Protein AF-0000000077149859 (afdb_homodimer)

pLDDT: mean 93.89, std 5.26, range [45.34, 98.62]

Foldseek 3Di:
DFQKWWAQFWADPVVPAILAGGATDTFHFLFEEEEEADPSLNVVVVLCCQQLVDPTPDTWMDGPRHTQDNDPVSNLVSNLAEAEDEQFLVVQADDQFLLCSLLVSVVVNVDDPVLSVVLLVVLCVLLVLVVRRGHGLVPDDRLSSLSSSSSSSSSSVHQEYEYEASCPPHDPVSSVSRLVSVQVCSVVRRHYYYYYDQQQLCCVVRGQKYFYGGSNYTPDIDGNLVVLLCQVVQVVRVHHAQPLLVVQVCCCPVVVQPFDNSQRHPVRSVVRVVCSVVVVD/DFQKWWAQFWADPVVPAILAGGATDTFHFLFEEEEEADPSLNVVVVLCCQQLVDPTPDTWMDGPRHTQDNDPVSNLVSNLAEAEDEQFLVVQADDQFLLCSLLVSVVVNVDDPVLSVVLLVVLCVLLVLVVRRGHGLVPDDRLSSLSSSSSSSSSSVHQEYEYEASCPPHDPVSSVSRLVSVQVCSVVRRHYYYYYDQQQLCCVVRGQKYFYGGSNYTPDIDGNLVVLLCQVVQVVRVHHAQPLLVVQVCCCPVVVQPFDSSQRHPVRSVVRVVCRVVVVD

Radius of gyration: 25.36 Å; Cα contacts (8 Å, |Δi|>4): 1122; chains: 2; bounding box: 53×70×67 Å

Secondary structure (DSSP, 8-state):
-EEEEEEEEEEESSSSSEEEEEEEEEEETTSEEEEE--TTSSHHHHHHHHTTSS--SEEEEEETTEEPP-SHHHHHHHHHHEEEE-SSGGGT--SSSHHHHHHHHHHHTT--HHHHHHHHHHHHHHHT-GGGTTS-GGGS-HHHHHHHHHHHHHTT--SEEEEESTTTT--HHHHHHHHHHHHHHHHHH--EEEEE-S-GGGHHHH-SEEEEEETTEEEEEEEHHHHHT-HHHHHHTT----HHHHHHHHHHHTT-----TT--SHHHHHHHHHHHHHH--/-EEEEEEEEEEESSSSSEEEEEEEEEEETTSEEEEE--TTSSHHHHHHHHTTSS--SEEEEEETTEEPP-SHHHHHHHHHHEEEE-SSGGGT--SSSHHHHHHHHHHHTT--HHHHHHHHHHHHHHHT-GGGTTS-GGGS-HHHHHHHHHHHHHTT--SEEEEESTTTT--HHHHHHHHHHHHHHHHHH--EEEEE-S-GGGHHHH-SEEEEEETTEEEEEEEHHHHHT-HHHHHHTT----HHHHHHHHHHHTT-----TT--SHHHHHHHHHHHHHH--

Organism: Ruminiclostridium cellulolyticum (strain ATCC 35319 / DSM 5812 / JCM 6584 / H10) (NCBI:txid394503)

Solvent-accessible surface area (backbone atoms only — not comparable to full-atom values): 28599 Å² total; per-residue (Å²): 111,50,38,37,35,33,45,45,26,22,31,45,89,80,76,76,59,60,47,27,48,56,29,62,51,75,40,50,56,52,37,30,33,33,44,32,44,44,85,78,13,26,64,69,62,50,53,35,47,70,27,46,78,39,77,65,76,40,58,44,47,28,49,67,80,36,73,65,46,93,48,72,67,40,31,52,52,36,41,50,33,29,31,77,37,62,51,54,41,78,80,69,61,79,47,72,26,36,53,58,42,23,35,46,54,22,51,74,70,68,51,53,70,65,57,37,52,51,30,36,52,50,20,33,61,74,55,66,43,67,92,52,33,82,34,43,48,86,77,45,52,73,68,52,37,44,42,47,50,49,22,18,40,47,23,43,64,34,55,30,42,35,28,39,28,79,43,60,96,46,37,63,57,52,29,50,50,51,53,49,47,52,51,50,48,28,73,74,68,47,31,16,38,38,35,32,50,71,62,48,61,51,42,72,76,68,34,53,29,35,35,35,28,50,77,12,24,67,78,44,72,42,45,41,57,63,52,61,63,38,58,68,63,40,45,74,54,57,38,73,68,20,67,40,22,44,44,30,42,45,41,31,72,76,65,66,42,82,50,52,52,58,21,39,39,64,69,44,37,50,52,28,52,49,48,39,58,64,62,74,97,111,50,39,37,34,33,46,45,27,22,28,44,90,79,76,75,59,63,48,28,49,55,29,61,52,74,40,51,57,52,35,29,34,35,44,32,44,43,86,79,12,28,64,69,62,50,52,34,47,70,26,46,78,39,78,66,75,39,58,44,47,28,49,66,82,36,72,65,45,93,46,72,68,41,30,53,52,37,41,50,33,29,31,77,38,62,52,53,42,78,81,71,60,80,44,74,27,36,53,59,40,22,37,45,52,22,50,74,69,66,52,54,69,67,55,38,51,50,30,35,51,50,20,33,61,76,56,68,44,68,93,50,34,84,34,43,49,85,77,47,54,74,68,52,36,44,41,47,49,50,22,16,41,48,22,42,63,35,55,30,41,36,28,38,29,78,43,61,95,45,35,63,56,52,28,51,50,51,54,51,47,52,49,49,48,29,73,72,70,47,32,16,37,37,34,33,49,71,62,50,62,52,42,69,75,67,34,53,28,35,36,34,26,50,77,13,24,67,79,46,71,42,45,41,55,64,54,60,61,36,57,67,63,38,46,75,54,57,39,73,68,20,66,41,22,45,43,32,42,46,43,30,72,74,65,67,42,84,51,53,50,60,23,40,40,61,70,45,38,49,52,28,52,50,48,38,56,63,63,72,97

Nearest PDB structures (foldseek):
  3gfo-assembly1_A  TM=8.679E-01  e=4.543E-33  Clostridium perfringens ATCC 13124
  6z67-assembly2_B  TM=9.084E-01  e=1.279E-22  Streptococcus pneumoniae
  3tuj-assembly1_C  TM=9.192E-01  e=2.432E-22  Escherichia coli K-12
  6cvl-assembly1_D  TM=7.611E-01  e=3.539E-23  Escherichia coli K-12
  1oxv-assembly3_D  TM=8.710E-01  e=1.217E-20  Saccharolobus solfataricus

Structure (mmCIF, N/CA/C/O backbone):
data_AF-0000000077149859-model_v1
#
loop_
_entity.id
_entity.type
_entity.pdbx_description
1 polymer 'ABC transporter ATP-binding protein'
#
loop_
_atom_site.group_PDB
_atom_site.id
_atom_site.type_symbol
_atom_site.label_atom_id
_atom_site.label_alt_id
_atom_site.label_comp_id
_atom_site.label_asym_id
_atom_site.label_entity_id
_atom_site.label_seq_id
_atom_site.pdbx_PDB_ins_code
_atom_site.Cartn_x
_atom_site.Cartn_y
_atom_site.Cartn_z
_atom_site.occupancy
_atom_site.B_iso_or_equiv
_atom_site.auth_seq_id
_atom_site.auth_comp_id
_atom_site.auth_asym_id
_atom_site.auth_atom_id
_atom_site.pdbx_PDB_model_num
ATOM 1 N N . MET A 1 1 ? 6.953 -31.359 -6.988 1 92.25 1 MET A N 1
ATOM 2 C CA . MET A 1 1 ? 6.609 -31.172 -8.398 1 92.25 1 MET A CA 1
ATOM 3 C C . MET A 1 1 ? 6.332 -29.703 -8.695 1 92.25 1 MET A C 1
ATOM 5 O O . MET A 1 1 ? 5.77 -28.984 -7.855 1 92.25 1 MET A O 1
ATOM 9 N N . TYR A 1 2 ? 6.848 -29.297 -9.836 1 96.94 2 TYR A N 1
ATOM 10 C CA . TYR A 1 2 ? 6.691 -27.891 -10.211 1 96.94 2 TYR A CA 1
ATOM 11 C C . TYR A 1 2 ? 5.562 -27.719 -11.219 1 96.94 2 TYR A C 1
ATOM 13 O O . TYR A 1 2 ? 5.395 -28.547 -12.117 1 96.94 2 TYR A O 1
ATOM 21 N N . ILE A 1 3 ? 4.773 -26.734 -11 1 98.06 3 ILE A N 1
ATOM 22 C CA . ILE A 1 3 ? 3.658 -26.484 -11.906 1 98.06 3 ILE A CA 1
ATOM 23 C C . ILE A 1 3 ? 4.121 -25.578 -13.055 1 98.06 3 ILE A C 1
ATOM 25 O O . ILE A 1 3 ? 3.652 -25.719 -14.188 1 98.06 3 ILE A O 1
ATOM 29 N N . ILE A 1 4 ? 4.984 -24.641 -12.789 1 98.12 4 ILE A N 1
ATOM 30 C CA . ILE A 1 4 ? 5.582 -23.781 -13.797 1 98.12 4 ILE A CA 1
ATOM 31 C C . ILE A 1 4 ? 7.094 -23.719 -13.602 1 98.12 4 ILE A C 1
ATOM 33 O O . ILE A 1 4 ? 7.574 -23.625 -12.469 1 98.12 4 ILE A O 1
ATOM 37 N N . GLU A 1 5 ? 7.793 -23.828 -14.672 1 98.25 5 GLU A N 1
ATOM 38 C CA . GLU A 1 5 ? 9.234 -23.625 -14.672 1 98.25 5 GLU A CA 1
ATOM 39 C C . GLU A 1 5 ? 9.672 -22.797 -15.875 1 98.25 5 GLU A C 1
ATOM 41 O O . GLU A 1 5 ? 9.109 -22.922 -16.969 1 98.25 5 GLU A O 1
ATOM 46 N N . THR A 1 6 ? 10.594 -21.953 -15.672 1 98.44 6 THR A N 1
ATOM 47 C CA . THR A 1 6 ? 11.25 -21.25 -16.766 1 98.44 6 THR A CA 1
ATOM 48 C C . THR A 1 6 ? 12.742 -21.562 -16.797 1 98.44 6 THR A C 1
ATOM 50 O O . THR A 1 6 ? 13.359 -21.75 -15.742 1 98.44 6 THR A O 1
ATOM 53 N N . LYS A 1 7 ? 13.297 -21.672 -17.938 1 98.25 7 LYS A N 1
ATOM 54 C CA . LYS A 1 7 ? 14.727 -21.859 -18.141 1 98.25 7 LYS A CA 1
ATOM 55 C C . LYS A 1 7 ? 15.297 -20.75 -19.031 1 98.25 7 LYS A C 1
ATOM 57 O O . LYS A 1 7 ? 15.031 -20.719 -20.234 1 98.25 7 LYS A O 1
ATOM 62 N N . LYS A 1 8 ? 16.094 -19.875 -18.422 1 98.31 8 LYS A N 1
ATOM 63 C CA . LYS A 1 8 ? 16.797 -18.797 -19.094 1 98.31 8 LYS A CA 1
ATOM 64 C C . LYS A 1 8 ? 15.836 -17.953 -19.922 1 98.31 8 LYS A C 1
ATOM 66 O O . LYS A 1 8 ? 16.109 -17.656 -21.094 1 98.31 8 LYS A O 1
ATOM 71 N N . LEU A 1 9 ? 14.734 -17.625 -19.375 1 98.31 9 LEU A N 1
ATOM 72 C CA . LEU A 1 9 ? 13.688 -16.859 -20.047 1 98.31 9 LEU A CA 1
ATOM 73 C C . LEU A 1 9 ? 14.117 -15.414 -20.25 1 98.31 9 LEU A C 1
ATOM 75 O O . LEU A 1 9 ? 14.555 -14.758 -19.297 1 98.31 9 LEU A O 1
ATOM 79 N N . SER A 1 10 ? 14.07 -14.945 -21.438 1 98.31 10 SER A N 1
ATOM 80 C CA . SER A 1 10 ? 14.359 -13.555 -21.766 1 98.31 10 SER A CA 1
ATOM 81 C C . SER A 1 10 ? 13.258 -12.938 -22.625 1 98.31 10 SER A C 1
ATOM 83 O O . SER A 1 10 ? 12.617 -13.641 -23.422 1 98.31 10 SER A O 1
ATOM 85 N N . TYR A 1 11 ? 12.992 -11.664 -22.406 1 98.06 11 TYR A N 1
ATOM 86 C CA . TYR A 1 11 ? 11.945 -10.961 -23.141 1 98.06 11 TYR A CA 1
ATOM 87 C C . TYR A 1 11 ? 12.25 -9.469 -23.234 1 98.06 11 TYR A C 1
ATOM 89 O O . TYR A 1 11 ? 12.773 -8.875 -22.281 1 98.06 11 TYR A O 1
ATOM 97 N N . SER A 1 12 ? 11.938 -8.938 -24.406 1 97.19 12 SER A N 1
ATOM 98 C CA . SER A 1 12 ? 12.023 -7.5 -24.625 1 97.19 12 SER A CA 1
ATOM 99 C C . SER A 1 12 ? 10.789 -6.98 -25.344 1 97.19 12 SER A C 1
ATOM 101 O O . SER A 1 12 ? 10.266 -7.637 -26.25 1 97.19 12 SER A O 1
ATOM 103 N N . TYR A 1 13 ? 10.336 -5.781 -24.953 1 93.5 13 TYR A N 1
ATOM 104 C CA . TYR A 1 13 ? 9.18 -5.168 -25.609 1 93.5 13 TYR A CA 1
ATOM 105 C C . TYR A 1 13 ? 9.547 -4.613 -26.969 1 93.5 13 TYR A C 1
ATOM 107 O O . TYR A 1 13 ? 8.75 -4.676 -27.906 1 93.5 13 TYR A O 1
ATOM 115 N N . ASP A 1 14 ? 10.703 -3.969 -27.016 1 89.88 14 ASP A N 1
ATOM 116 C CA . ASP A 1 14 ? 11.117 -3.281 -28.234 1 89.88 14 ASP A CA 1
ATOM 117 C C . ASP A 1 14 ? 12.258 -4.023 -28.922 1 89.88 14 ASP A C 1
ATOM 119 O O . ASP A 1 14 ? 12.773 -3.57 -29.953 1 89.88 14 ASP A O 1
ATOM 123 N N . GLY A 1 15 ? 12.68 -5.094 -28.438 1 87.25 15 GLY A N 1
ATOM 124 C CA . GLY A 1 15 ? 13.758 -5.879 -29.031 1 87.25 15 GLY A CA 1
ATOM 125 C C . GLY A 1 15 ? 15.141 -5.383 -28.656 1 87.25 15 GLY A C 1
ATOM 126 O O . GLY A 1 15 ? 16.141 -6.02 -28.969 1 87.25 15 GLY A O 1
ATOM 127 N N . GLU A 1 16 ? 15.242 -4.227 -27.922 1 84.19 16 GLU A N 1
ATOM 128 C CA . GLU A 1 16 ? 16.531 -3.623 -27.562 1 84.19 16 GLU A CA 1
ATOM 129 C C . GLU A 1 16 ? 16.812 -3.752 -26.078 1 84.19 16 GLU A C 1
ATOM 131 O O . GLU A 1 16 ? 17.875 -4.254 -25.688 1 84.19 16 GLU A O 1
ATOM 136 N N . HIS A 1 17 ? 15.891 -3.361 -25.281 1 87.38 17 HIS A N 1
ATOM 137 C CA . HIS A 1 17 ? 16.047 -3.432 -23.828 1 87.38 17 HIS A CA 1
ATOM 138 C C . HIS A 1 17 ? 15.305 -4.629 -23.25 1 87.38 17 HIS A C 1
ATOM 140 O O . HIS A 1 17 ? 14.094 -4.766 -23.438 1 87.38 17 HIS A O 1
ATOM 146 N N . GLN A 1 18 ? 16.109 -5.516 -22.594 1 92 18 GLN A N 1
ATOM 147 C CA . GLN A 1 18 ? 15.5 -6.707 -22.016 1 92 18 GLN A CA 1
ATOM 148 C C . GLN A 1 18 ? 14.75 -6.367 -20.734 1 92 18 GLN A C 1
ATOM 150 O O . GLN A 1 18 ? 15.352 -5.926 -19.75 1 92 18 GLN A O 1
ATOM 155 N N . ALA A 1 19 ? 13.484 -6.621 -20.797 1 95.88 19 ALA A N 1
ATOM 156 C CA . ALA A 1 19 ? 12.664 -6.5 -19.594 1 95.88 19 ALA A CA 1
ATOM 157 C C . ALA A 1 19 ? 12.844 -7.711 -18.688 1 95.88 19 ALA A C 1
ATOM 159 O O . ALA A 1 19 ? 12.68 -7.605 -17.469 1 95.88 19 ALA A O 1
ATOM 160 N N . LEU A 1 20 ? 13.117 -8.852 -19.234 1 98.38 20 LEU A N 1
ATOM 161 C CA . LEU A 1 20 ? 13.531 -10.062 -18.547 1 98.38 20 LEU A CA 1
ATOM 162 C C . LEU A 1 20 ? 14.844 -10.594 -19.109 1 98.38 20 LEU A C 1
ATOM 164 O O . LEU A 1 20 ? 15.016 -10.648 -20.328 1 98.38 20 LEU A O 1
ATOM 168 N N . GLU A 1 21 ? 15.734 -10.906 -18.234 1 98.25 21 GLU A N 1
ATOM 169 C CA . GLU A 1 21 ? 17.047 -11.367 -18.656 1 98.25 21 GLU A CA 1
ATOM 170 C C . GLU A 1 21 ? 17.406 -12.695 -17.984 1 98.25 21 GLU A C 1
ATOM 172 O O . GLU A 1 21 ? 17.844 -12.719 -16.844 1 98.25 21 GLU A O 1
ATOM 177 N N . ASN A 1 22 ? 17.328 -13.805 -18.734 1 98.06 22 ASN A N 1
ATOM 178 C CA . ASN A 1 22 ? 17.781 -15.125 -18.312 1 98.06 22 ASN A CA 1
ATOM 179 C C . ASN A 1 22 ? 17.125 -15.555 -17.016 1 98.06 22 ASN A C 1
ATOM 181 O O . ASN A 1 22 ? 17.797 -15.953 -16.062 1 98.06 22 ASN A O 1
ATOM 185 N N . VAL A 1 23 ? 15.812 -15.453 -16.938 1 98.5 23 VAL A N 1
ATOM 186 C CA . VAL A 1 23 ? 15.055 -15.727 -15.719 1 98.5 23 VAL A CA 1
ATOM 187 C C . VAL A 1 23 ? 14.766 -17.219 -15.625 1 98.5 23 VAL A C 1
ATOM 189 O O . VAL A 1 23 ? 14.125 -17.797 -16.5 1 98.5 23 VAL A O 1
ATOM 192 N N . SER A 1 24 ? 15.289 -17.875 -14.617 1 98.56 24 SER A N 1
ATOM 193 C CA . SER A 1 24 ? 15.016 -19.281 -14.312 1 98.56 24 SER A CA 1
ATOM 194 C C . SER A 1 24 ? 14.375 -19.422 -12.938 1 98.56 24 SER A C 1
ATOM 196 O O . SER A 1 24 ? 14.992 -19.109 -11.922 1 98.56 24 SER A O 1
ATOM 198 N N . ILE A 1 25 ? 13.133 -19.891 -12.93 1 98.31 25 ILE A N 1
ATOM 199 C CA . ILE A 1 25 ? 12.414 -20.094 -11.68 1 98.31 25 ILE A CA 1
ATOM 200 C C . ILE A 1 25 ? 11.625 -21.391 -11.734 1 98.31 25 ILE A C 1
ATOM 202 O O . ILE A 1 25 ? 11.375 -21.938 -12.82 1 98.31 25 ILE A O 1
ATOM 206 N N . SER A 1 26 ? 11.281 -21.922 -10.586 1 98.25 26 SER A N 1
ATOM 207 C CA . SER A 1 26 ? 10.438 -23.094 -10.422 1 98.25 26 SER A CA 1
ATOM 208 C C . SER A 1 26 ? 9.352 -22.859 -9.383 1 98.25 26 SER A C 1
ATOM 210 O O . SER A 1 26 ? 9.648 -22.625 -8.211 1 98.25 26 SER A O 1
ATOM 212 N N . ILE A 1 27 ? 8.148 -22.922 -9.852 1 98.25 27 ILE A N 1
ATOM 213 C CA . ILE A 1 27 ? 6.996 -22.719 -8.984 1 98.25 27 ILE A CA 1
ATOM 214 C C . ILE A 1 27 ? 6.422 -24.078 -8.562 1 98.25 27 ILE A C 1
ATOM 216 O O . ILE A 1 27 ? 6.031 -24.875 -9.406 1 98.25 27 ILE A O 1
ATOM 220 N N . LYS A 1 28 ? 6.355 -24.344 -7.281 1 98 28 LYS A N 1
ATOM 221 C CA . LYS A 1 28 ? 5.859 -25.609 -6.758 1 98 28 LYS A CA 1
ATOM 222 C C . LYS A 1 28 ? 4.34 -25.688 -6.871 1 98 28 LYS A C 1
ATOM 224 O O . LYS A 1 28 ? 3.641 -24.703 -6.648 1 98 28 LYS A O 1
ATOM 229 N N . LYS A 1 29 ? 3.895 -26.875 -7.215 1 97.88 29 LYS A N 1
ATOM 230 C CA . LYS A 1 29 ? 2.461 -27.141 -7.301 1 97.88 29 LYS A CA 1
ATOM 231 C C . LYS A 1 29 ? 1.808 -27.094 -5.922 1 97.88 29 LYS A C 1
ATOM 233 O O . LYS A 1 29 ? 2.346 -27.625 -4.953 1 97.88 29 LYS A O 1
ATOM 238 N N . GLY A 1 30 ? 0.729 -26.375 -5.828 1 97.75 30 GLY A N 1
ATOM 239 C CA . GLY A 1 30 ? -0.074 -26.328 -4.617 1 97.75 30 GLY A CA 1
ATOM 240 C C . GLY A 1 30 ? 0.512 -25.438 -3.539 1 97.75 30 GLY A C 1
ATOM 241 O O . GLY A 1 30 ? 0.102 -25.516 -2.377 1 97.75 30 GLY A O 1
ATOM 242 N N . LYS A 1 31 ? 1.484 -24.594 -3.904 1 98.06 31 LYS A N 1
ATOM 243 C CA . LYS A 1 31 ? 2.133 -23.703 -2.949 1 98.06 31 LYS A CA 1
ATOM 244 C C . LYS A 1 31 ? 1.916 -22.234 -3.33 1 98.06 31 LYS A C 1
ATOM 246 O O . LYS A 1 31 ? 1.381 -21.953 -4.402 1 98.06 31 LYS A O 1
ATOM 251 N N . THR A 1 32 ? 2.164 -21.406 -2.428 1 98.31 32 THR A N 1
ATOM 252 C CA . THR A 1 32 ? 2.145 -19.969 -2.676 1 98.31 32 THR A CA 1
ATOM 253 C C . THR A 1 32 ? 3.562 -19.422 -2.818 1 98.31 32 THR A C 1
ATOM 255 O O . THR A 1 32 ? 4.387 -19.578 -1.915 1 98.31 32 THR A O 1
ATOM 258 N N . THR A 1 33 ? 3.826 -18.844 -3.953 1 98.5 33 THR A N 1
ATOM 259 C CA . THR A 1 33 ? 5.141 -18.281 -4.242 1 98.5 33 THR A CA 1
ATOM 260 C C . THR A 1 33 ? 5.047 -16.766 -4.402 1 98.5 33 THR A C 1
ATOM 262 O O . THR A 1 33 ? 4.219 -16.266 -5.168 1 98.5 33 THR A O 1
ATOM 265 N N . ALA A 1 34 ? 5.867 -16.062 -3.662 1 98 34 ALA A N 1
ATOM 266 C CA . ALA A 1 34 ? 5.949 -14.602 -3.812 1 98 34 ALA A CA 1
ATOM 267 C C . ALA A 1 34 ? 7.031 -14.219 -4.816 1 98 34 ALA A C 1
ATOM 269 O O . ALA A 1 34 ? 8.102 -14.82 -4.844 1 98 34 ALA A O 1
ATOM 270 N N . VAL A 1 35 ? 6.734 -13.289 -5.641 1 97.5 35 VAL A N 1
ATOM 271 C CA . VAL A 1 35 ? 7.723 -12.617 -6.477 1 97.5 35 VAL A CA 1
ATOM 272 C C . VAL A 1 35 ? 7.938 -11.188 -5.977 1 97.5 35 VAL A C 1
ATOM 274 O O . VAL A 1 35 ? 7.047 -10.344 -6.082 1 97.5 35 VAL A O 1
ATOM 277 N N . LEU A 1 36 ? 9.117 -10.961 -5.457 1 95.56 36 LEU A N 1
ATOM 278 C CA . LEU A 1 36 ? 9.438 -9.68 -4.836 1 95.56 36 LEU A CA 1
ATOM 279 C C . LEU A 1 36 ? 10.359 -8.859 -5.727 1 95.56 36 LEU A C 1
ATOM 281 O O . LEU A 1 36 ? 11.109 -9.414 -6.531 1 95.56 36 LEU A O 1
ATOM 285 N N . GLY A 1 37 ? 10.359 -7.562 -5.512 1 92.5 37 GLY A N 1
ATOM 286 C CA . GLY A 1 37 ? 11.164 -6.609 -6.254 1 92.5 37 GLY A CA 1
ATOM 287 C C . GLY A 1 37 ? 10.57 -5.215 -6.281 1 92.5 37 GLY A C 1
ATOM 288 O O . GLY A 1 37 ? 9.367 -5.043 -6.074 1 92.5 37 GLY A O 1
ATOM 289 N N . GLY A 1 38 ? 11.383 -4.289 -6.465 1 86.94 38 GLY A N 1
ATOM 290 C CA . GLY A 1 38 ? 10.914 -2.916 -6.582 1 86.94 38 GLY A CA 1
ATOM 291 C C . GLY A 1 38 ? 10.125 -2.662 -7.855 1 86.94 38 GLY A C 1
ATOM 292 O O . GLY A 1 38 ? 9.93 -3.574 -8.656 1 86.94 38 GLY A O 1
ATOM 293 N N . ASN A 1 39 ? 9.594 -1.423 -7.957 1 84.25 39 ASN A N 1
ATOM 294 C CA . ASN A 1 39 ? 8.945 -1.029 -9.203 1 84.25 39 ASN A CA 1
ATOM 295 C C . ASN A 1 39 ? 9.891 -1.156 -10.391 1 84.25 39 ASN A C 1
ATOM 297 O O . ASN A 1 39 ? 11.062 -0.776 -10.305 1 84.25 39 ASN A O 1
ATOM 301 N N . GLY A 1 40 ? 9.461 -1.782 -11.461 1 87.31 40 GLY A N 1
ATOM 302 C CA . GLY A 1 40 ? 10.273 -1.923 -12.656 1 87.31 40 GLY A CA 1
ATOM 303 C C . GLY A 1 40 ? 11.195 -3.127 -12.617 1 87.31 40 GLY A C 1
ATOM 304 O O . GLY A 1 40 ? 12.016 -3.318 -13.516 1 87.31 40 GLY A O 1
ATOM 305 N N . ALA A 1 41 ? 11.047 -3.98 -11.656 1 92.5 41 ALA A N 1
ATOM 306 C CA . ALA A 1 41 ? 11.961 -5.113 -11.5 1 92.5 41 ALA A CA 1
ATOM 307 C C . ALA A 1 41 ? 11.68 -6.191 -12.539 1 92.5 41 ALA A C 1
ATOM 309 O O . ALA A 1 41 ? 12.484 -7.105 -12.727 1 92.5 41 ALA A O 1
ATOM 310 N N . GLY A 1 42 ? 10.523 -6.141 -13.203 1 94.94 42 GLY A N 1
ATOM 311 C CA . GLY A 1 42 ? 10.18 -7.113 -14.234 1 94.94 42 GLY A CA 1
ATOM 312 C C . GLY A 1 42 ? 9.078 -8.062 -13.805 1 94.94 42 GLY A C 1
ATOM 313 O O . GLY A 1 42 ? 8.742 -9 -14.539 1 94.94 42 GLY A O 1
ATOM 314 N N . LYS A 1 43 ? 8.438 -7.867 -12.688 1 95.88 43 LYS A N 1
ATOM 315 C CA . LYS A 1 43 ? 7.449 -8.781 -12.117 1 95.88 43 LYS A CA 1
ATOM 316 C C . LYS A 1 43 ? 6.25 -8.945 -13.047 1 95.88 43 LYS A C 1
ATOM 318 O O . LYS A 1 43 ? 5.871 -10.07 -13.391 1 95.88 43 LYS A O 1
ATOM 323 N N . SER A 1 44 ? 5.707 -7.801 -13.477 1 94.69 44 SER A N 1
ATOM 324 C CA . SER A 1 44 ? 4.535 -7.84 -14.344 1 94.69 44 SER A CA 1
ATOM 325 C C . SER A 1 44 ? 4.867 -8.484 -15.688 1 94.69 44 SER A C 1
ATOM 327 O O . SER A 1 44 ? 4.074 -9.266 -16.219 1 94.69 44 SER A O 1
ATOM 329 N N . THR A 1 45 ? 6.027 -8.164 -16.234 1 96.31 45 THR A N 1
ATOM 330 C CA . THR A 1 45 ? 6.469 -8.766 -17.484 1 96.31 45 THR A CA 1
ATOM 331 C C . THR A 1 45 ? 6.605 -10.281 -17.328 1 96.31 45 THR A C 1
ATOM 333 O O . THR A 1 45 ? 6.199 -11.039 -18.219 1 96.31 45 THR A O 1
ATOM 336 N N . LEU A 1 46 ? 7.176 -10.688 -16.188 1 98.06 46 LEU A N 1
ATOM 337 C CA . LEU A 1 46 ? 7.289 -12.117 -15.922 1 98.06 46 LEU A CA 1
ATOM 338 C C . LEU A 1 46 ? 5.914 -12.781 -15.906 1 98.06 46 LEU A C 1
ATOM 340 O O . LEU A 1 46 ? 5.703 -13.797 -16.562 1 98.06 46 LEU A O 1
ATOM 344 N N . PHE A 1 47 ? 4.941 -12.18 -15.25 1 97.44 47 PHE A N 1
ATOM 345 C CA . PHE A 1 47 ? 3.604 -12.734 -15.102 1 97.44 47 PHE A CA 1
ATOM 346 C C . PHE A 1 47 ? 2.932 -12.898 -16.453 1 97.44 47 PHE A C 1
ATOM 348 O O . PHE A 1 47 ? 2.291 -13.914 -16.719 1 97.44 47 PHE A O 1
ATOM 355 N N . LEU A 1 48 ? 3.129 -11.938 -17.344 1 96.5 48 LEU A N 1
ATOM 356 C CA . LEU A 1 48 ? 2.525 -11.977 -18.656 1 96.5 48 LEU A CA 1
ATOM 357 C C . LEU A 1 48 ? 3.164 -13.062 -19.516 1 96.5 48 LEU A C 1
ATOM 359 O O . LEU A 1 48 ? 2.535 -13.578 -20.438 1 96.5 48 LEU A O 1
ATOM 363 N N . ASN A 1 49 ? 4.379 -13.406 -19.219 1 97.06 49 ASN A N 1
ATOM 364 C CA . ASN A 1 49 ? 5.039 -14.508 -19.906 1 97.06 49 ASN A CA 1
ATOM 365 C C . ASN A 1 49 ? 4.59 -15.859 -19.375 1 97.06 49 ASN A C 1
ATOM 367 O O . ASN A 1 49 ? 4.625 -16.859 -20.094 1 97.06 49 ASN A O 1
ATOM 371 N N . LEU A 1 50 ? 4.125 -15.852 -18.125 1 97.06 50 LEU A N 1
ATOM 372 C CA . LEU A 1 50 ? 3.762 -17.109 -17.5 1 97.06 50 LEU A CA 1
ATOM 373 C C . LEU A 1 50 ? 2.336 -17.516 -17.859 1 97.06 50 LEU A C 1
ATOM 375 O O . LEU A 1 50 ? 1.913 -18.641 -17.578 1 97.06 50 LEU A O 1
ATOM 379 N N . ASN A 1 51 ? 1.616 -16.625 -18.484 1 95 51 ASN A N 1
ATOM 380 C CA . ASN A 1 51 ? 0.24 -16.969 -18.828 1 95 51 ASN A CA 1
ATOM 381 C C . ASN A 1 51 ? 0.002 -16.906 -20.328 1 95 51 ASN A C 1
ATOM 383 O O . ASN A 1 51 ? -1.142 -16.953 -20.797 1 95 51 ASN A O 1
ATOM 387 N N . GLY A 1 52 ? 1.008 -16.609 -21.094 1 93.06 52 GLY A N 1
ATOM 388 C CA . GLY A 1 52 ? 0.955 -16.719 -22.531 1 93.06 52 GLY A CA 1
ATOM 389 C C . GLY A 1 52 ? 0.537 -15.422 -23.219 1 93.06 52 GLY A C 1
ATOM 390 O O . GLY A 1 52 ? 0.354 -15.391 -24.438 1 93.06 52 GLY A O 1
ATOM 391 N N . VAL A 1 53 ? 0.325 -14.391 -22.484 1 92.81 53 VAL A N 1
ATOM 392 C CA . VAL A 1 53 ? 0.042 -13.094 -23.094 1 92.81 53 VAL A CA 1
ATOM 393 C C . VAL A 1 53 ? 1.261 -12.609 -23.875 1 92.81 53 VAL A C 1
ATOM 395 O O . VAL A 1 53 ? 1.123 -12.031 -24.953 1 92.81 53 VAL A O 1
ATOM 398 N N . LEU A 1 54 ? 2.402 -12.805 -23.297 1 95.25 54 LEU A N 1
ATOM 399 C CA . LEU A 1 54 ? 3.654 -12.508 -23.984 1 95.25 54 LEU A CA 1
ATOM 400 C C . LEU A 1 54 ? 4.387 -13.789 -24.375 1 95.25 54 LEU A C 1
ATOM 402 O O . LEU A 1 54 ? 4.266 -14.805 -23.688 1 95.25 54 LEU A O 1
ATOM 406 N N . THR A 1 55 ? 5.07 -13.727 -25.5 1 95.62 55 THR A N 1
ATOM 407 C CA . THR A 1 55 ? 5.949 -14.797 -25.953 1 95.62 55 THR A CA 1
ATOM 408 C C . THR A 1 55 ? 7.41 -14.445 -25.703 1 95.62 55 THR A C 1
ATOM 410 O O . THR A 1 55 ? 7.871 -13.375 -26.109 1 95.62 55 THR A O 1
ATOM 413 N N . PRO A 1 56 ? 8.117 -15.289 -25.047 1 96.62 56 PRO A N 1
ATOM 414 C CA . PRO A 1 56 ? 9.523 -14.984 -24.766 1 96.62 56 PRO A CA 1
ATOM 415 C C . PRO A 1 56 ? 10.359 -14.852 -26.047 1 96.62 56 PRO A C 1
ATOM 417 O O . PRO A 1 56 ? 10.055 -15.492 -27.047 1 96.62 56 PRO A O 1
ATOM 420 N N . ASP A 1 57 ? 11.398 -13.992 -25.922 1 96.88 57 ASP A N 1
ATOM 421 C CA . ASP A 1 57 ? 12.375 -13.891 -27 1 96.88 57 ASP A CA 1
ATOM 422 C C . ASP A 1 57 ? 13.266 -15.133 -27.047 1 96.88 57 ASP A C 1
ATOM 424 O O . ASP A 1 57 ? 13.648 -15.594 -28.125 1 96.88 57 ASP A O 1
ATOM 428 N N . SER A 1 58 ? 13.633 -15.633 -25.922 1 97.12 58 SER A N 1
ATOM 429 C CA . SER A 1 58 ? 14.453 -16.828 -25.766 1 97.12 58 SER A CA 1
ATOM 430 C C . SER A 1 58 ? 14.188 -17.516 -24.422 1 97.12 58 SER A C 1
ATOM 432 O O . SER A 1 58 ? 13.523 -16.953 -23.562 1 97.12 58 SER A O 1
ATOM 434 N N . GLY A 1 59 ? 14.648 -18.719 -24.297 1 97.62 59 GLY A N 1
ATOM 435 C CA . GLY A 1 59 ? 14.367 -19.531 -23.109 1 97.62 59 GLY A CA 1
ATOM 436 C C . GLY A 1 59 ? 13.109 -20.375 -23.25 1 97.62 59 GLY A C 1
ATOM 437 O O . GLY A 1 59 ? 12.508 -20.422 -24.328 1 97.62 59 GLY A O 1
ATOM 438 N N . THR A 1 60 ? 12.828 -21.078 -22.156 1 97.31 60 THR A N 1
ATOM 439 C CA . THR A 1 60 ? 11.719 -22.016 -22.25 1 97.31 60 THR A CA 1
ATOM 440 C C . THR A 1 60 ? 10.836 -21.938 -21.016 1 97.31 60 THR A C 1
ATOM 442 O O . THR A 1 60 ? 11.328 -21.688 -19.906 1 97.31 60 THR A O 1
ATOM 445 N N . VAL A 1 61 ? 9.602 -22.047 -21.234 1 97.31 61 VAL A N 1
ATOM 446 C CA . VAL A 1 61 ? 8.625 -22.156 -20.156 1 97.31 61 VAL A CA 1
ATOM 447 C C . VAL A 1 61 ? 8.039 -23.578 -20.141 1 97.31 61 VAL A C 1
ATOM 449 O O . VAL A 1 61 ? 7.695 -24.125 -21.188 1 97.31 61 VAL A O 1
ATOM 452 N N . PHE A 1 62 ? 8.062 -24.172 -19 1 97.25 62 PHE A N 1
ATOM 453 C CA . PHE A 1 62 ? 7.418 -25.453 -18.797 1 97.25 62 PHE A CA 1
ATOM 454 C C . PHE A 1 62 ? 6.164 -25.297 -17.938 1 97.25 62 PHE A C 1
ATOM 456 O O . PHE A 1 62 ? 6.16 -24.562 -16.953 1 97.25 62 PHE A O 1
ATOM 463 N N . PHE A 1 63 ? 5.102 -25.969 -18.344 1 96.62 63 PHE A N 1
ATOM 464 C CA . PHE A 1 63 ? 3.863 -26.031 -17.578 1 96.62 63 PHE A CA 1
ATOM 465 C C . PHE A 1 63 ? 3.486 -27.484 -17.297 1 96.62 63 PHE A C 1
ATOM 467 O O . PHE A 1 63 ? 3.305 -28.281 -18.219 1 96.62 63 PHE A O 1
ATOM 474 N N . ASP A 1 64 ? 3.439 -27.734 -16.047 1 95.19 64 ASP A N 1
ATOM 475 C CA . ASP A 1 64 ? 3.109 -29.094 -15.586 1 95.19 64 ASP A CA 1
ATOM 476 C C . ASP A 1 64 ? 4.012 -30.125 -16.25 1 95.19 64 ASP A C 1
ATOM 478 O O . ASP A 1 64 ? 3.527 -31.125 -16.781 1 95.19 64 ASP A O 1
ATOM 482 N N . GLY A 1 65 ? 5.254 -29.766 -16.391 1 94.81 65 GLY A N 1
ATOM 483 C CA . GLY A 1 65 ? 6.273 -30.703 -16.844 1 94.81 65 GLY A CA 1
ATOM 484 C C . GLY A 1 65 ? 6.457 -30.688 -18.344 1 94.81 65 GLY A C 1
ATOM 485 O O . GLY A 1 65 ? 7.402 -31.281 -18.875 1 94.81 65 GLY A O 1
ATOM 486 N N . SER A 1 66 ? 5.613 -30.031 -19.094 1 95.69 66 SER A N 1
ATOM 487 C CA . SER A 1 66 ? 5.691 -30 -20.547 1 95.69 66 SER A CA 1
ATOM 488 C C . SER A 1 66 ? 6.094 -28.609 -21.047 1 95.69 66 SER A C 1
ATOM 490 O O . SER A 1 66 ? 5.633 -27.594 -20.516 1 95.69 66 SER A O 1
ATOM 492 N N . GLU A 1 67 ? 6.898 -28.641 -22 1 96.25 67 GLU A N 1
ATOM 493 C CA . GLU A 1 67 ? 7.289 -27.359 -22.609 1 96.25 67 GLU A CA 1
ATOM 494 C C . GLU A 1 67 ? 6.09 -26.672 -23.25 1 96.25 67 GLU A C 1
ATOM 496 O O . GLU A 1 67 ? 5.289 -27.328 -23.938 1 96.25 67 GLU A O 1
ATOM 501 N N . VAL A 1 68 ? 5.973 -25.438 -23.016 1 95.44 68 VAL A N 1
ATOM 502 C CA . VAL A 1 68 ? 4.875 -24.672 -23.578 1 95.44 68 VAL A CA 1
ATOM 503 C C . VAL A 1 68 ? 5.109 -24.453 -25.078 1 95.44 68 VAL A C 1
ATOM 505 O O . VAL A 1 68 ? 6.203 -24.062 -25.5 1 95.44 68 VAL A O 1
ATOM 508 N N . GLU A 1 69 ? 4.168 -24.797 -25.828 1 94.25 69 GLU A N 1
ATOM 509 C CA . GLU A 1 69 ? 4.203 -24.516 -27.266 1 94.25 69 GLU A CA 1
ATOM 510 C C . GLU A 1 69 ? 3.572 -23.172 -27.578 1 94.25 69 GLU A C 1
ATOM 512 O O . GLU A 1 69 ? 2.414 -22.922 -27.234 1 94.25 69 GLU A O 1
ATOM 517 N N . TYR A 1 70 ? 4.297 -22.344 -28.25 1 93.06 70 TYR A N 1
ATOM 518 C CA . TYR A 1 70 ? 3.799 -21 -28.516 1 93.06 70 TYR A CA 1
ATOM 519 C C . TYR A 1 70 ? 3.064 -20.953 -29.844 1 93.06 70 TYR A C 1
ATOM 521 O O . TYR A 1 70 ? 3.328 -20.078 -30.672 1 93.06 70 TYR A O 1
ATOM 529 N N . ASN A 1 71 ? 2.285 -21.953 -30.141 1 93.06 71 ASN A N 1
ATOM 530 C CA . ASN A 1 71 ? 1.268 -21.906 -31.172 1 93.06 71 ASN A CA 1
ATOM 531 C C . ASN A 1 71 ? -0.117 -21.625 -30.609 1 93.06 71 ASN A C 1
ATOM 533 O O . ASN A 1 71 ? -0.271 -21.469 -29.391 1 93.06 71 ASN A O 1
ATOM 537 N N . LYS A 1 72 ? -1.079 -21.469 -31.391 1 92.19 72 LYS A N 1
ATOM 538 C CA . LYS A 1 72 ? -2.412 -21.047 -30.969 1 92.19 72 LYS A CA 1
ATOM 539 C C . LYS A 1 72 ? -2.973 -22 -29.906 1 92.19 72 LYS A C 1
ATOM 541 O O . LYS A 1 72 ? -3.439 -21.562 -28.859 1 92.19 72 LYS A O 1
ATOM 546 N N . LYS A 1 73 ? -2.838 -23.234 -30.125 1 90.75 73 LYS A N 1
ATOM 547 C CA . LYS A 1 73 ? -3.381 -24.234 -29.219 1 90.75 73 LYS A CA 1
ATOM 548 C C . LYS A 1 73 ? -2.672 -24.203 -27.859 1 90.75 73 LYS A C 1
ATOM 550 O O . LYS A 1 73 ? -3.32 -24.234 -26.812 1 90.75 73 LYS A O 1
ATOM 555 N N . GLY A 1 74 ? -1.386 -24.141 -27.906 1 91.19 74 GLY A N 1
ATOM 556 C CA . GLY A 1 74 ? -0.604 -24.109 -26.688 1 91.19 74 GLY A CA 1
ATOM 557 C C . GLY A 1 74 ? -0.865 -22.875 -25.844 1 91.19 74 GLY A C 1
ATOM 558 O O . GLY A 1 74 ? -0.972 -22.953 -24.625 1 91.19 74 GLY A O 1
ATOM 559 N N . ILE A 1 75 ? -1.039 -21.781 -26.469 1 91.31 75 ILE A N 1
ATOM 560 C CA . ILE A 1 75 ? -1.28 -20.516 -25.797 1 91.31 75 ILE A CA 1
ATOM 561 C C . ILE A 1 75 ? -2.664 -20.531 -25.141 1 91.31 75 ILE A C 1
ATOM 563 O O . ILE A 1 75 ? -2.822 -20.109 -24 1 91.31 75 ILE A O 1
ATOM 567 N N . ILE A 1 76 ? -3.596 -21.031 -25.875 1 89.5 76 ILE A N 1
ATOM 568 C CA . ILE A 1 76 ? -4.957 -21.109 -25.359 1 89.5 76 ILE A CA 1
ATOM 569 C C . ILE A 1 76 ? -4.988 -22 -24.109 1 89.5 76 ILE A C 1
ATOM 571 O O . ILE A 1 76 ? -5.621 -21.672 -23.109 1 89.5 76 ILE A O 1
ATOM 575 N N . GLU A 1 77 ? -4.301 -23.062 -24.219 1 91.69 77 GLU A N 1
ATOM 576 C CA . GLU A 1 77 ? -4.246 -23.984 -23.094 1 91.69 77 GLU A CA 1
ATOM 577 C C . GLU A 1 77 ? -3.617 -23.312 -21.859 1 91.69 77 GLU A C 1
ATOM 579 O O . GLU A 1 77 ? -4.117 -23.469 -20.75 1 91.69 77 GLU A O 1
ATOM 584 N N . MET A 1 78 ? -2.59 -22.594 -22.047 1 92.75 78 MET A N 1
ATOM 585 C CA . MET A 1 78 ? -1.913 -21.906 -20.969 1 92.75 78 MET A CA 1
ATOM 586 C C . MET A 1 78 ? -2.828 -20.859 -20.328 1 92.75 78 MET A C 1
ATOM 588 O O . MET A 1 78 ? -2.92 -20.766 -19.109 1 92.75 78 MET A O 1
ATOM 592 N N . ARG A 1 79 ? -3.504 -20.156 -21.125 1 90.94 79 ARG A N 1
ATOM 593 C CA . ARG A 1 79 ? -4.363 -19.078 -20.656 1 90.94 79 ARG A CA 1
ATOM 594 C C . ARG A 1 79 ? -5.555 -19.625 -19.875 1 90.94 79 ARG A C 1
ATOM 596 O O . ARG A 1 79 ? -6.039 -18.984 -18.938 1 90.94 79 ARG A O 1
ATOM 603 N N . LYS A 1 80 ? -5.938 -20.828 -20.219 1 92.31 80 LYS A N 1
ATOM 604 C CA . LYS A 1 80 ? -7.027 -21.5 -19.516 1 92.31 80 LYS A CA 1
ATOM 605 C C . LYS A 1 80 ? -6.582 -21.953 -18.125 1 92.31 80 LYS A C 1
ATOM 607 O O . LYS A 1 80 ? -7.383 -21.969 -17.188 1 92.31 80 LYS A O 1
ATOM 612 N N . ARG A 1 81 ? -5.402 -22.25 -18.078 1 96 81 ARG A N 1
ATOM 613 C CA . ARG A 1 81 ? -4.938 -22.953 -16.875 1 96 81 ARG A CA 1
ATOM 614 C C . ARG A 1 81 ? -4.219 -22 -15.938 1 96 81 ARG A C 1
ATOM 616 O O . ARG A 1 81 ? -4.004 -22.312 -14.766 1 96 81 ARG A O 1
ATOM 623 N N . VAL A 1 82 ? -3.754 -20.844 -16.469 1 97.5 82 VAL A N 1
ATOM 624 C CA . VAL A 1 82 ? -3.086 -19.844 -15.656 1 97.5 82 VAL A CA 1
ATOM 625 C C . VAL A 1 82 ? -3.881 -18.531 -15.688 1 97.5 82 VAL A C 1
ATOM 627 O O . VAL A 1 82 ? -3.859 -17.812 -16.688 1 97.5 82 VAL A O 1
ATOM 630 N N . GLY A 1 83 ? -4.531 -18.219 -14.547 1 96.56 83 GLY A N 1
ATOM 631 C CA . GLY A 1 83 ? -5.273 -16.969 -14.453 1 96.56 83 GLY A CA 1
ATOM 632 C C . GLY A 1 83 ? -4.477 -15.852 -13.805 1 96.56 83 GLY A C 1
ATOM 633 O O . GLY A 1 83 ? -3.672 -16.094 -12.898 1 96.56 83 GLY A O 1
ATOM 634 N N . ILE A 1 84 ? -4.742 -14.633 -14.273 1 95.81 84 ILE A N 1
ATOM 635 C CA . ILE A 1 84 ? -4.066 -13.469 -13.703 1 95.81 84 ILE A CA 1
ATOM 636 C C . ILE A 1 84 ? -5.094 -12.484 -13.164 1 95.81 84 ILE A C 1
ATOM 638 O O . ILE A 1 84 ? -6.098 -12.195 -13.82 1 95.81 84 ILE A O 1
ATOM 642 N N . VAL A 1 85 ? -4.836 -12.109 -11.93 1 94.69 85 VAL A N 1
ATOM 643 C CA . VAL A 1 85 ? -5.559 -10.992 -11.336 1 94.69 85 VAL A CA 1
ATOM 644 C C . VAL A 1 85 ? -4.652 -9.758 -11.281 1 94.69 85 VAL A C 1
ATOM 646 O O . VAL A 1 85 ? -3.623 -9.773 -10.602 1 94.69 85 VAL A O 1
ATOM 649 N N . PHE A 1 86 ? -5.129 -8.719 -11.898 1 91.69 86 PHE A N 1
ATOM 650 C CA . PHE A 1 86 ? -4.309 -7.52 -12.016 1 91.69 86 PHE A CA 1
ATOM 651 C C . PHE A 1 86 ? -4.434 -6.652 -10.766 1 91.69 86 PHE A C 1
ATOM 653 O O . PHE A 1 86 ? -5.344 -6.848 -9.953 1 91.69 86 PHE A O 1
ATOM 660 N N . GLN A 1 87 ? -3.525 -5.746 -10.68 1 86.62 87 GLN A N 1
ATOM 661 C CA . GLN A 1 87 ? -3.438 -4.871 -9.516 1 86.62 87 GLN A CA 1
ATOM 662 C C . GLN A 1 87 ? -4.711 -4.047 -9.352 1 86.62 87 GLN A C 1
ATOM 664 O O . GLN A 1 87 ? -5.281 -3.988 -8.266 1 86.62 87 GLN A O 1
ATOM 669 N N . ASP A 1 88 ? -5.086 -3.367 -10.438 1 88.19 88 ASP A N 1
ATOM 670 C CA . ASP A 1 88 ? -6.316 -2.578 -10.438 1 88.19 88 ASP A CA 1
ATOM 671 C C . ASP A 1 88 ? -7.477 -3.369 -11.031 1 88.19 88 ASP A C 1
ATOM 673 O O . ASP A 1 88 ? -7.477 -3.672 -12.227 1 88.19 88 ASP A O 1
ATOM 677 N N . PRO A 1 89 ? -8.414 -3.646 -10.195 1 88 89 PRO A N 1
ATOM 678 C CA . PRO A 1 89 ? -9.531 -4.441 -10.719 1 88 89 PRO A CA 1
ATOM 679 C C . PRO A 1 89 ? -10.305 -3.721 -11.82 1 88 89 PRO A C 1
ATOM 681 O O . PRO A 1 89 ? -10.984 -4.363 -12.617 1 88 89 PRO A O 1
ATOM 684 N N . ASN A 1 90 ? -10.195 -2.379 -11.875 1 85.38 90 ASN A N 1
ATOM 685 C CA . ASN A 1 90 ? -10.852 -1.634 -12.938 1 85.38 90 ASN A CA 1
ATOM 686 C C . ASN A 1 90 ? -10.211 -1.906 -14.297 1 85.38 90 ASN A C 1
ATOM 688 O O . ASN A 1 90 ? -10.797 -1.598 -15.336 1 85.38 90 ASN A O 1
ATOM 692 N N . ASP A 1 91 ? -9.078 -2.441 -14.258 1 80.62 91 ASP A N 1
ATOM 693 C CA . ASP A 1 91 ? -8.398 -2.814 -15.5 1 80.62 91 ASP A CA 1
ATOM 694 C C . ASP A 1 91 ? -8.844 -4.195 -15.969 1 80.62 91 ASP A C 1
ATOM 696 O O . ASP A 1 91 ? -8.43 -4.656 -17.047 1 80.62 91 ASP A O 1
ATOM 700 N N . GLN A 1 92 ? -9.68 -4.832 -15.211 1 81.44 92 GLN A N 1
ATOM 701 C CA . GLN A 1 92 ? -10.016 -6.227 -15.484 1 81.44 92 GLN A CA 1
ATOM 702 C C . GLN A 1 92 ? -11.523 -6.418 -15.609 1 81.44 92 GLN A C 1
ATOM 704 O O . GLN A 1 92 ? -11.984 -7.293 -16.344 1 81.44 92 GLN A O 1
ATOM 709 N N . LEU A 1 93 ? -12.273 -5.605 -14.898 1 83.81 93 LEU A N 1
ATOM 710 C CA . LEU A 1 93 ? -13.727 -5.738 -14.898 1 83.81 93 LEU A CA 1
ATOM 711 C C . LEU A 1 93 ? -14.352 -4.875 -15.984 1 83.81 93 LEU A C 1
ATOM 713 O O . LEU A 1 93 ? -14.133 -3.664 -16.031 1 83.81 93 LEU A O 1
ATOM 717 N N . PHE A 1 94 ? -15.125 -5.43 -16.812 1 81.44 94 PHE A N 1
ATOM 718 C CA . PHE A 1 94 ? -15.594 -4.695 -17.984 1 81.44 94 PHE A CA 1
ATOM 719 C C . PHE A 1 94 ? -17.094 -4.887 -18.188 1 81.44 94 PHE A C 1
ATOM 721 O O . PHE A 1 94 ? -17.703 -4.191 -18.984 1 81.44 94 PHE A O 1
ATOM 728 N N . SER A 1 95 ? -17.719 -5.727 -17.531 1 83.81 95 SER A N 1
ATOM 729 C CA . SER A 1 95 ? -19.094 -6.098 -17.828 1 83.81 95 SER A CA 1
ATOM 730 C C . SER A 1 95 ? -20.078 -5.219 -17.078 1 83.81 95 SER A C 1
ATOM 732 O O . SER A 1 95 ? -19.703 -4.547 -16.109 1 83.81 95 SER A O 1
ATOM 734 N N . SER A 1 96 ? -21.25 -5.336 -17.484 1 82.62 96 SER A N 1
ATOM 735 C CA . SER A 1 96 ? -22.328 -4.539 -16.922 1 82.62 96 SER A CA 1
ATOM 736 C C . SER A 1 96 ? -22.781 -5.105 -15.578 1 82.62 96 SER A C 1
ATOM 738 O O . SER A 1 96 ? -23.359 -4.387 -14.758 1 82.62 96 SER A O 1
ATOM 740 N N . SER A 1 97 ? -22.609 -6.406 -15.445 1 90.88 97 SER A N 1
ATOM 741 C CA . SER A 1 97 ? -22.969 -7 -14.172 1 90.88 97 SER A CA 1
ATOM 742 C C . SER A 1 97 ? -21.891 -7.945 -13.664 1 90.88 97 SER A C 1
ATOM 744 O O . SER A 1 97 ? -21.109 -8.477 -14.453 1 90.88 97 SER A O 1
ATOM 746 N N . VAL A 1 98 ? -21.906 -8.133 -12.391 1 93.94 98 VAL A N 1
ATOM 747 C CA . VAL A 1 98 ? -20.922 -8.977 -11.719 1 93.94 98 VAL A CA 1
ATOM 748 C C . VAL A 1 98 ? -21.016 -10.406 -12.25 1 93.94 98 VAL A C 1
ATOM 750 O O . VAL A 1 98 ? -20 -11.008 -12.602 1 93.94 98 VAL A O 1
ATOM 753 N N . LYS A 1 99 ? -22.219 -10.906 -12.375 1 93.62 99 LYS A N 1
ATOM 754 C CA . LYS A 1 99 ? -22.422 -12.273 -12.836 1 93.62 99 LYS A CA 1
ATOM 755 C C . LYS A 1 99 ? -21.891 -12.461 -14.258 1 93.62 99 LYS A C 1
ATOM 757 O O . LYS A 1 99 ? -21.219 -13.453 -14.547 1 93.62 99 LYS A O 1
ATOM 762 N N . LYS A 1 100 ? -22.188 -11.562 -15.109 1 92.94 100 LYS A N 1
ATOM 763 C CA . LYS A 1 100 ? -21.688 -11.617 -16.484 1 92.94 100 LYS A CA 1
ATOM 764 C C . LYS A 1 100 ? -20.156 -11.57 -16.516 1 92.94 100 LYS A C 1
ATOM 766 O O . LYS A 1 100 ? -19.531 -12.305 -17.266 1 92.94 100 LYS A O 1
ATOM 771 N N . ASP A 1 101 ? -19.609 -10.75 -15.68 1 94.44 101 ASP A N 1
ATOM 772 C CA . ASP A 1 101 ? -18.156 -10.602 -15.664 1 94.44 101 ASP A CA 1
ATOM 773 C C . ASP A 1 101 ? -17.484 -11.898 -15.25 1 94.44 101 ASP A C 1
ATOM 775 O O . ASP A 1 101 ? -16.531 -12.344 -15.898 1 94.44 101 ASP A O 1
ATOM 779 N N . ILE A 1 102 ? -18.031 -12.5 -14.242 1 95.62 102 ILE A N 1
ATOM 780 C CA . ILE A 1 102 ? -17.469 -13.727 -13.695 1 95.62 102 ILE A CA 1
ATOM 781 C C . ILE A 1 102 ? -17.578 -14.852 -14.719 1 95.62 102 ILE A C 1
ATOM 783 O O . ILE A 1 102 ? -16.703 -15.727 -14.781 1 95.62 102 ILE A O 1
ATOM 787 N N . SER A 1 103 ? -18.578 -14.75 -15.562 1 95 103 SER A N 1
ATOM 788 C CA . SER A 1 103 ? -18.859 -15.852 -16.484 1 95 103 SER A CA 1
ATOM 789 C C . SER A 1 103 ? -17.984 -15.758 -17.734 1 95 103 SER A C 1
ATOM 791 O O . SER A 1 103 ? -17.844 -16.734 -18.469 1 95 103 SER A O 1
ATOM 793 N N . PHE A 1 104 ? -17.469 -14.656 -17.938 1 92.12 104 PHE A N 1
ATOM 794 C CA . PHE A 1 104 ? -16.781 -14.352 -19.188 1 92.12 104 PHE A CA 1
ATOM 795 C C . PHE A 1 104 ? -15.672 -15.359 -19.469 1 92.12 104 PHE A C 1
ATOM 797 O O . PHE A 1 104 ? -15.586 -15.914 -20.562 1 92.12 104 PHE A O 1
ATOM 804 N N . GLY A 1 105 ? -14.852 -15.531 -18.484 1 91.31 105 GLY A N 1
ATOM 805 C CA . GLY A 1 105 ? -13.742 -16.453 -18.656 1 91.31 105 GLY A CA 1
ATOM 806 C C . GLY A 1 105 ? -14.188 -17.875 -18.953 1 91.31 105 GLY A C 1
ATOM 807 O O . GLY A 1 105 ? -13.664 -18.5 -19.875 1 91.31 105 GLY A O 1
ATOM 808 N N . ALA A 1 106 ? -15.117 -18.344 -18.234 1 94 106 ALA A N 1
ATOM 809 C CA . ALA A 1 106 ? -15.617 -19.703 -18.406 1 94 106 ALA A CA 1
ATOM 810 C C . ALA A 1 106 ? -16.297 -19.875 -19.75 1 94 106 ALA A C 1
ATOM 812 O O . ALA A 1 106 ? -16.141 -20.906 -20.406 1 94 106 ALA A O 1
ATOM 813 N N . ILE A 1 107 ? -17.031 -18.859 -20.156 1 93.31 107 ILE A N 1
ATOM 814 C CA . ILE A 1 107 ? -17.703 -18.906 -21.453 1 93.31 107 ILE A CA 1
ATOM 815 C C . ILE A 1 107 ? -16.656 -18.984 -22.562 1 93.31 107 ILE A C 1
ATOM 817 O O . ILE A 1 107 ? -16.797 -19.781 -23.5 1 93.31 107 ILE A O 1
ATOM 821 N N . ASN A 1 108 ? -15.586 -18.281 -22.406 1 91.12 108 ASN A N 1
ATOM 822 C CA . ASN A 1 108 ? -14.555 -18.203 -23.438 1 91.12 108 ASN A CA 1
ATOM 823 C C . ASN A 1 108 ? -13.75 -19.5 -23.516 1 91.12 108 ASN A C 1
ATOM 825 O O . ASN A 1 108 ? -13 -19.719 -24.469 1 91.12 108 ASN A O 1
ATOM 829 N N . LEU A 1 109 ? -13.938 -20.359 -22.516 1 91.81 109 LEU A N 1
ATOM 830 C CA . LEU A 1 109 ? -13.32 -21.688 -22.547 1 91.81 109 LEU A CA 1
ATOM 831 C C . LEU A 1 109 ? -14.117 -22.641 -23.438 1 91.81 109 LEU A C 1
ATOM 833 O O . LEU A 1 109 ? -13.672 -23.75 -23.719 1 91.81 109 LEU A O 1
ATOM 837 N N . GLY A 1 110 ? -15.312 -22.219 -23.812 1 91.69 110 GLY A N 1
ATOM 838 C CA . GLY A 1 110 ? -16.156 -23.047 -24.656 1 91.69 110 GLY A CA 1
ATOM 839 C C . GLY A 1 110 ? -16.953 -24.078 -23.859 1 91.69 110 GLY A C 1
ATOM 840 O O . GLY A 1 110 ? -17.344 -25.109 -24.406 1 91.69 110 GLY A O 1
ATOM 841 N N . LEU A 1 111 ? -17.188 -23.844 -22.688 1 93.5 111 LEU A N 1
ATOM 842 C CA . LEU A 1 111 ? -17.922 -24.75 -21.828 1 93.5 111 LEU A CA 1
ATOM 843 C C . LEU A 1 111 ? -19.422 -24.672 -22.094 1 93.5 111 LEU A C 1
ATOM 845 O O . LEU A 1 111 ? -19.906 -23.656 -22.594 1 93.5 111 LEU A O 1
ATOM 849 N N . GLY A 1 112 ? -20.125 -25.75 -21.75 1 94.69 112 GLY A N 1
ATOM 850 C CA . GLY A 1 112 ? -21.578 -25.719 -21.844 1 94.69 112 GLY A CA 1
ATOM 851 C C . GLY A 1 112 ? -22.219 -24.797 -20.844 1 94.69 112 GLY A C 1
ATOM 852 O O . GLY A 1 112 ? -21.609 -24.453 -19.828 1 94.69 112 GLY A O 1
ATOM 853 N N . VAL A 1 113 ? -23.422 -24.438 -21.109 1 95.38 113 VAL A N 1
ATOM 854 C CA . VAL A 1 113 ? -24.156 -23.453 -20.328 1 95.38 113 VAL A CA 1
ATOM 855 C C . VAL A 1 113 ? -24.297 -23.938 -18.891 1 95.38 113 VAL A C 1
ATOM 857 O O . VAL A 1 113 ? -24.062 -23.188 -17.938 1 95.38 113 VAL A O 1
ATOM 860 N N . GLU A 1 114 ? -24.562 -25.125 -18.734 1 97.06 114 GLU A N 1
ATOM 861 C CA . GLU A 1 114 ? -24.75 -25.688 -17.391 1 97.06 114 GLU A CA 1
ATOM 862 C C . GLU A 1 114 ? -23.438 -25.703 -16.609 1 97.06 114 GLU A C 1
ATOM 864 O O . GLU A 1 114 ? -23.422 -25.391 -15.422 1 97.06 114 GLU A O 1
ATOM 869 N N . GLU A 1 115 ? -22.438 -26.078 -17.312 1 96.69 115 GLU A N 1
ATOM 870 C CA . GLU A 1 115 ? -21.125 -26.109 -16.656 1 96.69 115 GLU A CA 1
ATOM 871 C C . GLU A 1 115 ? -20.672 -24.719 -16.25 1 96.69 115 GLU A C 1
ATOM 873 O O . GLU A 1 115 ? -20.156 -24.516 -15.156 1 96.69 115 GLU A O 1
ATOM 878 N N . VAL A 1 116 ? -20.891 -23.797 -17.156 1 96.94 116 VAL A N 1
ATOM 879 C CA . VAL A 1 116 ? -20.547 -22.406 -16.859 1 96.94 116 VAL A CA 1
ATOM 880 C C . VAL A 1 116 ? -21.328 -21.953 -15.617 1 96.94 116 VAL A C 1
ATOM 882 O O . VAL A 1 116 ? -20.75 -21.359 -14.703 1 96.94 116 VAL A O 1
ATOM 885 N N . ARG A 1 117 ? -22.594 -22.25 -15.609 1 96.94 117 ARG A N 1
ATOM 886 C CA . ARG A 1 117 ? -23.438 -21.859 -14.492 1 96.94 117 ARG A CA 1
ATOM 887 C C . ARG A 1 117 ? -22.938 -22.453 -13.18 1 96.94 117 ARG A C 1
ATOM 889 O O . ARG A 1 117 ? -22.844 -21.75 -12.172 1 96.94 117 ARG A O 1
ATOM 896 N N . GLU A 1 118 ? -22.594 -23.656 -13.211 1 97.62 118 GLU A N 1
ATOM 897 C CA . GLU A 1 118 ? -22.094 -24.344 -12.016 1 97.62 118 GLU A CA 1
ATOM 898 C C . GLU A 1 118 ? -20.797 -23.734 -11.531 1 97.62 118 GLU A C 1
ATOM 900 O O . GLU A 1 118 ? -20.625 -23.484 -10.336 1 97.62 118 GLU A O 1
ATOM 905 N N . ARG A 1 119 ? -19.922 -23.469 -12.375 1 97.12 119 ARG A N 1
ATOM 906 C CA . ARG A 1 119 ? -18.625 -22.906 -12.023 1 97.12 119 ARG A CA 1
ATOM 907 C C . ARG A 1 119 ? -18.766 -21.5 -11.477 1 97.12 119 ARG A C 1
ATOM 909 O O . ARG A 1 119 ? -18.094 -21.125 -10.516 1 97.12 119 ARG A O 1
ATOM 916 N N . VAL A 1 120 ? -19.625 -20.781 -12.125 1 97.25 120 VAL A N 1
ATOM 917 C CA . VAL A 1 120 ? -19.859 -19.406 -11.703 1 97.25 120 VAL A CA 1
ATOM 918 C C . VAL A 1 120 ? -20.453 -19.391 -10.297 1 97.25 120 VAL A C 1
ATOM 920 O O . VAL A 1 120 ? -20.016 -18.641 -9.43 1 97.25 120 VAL A O 1
ATOM 923 N N . GLU A 1 121 ? -21.391 -20.25 -10.07 1 97.56 121 GLU A N 1
ATOM 924 C CA . GLU A 1 121 ? -22 -20.344 -8.75 1 97.56 121 GLU A CA 1
ATOM 925 C C . GLU A 1 121 ? -20.984 -20.75 -7.695 1 97.56 121 GLU A C 1
ATOM 927 O O . GLU A 1 121 ? -20.969 -20.219 -6.586 1 97.56 121 GLU A O 1
ATOM 932 N N . LYS A 1 122 ? -20.188 -21.703 -8.039 1 97.31 122 LYS A N 1
ATOM 933 C CA . LYS A 1 122 ? -19.125 -22.141 -7.133 1 97.31 122 LYS A CA 1
ATOM 934 C C . LYS A 1 122 ? -18.172 -21 -6.793 1 97.31 122 LYS A C 1
ATOM 936 O O . LYS A 1 122 ? -17.844 -20.781 -5.625 1 97.31 122 LYS A O 1
ATOM 941 N N . ALA A 1 123 ? -17.734 -20.25 -7.773 1 97.5 123 ALA A N 1
ATOM 942 C CA . ALA A 1 123 ? -16.828 -19.125 -7.586 1 97.5 123 ALA A CA 1
ATOM 943 C C . ALA A 1 123 ? -17.469 -18.047 -6.699 1 97.5 123 ALA A C 1
ATOM 945 O O . ALA A 1 123 ? -16.797 -17.469 -5.848 1 97.5 123 ALA A O 1
ATOM 946 N N . ILE A 1 124 ? -18.766 -17.859 -6.902 1 97.31 124 ILE A N 1
ATOM 947 C CA . ILE A 1 124 ? -19.516 -16.875 -6.117 1 97.31 124 ILE A CA 1
ATOM 948 C C . ILE A 1 124 ? -19.5 -17.281 -4.645 1 97.31 124 ILE A C 1
ATOM 950 O O . ILE A 1 124 ? -19.234 -16.453 -3.771 1 97.31 124 ILE A O 1
ATOM 954 N N . VAL A 1 125 ? -19.672 -18.484 -4.391 1 96.75 125 VAL A N 1
ATOM 955 C CA . VAL A 1 125 ? -19.703 -19 -3.027 1 96.75 125 VAL A CA 1
ATOM 956 C C . VAL A 1 125 ? -18.312 -18.938 -2.418 1 96.75 125 VAL A C 1
ATOM 958 O O . VAL A 1 125 ? -18.141 -18.469 -1.292 1 96.75 125 VAL A O 1
ATOM 961 N N . GLN A 1 126 ? -17.328 -19.344 -3.139 1 95.81 126 GLN A N 1
ATOM 962 C CA . GLN A 1 126 ? -15.945 -19.375 -2.664 1 95.81 126 GLN A CA 1
ATOM 963 C C . GLN A 1 126 ? -15.461 -17.969 -2.293 1 95.81 126 GLN A C 1
ATOM 965 O O . GLN A 1 126 ? -14.672 -17.812 -1.355 1 95.81 126 GLN A O 1
ATOM 970 N N . THR A 1 127 ? -15.898 -16.953 -3.033 1 96.56 127 THR A N 1
ATOM 971 C CA . THR A 1 127 ? -15.391 -15.609 -2.832 1 96.56 127 THR A CA 1
ATOM 972 C C . THR A 1 127 ? -16.328 -14.805 -1.936 1 96.56 127 THR A C 1
ATOM 974 O O . THR A 1 127 ? -16 -13.68 -1.541 1 96.56 127 THR A O 1
ATOM 977 N N . GLY A 1 128 ? -17.453 -15.266 -1.629 1 95.06 128 GLY A N 1
ATOM 978 C CA . GLY A 1 128 ? -18.391 -14.625 -0.729 1 95.06 128 GLY A CA 1
ATOM 979 C C . GLY A 1 128 ? -19.016 -13.367 -1.312 1 95.06 128 GLY A C 1
ATOM 980 O O . GLY A 1 128 ? -19.188 -12.367 -0.61 1 95.06 128 GLY A O 1
ATOM 981 N N . ILE A 1 129 ? -19.344 -13.398 -2.631 1 95.44 129 ILE A N 1
ATOM 982 C CA . ILE A 1 129 ? -19.828 -12.18 -3.258 1 95.44 129 ILE A CA 1
ATOM 983 C C . ILE A 1 129 ? -21.297 -12.344 -3.65 1 95.44 129 ILE A C 1
ATOM 985 O O . ILE A 1 129 ? -21.797 -11.594 -4.488 1 95.44 129 ILE A O 1
ATOM 989 N N . GLY A 1 130 ? -22.031 -13.242 -3.08 1 95.12 130 GLY A N 1
ATOM 990 C CA . GLY A 1 130 ? -23.406 -13.562 -3.441 1 95.12 130 GLY A CA 1
ATOM 991 C C . GLY A 1 130 ? -24.344 -12.375 -3.314 1 95.12 130 GLY A C 1
ATOM 992 O O . GLY A 1 130 ? -25.25 -12.211 -4.125 1 95.12 130 GLY A O 1
ATOM 993 N N . GLU A 1 131 ? -24.078 -11.508 -2.391 1 93.81 131 GLU A N 1
ATOM 994 C CA . GLU A 1 131 ? -24.984 -10.414 -2.072 1 93.81 131 GLU A CA 1
ATOM 995 C C . GLU A 1 131 ? -24.953 -9.344 -3.16 1 93.81 131 GLU A C 1
ATOM 997 O O . GLU A 1 131 ? -25.875 -8.516 -3.248 1 93.81 131 GLU A O 1
ATOM 1002 N N . TYR A 1 132 ? -23.891 -9.367 -3.992 1 90.88 132 TYR A N 1
ATOM 1003 C CA . TYR A 1 132 ? -23.828 -8.289 -4.965 1 90.88 132 TYR A CA 1
ATOM 1004 C C . TYR A 1 132 ? -23.562 -8.828 -6.367 1 90.88 132 TYR A C 1
ATOM 1006 O O . TYR A 1 132 ? -23.062 -8.109 -7.23 1 90.88 132 TYR A O 1
ATOM 1014 N N . VAL A 1 133 ? -24 -10 -6.609 1 92.38 133 VAL A N 1
ATOM 1015 C CA . VAL A 1 133 ? -23.719 -10.656 -7.883 1 92.38 133 VAL A CA 1
ATOM 1016 C C . VAL A 1 133 ? -24.562 -10.016 -8.992 1 92.38 133 VAL A C 1
ATOM 1018 O O . VAL A 1 133 ? -24.156 -10.016 -10.156 1 92.38 133 VAL A O 1
ATOM 1021 N N . ASP A 1 134 ? -25.672 -9.422 -8.688 1 91.56 134 ASP A N 1
ATOM 1022 C CA . ASP A 1 134 ? -26.562 -8.844 -9.695 1 91.56 134 ASP A CA 1
ATOM 1023 C C . ASP A 1 134 ? -26.344 -7.336 -9.812 1 91.56 134 ASP A C 1
ATOM 1025 O O . ASP A 1 134 ? -27.016 -6.668 -10.602 1 91.56 134 ASP A O 1
ATOM 1029 N N . LYS A 1 135 ? -25.453 -6.836 -9.125 1 93.19 135 LYS A N 1
ATOM 1030 C CA . LYS A 1 135 ? -25.156 -5.406 -9.188 1 93.19 135 LYS A CA 1
ATOM 1031 C C . LYS A 1 135 ? -24.219 -5.086 -10.344 1 93.19 135 LYS A C 1
ATOM 1033 O O . LYS A 1 135 ? -23.5 -5.957 -10.82 1 93.19 135 LYS A O 1
ATOM 1038 N N . PRO A 1 136 ? -24.359 -3.84 -10.789 1 92.94 136 PRO A N 1
ATOM 1039 C CA . PRO A 1 136 ? -23.328 -3.398 -11.734 1 92.94 136 PRO A CA 1
ATOM 1040 C C . PRO A 1 136 ? -21.938 -3.32 -11.094 1 92.94 136 PRO A C 1
ATOM 1042 O O . PRO A 1 136 ? -21.812 -2.945 -9.93 1 92.94 136 PRO A O 1
ATOM 1045 N N . THR A 1 137 ? -20.906 -3.625 -11.867 1 91 137 THR A N 1
ATOM 1046 C CA . THR A 1 137 ? -19.547 -3.668 -11.352 1 91 137 THR A CA 1
ATOM 1047 C C . THR A 1 137 ? -19.109 -2.295 -10.844 1 91 137 THR A C 1
ATOM 1049 O O . THR A 1 137 ? -18.344 -2.197 -9.883 1 91 137 THR A O 1
ATOM 1052 N N . HIS A 1 138 ? -19.594 -1.265 -11.43 1 88.94 138 HIS A N 1
ATOM 1053 C CA . HIS A 1 138 ? -19.156 0.081 -11.07 1 88.94 138 HIS A CA 1
ATOM 1054 C C . HIS A 1 138 ? -19.719 0.49 -9.703 1 88.94 138 HIS A C 1
ATOM 1056 O O . HIS A 1 138 ? -19.25 1.467 -9.109 1 88.94 138 HIS A O 1
ATOM 1062 N N . ALA A 1 139 ? -20.734 -0.2 -9.211 1 90.62 139 ALA A N 1
ATOM 1063 C CA . ALA A 1 139 ? -21.359 0.111 -7.938 1 90.62 139 ALA A CA 1
ATOM 1064 C C . ALA A 1 139 ? -20.641 -0.567 -6.781 1 90.62 139 ALA A C 1
ATOM 1066 O O . ALA A 1 139 ? -20.938 -0.319 -5.613 1 90.62 139 ALA A O 1
ATOM 1067 N N . LEU A 1 140 ? -19.719 -1.392 -7.125 1 92.25 140 LEU A N 1
ATOM 1068 C CA . LEU A 1 140 ? -19.016 -2.166 -6.109 1 92.25 140 LEU A CA 1
ATOM 1069 C C . LEU A 1 140 ? -17.875 -1.354 -5.504 1 92.25 140 LEU A C 1
ATOM 1071 O O . LEU A 1 140 ? -17.297 -0.493 -6.172 1 92.25 140 LEU A O 1
ATOM 1075 N N . SER A 1 141 ? -17.547 -1.604 -4.207 1 88.88 141 SER A N 1
ATOM 1076 C CA . SER A 1 141 ? -16.344 -1.059 -3.594 1 88.88 141 SER A CA 1
ATOM 1077 C C . SER A 1 141 ? -15.086 -1.664 -4.215 1 88.88 141 SER A C 1
ATOM 1079 O O . SER A 1 141 ? -15.164 -2.668 -4.926 1 88.88 141 SER A O 1
ATOM 1081 N N . PHE A 1 142 ? -14.031 -1.038 -4.051 1 88.88 142 PHE A N 1
ATOM 1082 C CA . PHE A 1 142 ? -12.75 -1.5 -4.578 1 88.88 142 PHE A CA 1
ATOM 1083 C C . PHE A 1 142 ? -12.453 -2.92 -4.109 1 88.88 142 PHE A C 1
ATOM 1085 O O . PHE A 1 142 ? -12.023 -3.762 -4.898 1 88.88 142 PHE A O 1
ATOM 1092 N N . GLY A 1 143 ? -12.656 -3.225 -2.84 1 91 143 GLY A N 1
ATOM 1093 C CA . GLY A 1 143 ? -12.461 -4.562 -2.301 1 91 143 GLY A CA 1
ATOM 1094 C C . GLY A 1 143 ? -13.398 -5.59 -2.898 1 91 143 GLY A C 1
ATOM 1095 O O . GLY A 1 143 ? -13 -6.73 -3.146 1 91 143 GLY A O 1
ATOM 1096 N N . GLN A 1 144 ? -14.609 -5.191 -3.125 1 93.38 144 GLN A N 1
ATOM 1097 C CA . GLN A 1 144 ? -15.578 -6.062 -3.773 1 93.38 144 GLN A CA 1
ATOM 1098 C C . GLN A 1 144 ? -15.164 -6.383 -5.207 1 93.38 144 GLN A C 1
ATOM 1100 O O . GLN A 1 144 ? -15.258 -7.531 -5.645 1 93.38 144 GLN A O 1
ATOM 1105 N N . LYS A 1 145 ? -14.695 -5.371 -5.848 1 94.75 145 LYS A N 1
ATOM 1106 C CA . LYS A 1 145 ? -14.234 -5.57 -7.219 1 94.75 145 LYS A CA 1
ATOM 1107 C C . LYS A 1 145 ? -13.086 -6.574 -7.273 1 94.75 145 LYS A C 1
ATOM 1109 O O . LYS A 1 145 ? -13.016 -7.402 -8.18 1 94.75 145 LYS A O 1
ATOM 1114 N N . LYS A 1 146 ? -12.219 -6.527 -6.316 1 94.81 146 LYS A N 1
ATOM 1115 C CA . LYS A 1 146 ? -11.109 -7.477 -6.258 1 94.81 146 LYS A CA 1
ATOM 1116 C C . LYS A 1 146 ? -11.617 -8.906 -6.09 1 94.81 146 LYS A C 1
ATOM 1118 O O . LYS A 1 146 ? -11.117 -9.828 -6.734 1 94.81 146 LYS A O 1
ATOM 1123 N N . ARG A 1 147 ? -12.562 -9.062 -5.27 1 95.94 147 ARG A N 1
ATOM 1124 C CA . ARG A 1 147 ? -13.156 -10.383 -5.062 1 95.94 147 ARG A CA 1
ATOM 1125 C C . ARG A 1 147 ? -13.812 -10.891 -6.34 1 95.94 147 ARG A C 1
ATOM 1127 O O . ARG A 1 147 ? -13.719 -12.07 -6.664 1 95.94 147 ARG A O 1
ATOM 1134 N N . VAL A 1 148 ? -14.5 -9.977 -7.023 1 96.56 148 VAL A N 1
ATOM 1135 C CA . VAL A 1 148 ? -15.164 -10.336 -8.273 1 96.56 148 VAL A CA 1
ATOM 1136 C C . VAL A 1 148 ? -14.125 -10.758 -9.305 1 96.56 148 VAL A C 1
ATOM 1138 O O . VAL A 1 148 ? -14.312 -11.742 -10.016 1 96.56 148 VAL A O 1
ATOM 1141 N N . ALA A 1 149 ? -13.023 -9.977 -9.359 1 96 149 ALA A N 1
ATOM 1142 C CA . ALA A 1 149 ? -11.938 -10.32 -10.273 1 96 149 ALA A CA 1
ATOM 1143 C C . ALA A 1 149 ? -11.398 -11.719 -9.984 1 96 149 ALA A C 1
ATOM 1145 O O . ALA A 1 149 ? -11.156 -12.5 -10.898 1 96 149 ALA A O 1
ATOM 1146 N N . ILE A 1 150 ? -11.25 -12.023 -8.711 1 96.69 150 ILE A N 1
ATOM 1147 C CA . ILE A 1 150 ? -10.758 -13.336 -8.305 1 96.69 150 ILE A CA 1
ATOM 1148 C C . ILE A 1 150 ? -11.781 -14.406 -8.68 1 96.69 150 ILE A C 1
ATOM 1150 O O . ILE A 1 150 ? -11.414 -15.461 -9.203 1 96.69 150 ILE A O 1
ATOM 1154 N N . ALA A 1 151 ? -13.039 -14.094 -8.5 1 97.12 151 ALA A N 1
ATOM 1155 C CA . ALA A 1 151 ? -14.109 -15.031 -8.844 1 97.12 151 ALA A CA 1
ATOM 1156 C C . ALA A 1 151 ? -14.094 -15.359 -10.328 1 97.12 151 ALA A C 1
ATOM 1158 O O . ALA A 1 151 ? -14.281 -16.516 -10.719 1 97.12 151 ALA A O 1
ATOM 1159 N N . GLY A 1 152 ? -13.93 -14.383 -11.117 1 96.38 152 GLY A N 1
ATOM 1160 C CA . GLY A 1 152 ? -13.852 -14.602 -12.555 1 96.38 152 GLY A CA 1
ATOM 1161 C C . GLY A 1 152 ? -12.766 -15.578 -12.953 1 96.38 152 GLY A C 1
ATOM 1162 O O . GLY A 1 152 ? -12.961 -16.391 -13.859 1 96.38 152 GLY A O 1
ATOM 1163 N N . ILE A 1 153 ? -11.703 -15.484 -12.25 1 96.19 153 ILE A N 1
ATOM 1164 C CA . ILE A 1 153 ? -10.586 -16.375 -12.523 1 96.19 153 ILE A CA 1
ATOM 1165 C C . ILE A 1 153 ? -10.906 -17.781 -11.992 1 96.19 153 ILE A C 1
ATOM 1167 O O . ILE A 1 153 ? -10.633 -18.781 -12.664 1 96.19 153 ILE A O 1
ATOM 1171 N N . LEU A 1 154 ? -11.508 -17.859 -10.867 1 97.25 154 LEU A N 1
ATOM 1172 C CA . LEU A 1 154 ? -11.828 -19.156 -10.25 1 97.25 154 LEU A CA 1
ATOM 1173 C C . LEU A 1 154 ? -12.836 -19.922 -11.102 1 97.25 154 LEU A C 1
ATOM 1175 O O . LEU A 1 154 ? -12.805 -21.141 -11.148 1 97.25 154 LEU A O 1
ATOM 1179 N N . ALA A 1 155 ? -13.695 -19.156 -11.742 1 97.06 155 ALA A N 1
ATOM 1180 C CA . ALA A 1 155 ? -14.711 -19.781 -12.594 1 97.06 155 ALA A CA 1
ATOM 1181 C C . ALA A 1 155 ? -14.062 -20.578 -13.727 1 97.06 155 ALA A C 1
ATOM 1183 O O . ALA A 1 155 ? -14.688 -21.484 -14.289 1 97.06 155 ALA A O 1
ATOM 1184 N N . MET A 1 156 ? -12.883 -20.266 -14.008 1 96.69 156 MET A N 1
ATOM 1185 C CA . MET A 1 156 ? -12.164 -20.953 -15.07 1 96.69 156 MET A CA 1
ATOM 1186 C C . MET A 1 156 ? -11.492 -22.219 -14.547 1 96.69 156 MET A C 1
ATOM 1188 O O . MET A 1 156 ? -10.961 -23.016 -15.32 1 96.69 156 MET A O 1
ATOM 1192 N N . GLU A 1 157 ? -11.469 -22.344 -13.219 1 96.94 157 GLU A N 1
ATOM 1193 C CA . GLU A 1 157 ? -10.852 -23.484 -12.539 1 96.94 157 GLU A CA 1
ATOM 1194 C C . GLU A 1 157 ? -9.398 -23.656 -12.977 1 96.94 157 GLU A C 1
ATOM 1196 O O . GLU A 1 157 ? -9.008 -24.734 -13.43 1 96.94 157 GLU A O 1
ATOM 1201 N N . PRO A 1 158 ? -8.602 -22.625 -12.766 1 97.62 158 PRO A N 1
ATOM 1202 C CA . PRO A 1 158 ? -7.195 -22.656 -13.18 1 97.62 158 PRO A CA 1
ATOM 1203 C C . PRO A 1 158 ? -6.336 -23.547 -12.289 1 97.62 158 PRO A C 1
ATOM 1205 O O . PRO A 1 158 ? -6.762 -23.938 -11.195 1 97.62 158 PRO A O 1
ATOM 1208 N N . ASP A 1 159 ? -5.172 -23.906 -12.82 1 98.12 159 ASP A N 1
ATOM 1209 C CA . ASP A 1 159 ? -4.176 -24.625 -12.023 1 98.12 159 ASP A CA 1
ATOM 1210 C C . ASP A 1 159 ? -3.293 -23.656 -11.242 1 98.12 159 ASP A C 1
ATOM 1212 O O . ASP A 1 159 ? -2.719 -24.016 -10.219 1 98.12 159 ASP A O 1
ATOM 1216 N N . VAL A 1 160 ? -3.178 -22.453 -11.789 1 98.56 160 VAL A N 1
ATOM 1217 C CA . VAL A 1 160 ? -2.34 -21.422 -11.188 1 98.56 160 VAL A CA 1
ATOM 1218 C C . VAL A 1 160 ? -3.08 -20.094 -11.203 1 98.56 160 VAL A C 1
ATOM 1220 O O . VAL A 1 160 ? -3.719 -19.734 -12.195 1 98.56 160 VAL A O 1
ATOM 1223 N N . ILE A 1 161 ? -3.004 -19.391 -10.117 1 98.38 161 ILE A N 1
ATOM 1224 C CA . ILE A 1 161 ? -3.51 -18.016 -10.047 1 98.38 161 ILE A CA 1
ATOM 1225 C C . ILE A 1 161 ? -2.359 -17.062 -9.758 1 98.38 161 ILE A C 1
ATOM 1227 O O . ILE A 1 161 ? -1.632 -17.234 -8.781 1 98.38 161 ILE A O 1
ATOM 1231 N N . ILE A 1 162 ? -2.176 -16.109 -10.625 1 98.31 162 ILE A N 1
ATOM 1232 C CA . ILE A 1 162 ? -1.197 -15.047 -10.438 1 98.31 162 ILE A CA 1
ATOM 1233 C C . ILE A 1 162 ? -1.903 -13.773 -9.984 1 98.31 162 ILE A C 1
ATOM 1235 O O . ILE A 1 162 ? -2.889 -13.352 -10.594 1 98.31 162 ILE A O 1
ATOM 1239 N N . LEU A 1 163 ? -1.428 -13.219 -8.906 1 97.44 163 LEU A N 1
ATOM 1240 C CA . LEU A 1 163 ? -1.994 -11.984 -8.391 1 97.44 163 LEU A CA 1
ATOM 1241 C C . LEU A 1 163 ? -0.933 -10.891 -8.32 1 97.44 163 LEU A C 1
ATOM 1243 O O . LEU A 1 163 ? 0.048 -11.016 -7.582 1 97.44 163 LEU A O 1
ATOM 1247 N N . ASP A 1 164 ? -1.145 -9.891 -9.07 1 95.12 164 ASP A N 1
ATOM 1248 C CA . ASP A 1 164 ? -0.247 -8.734 -9.055 1 95.12 164 ASP A CA 1
ATOM 1249 C C . ASP A 1 164 ? -0.697 -7.703 -8.023 1 95.12 164 ASP A C 1
ATOM 1251 O O . ASP A 1 164 ? -1.632 -6.941 -8.266 1 95.12 164 ASP A O 1
ATOM 1255 N N . GLU A 1 165 ? -0.08 -7.691 -6.863 1 92.44 165 GLU A N 1
ATOM 1256 C CA . GLU A 1 165 ? -0.369 -6.797 -5.746 1 92.44 165 GLU A CA 1
ATOM 1257 C C . GLU A 1 165 ? -1.832 -6.898 -5.324 1 92.44 165 GLU A C 1
ATOM 1259 O O . GLU A 1 165 ? -2.564 -5.906 -5.359 1 92.44 165 GLU A O 1
ATOM 1264 N N . PRO A 1 166 ? -2.207 -8 -4.793 1 93.69 166 PRO A N 1
ATOM 1265 C CA . PRO A 1 166 ? -3.619 -8.273 -4.516 1 93.69 166 PRO A CA 1
ATOM 1266 C C . PRO A 1 166 ? -4.184 -7.383 -3.406 1 93.69 166 PRO A C 1
ATOM 1268 O O . PRO A 1 166 ? -5.402 -7.227 -3.295 1 93.69 166 PRO A O 1
ATOM 1271 N N . THR A 1 167 ? -3.316 -6.785 -2.643 1 91.69 167 THR A N 1
ATOM 1272 C CA . THR A 1 167 ? -3.82 -6.027 -1.504 1 91.69 167 THR A CA 1
ATOM 1273 C C . THR A 1 167 ? -3.717 -4.527 -1.767 1 91.69 167 THR A C 1
ATOM 1275 O O . THR A 1 167 ? -4.098 -3.715 -0.919 1 91.69 167 THR A O 1
ATOM 1278 N N . ALA A 1 168 ? -3.203 -4.168 -2.914 1 88.12 168 ALA A N 1
ATOM 1279 C CA . ALA A 1 168 ? -3.064 -2.754 -3.252 1 88.12 168 ALA A CA 1
ATOM 1280 C C . ALA A 1 168 ? -4.414 -2.045 -3.209 1 88.12 168 ALA A C 1
ATOM 1282 O O . ALA A 1 168 ? -5.414 -2.564 -3.715 1 88.12 168 ALA A O 1
ATOM 1283 N N . GLY A 1 169 ? -4.441 -0.872 -2.596 1 84.5 169 GLY A N 1
ATOM 1284 C CA . GLY A 1 169 ? -5.645 -0.056 -2.57 1 84.5 169 GLY A CA 1
ATOM 1285 C C . GLY A 1 169 ? -6.617 -0.458 -1.475 1 84.5 169 GLY A C 1
ATOM 1286 O O . GLY A 1 169 ? -7.656 0.18 -1.295 1 84.5 169 GLY A O 1
ATOM 1287 N N . LEU A 1 170 ? -6.258 -1.481 -0.757 1 88.44 170 LEU A N 1
ATOM 1288 C CA . LEU A 1 170 ? -7.129 -1.965 0.309 1 88.44 170 LEU A CA 1
ATOM 1289 C C . LEU A 1 170 ? -6.648 -1.468 1.669 1 88.44 170 LEU A C 1
ATOM 1291 O O . LEU A 1 170 ? -5.457 -1.211 1.856 1 88.44 170 LEU A O 1
ATOM 1295 N N . ASP A 1 171 ? -7.629 -1.323 2.562 1 87.19 171 ASP A N 1
ATOM 1296 C CA . ASP A 1 171 ? -7.246 -1.069 3.949 1 87.19 171 ASP A CA 1
ATOM 1297 C C . ASP A 1 171 ? -6.793 -2.354 4.637 1 87.19 171 ASP A C 1
ATOM 1299 O O . ASP A 1 171 ? -6.711 -3.408 4.004 1 87.19 171 ASP A O 1
ATOM 1303 N N . SER A 1 172 ? -6.426 -2.283 5.883 1 84.94 172 SER A N 1
ATOM 1304 C CA . SER A 1 172 ? -5.848 -3.404 6.613 1 84.94 172 SER A CA 1
ATOM 1305 C C . SER A 1 172 ? -6.801 -4.594 6.652 1 84.94 172 SER A C 1
ATOM 1307 O O . SER A 1 172 ? -6.395 -5.73 6.402 1 84.94 172 SER A O 1
ATOM 1309 N N . LYS A 1 173 ? -8.031 -4.309 6.957 1 86.75 173 LYS A N 1
ATOM 1310 C CA . LYS A 1 173 ? -9.016 -5.379 7.023 1 86.75 173 LYS A CA 1
ATOM 1311 C C . LYS A 1 173 ? -9.242 -6.008 5.648 1 86.75 173 LYS A C 1
ATOM 1313 O O . LYS A 1 173 ? -9.258 -7.234 5.516 1 86.75 173 LYS A O 1
ATOM 1318 N N . GLY A 1 174 ? -9.352 -5.195 4.656 1 89.69 174 GLY A N 1
ATOM 1319 C CA . GLY A 1 174 ? -9.531 -5.68 3.297 1 89.69 174 GLY A CA 1
ATOM 1320 C C . GLY A 1 174 ? -8.383 -6.539 2.809 1 89.69 174 GLY A C 1
ATOM 1321 O O . GLY A 1 174 ? -8.602 -7.574 2.17 1 89.69 174 GLY A O 1
ATOM 1322 N N . ALA A 1 175 ? -7.203 -6.117 3.117 1 90.69 175 ALA A N 1
ATOM 1323 C CA . ALA A 1 175 ? -6.016 -6.875 2.725 1 90.69 175 ALA A CA 1
ATOM 1324 C C . ALA A 1 175 ? -6.004 -8.25 3.377 1 90.69 175 ALA A C 1
ATOM 1326 O O . ALA A 1 175 ? -5.789 -9.266 2.703 1 90.69 175 ALA A O 1
ATOM 1327 N N . SER A 1 176 ? -6.281 -8.266 4.664 1 91.31 176 SER A N 1
ATOM 1328 C CA . SER A 1 176 ? -6.324 -9.523 5.398 1 91.31 176 SER A CA 1
ATOM 1329 C C . SER A 1 176 ? -7.402 -10.453 4.848 1 91.31 176 SER A C 1
ATOM 1331 O O . SER A 1 176 ? -7.176 -11.656 4.699 1 91.31 176 SER A O 1
ATOM 1333 N N . ASP A 1 177 ? -8.516 -9.875 4.531 1 93.62 177 ASP A N 1
ATOM 1334 C CA . ASP A 1 177 ? -9.633 -10.648 4.004 1 93.62 177 ASP A CA 1
ATOM 1335 C C . ASP A 1 177 ? -9.266 -11.32 2.68 1 93.62 177 ASP A C 1
ATOM 1337 O O . ASP A 1 177 ? -9.555 -12.5 2.469 1 93.62 177 ASP A O 1
ATOM 1341 N N . ILE A 1 178 ? -8.625 -10.57 1.867 1 95.56 178 ILE A N 1
ATOM 1342 C CA . ILE A 1 178 ? -8.258 -11.078 0.548 1 95.56 178 ILE A CA 1
ATOM 1343 C C . ILE A 1 178 ? -7.211 -12.18 0.688 1 95.56 178 ILE A C 1
ATOM 1345 O O . ILE A 1 178 ? -7.316 -13.227 0.05 1 95.56 178 ILE A O 1
ATOM 1349 N N . LEU A 1 179 ? -6.234 -12 1.492 1 95.94 179 LEU A N 1
ATOM 1350 C CA . LEU A 1 179 ? -5.168 -12.977 1.66 1 95.94 179 LEU A CA 1
ATOM 1351 C C . LEU A 1 179 ? -5.703 -14.25 2.309 1 95.94 179 LEU A C 1
ATOM 1353 O O . LEU A 1 179 ? -5.312 -15.359 1.924 1 95.94 179 LEU A O 1
ATOM 1357 N N . ASN A 1 180 ? -6.582 -14.062 3.246 1 96.25 180 ASN A N 1
ATOM 1358 C CA . ASN A 1 180 ? -7.23 -15.227 3.852 1 96.25 180 ASN A CA 1
ATOM 1359 C C . ASN A 1 180 ? -8.07 -15.992 2.836 1 96.25 180 ASN A C 1
ATOM 1361 O O . ASN A 1 180 ? -8.086 -17.219 2.84 1 96.25 180 ASN A O 1
ATOM 1365 N N . LEU A 1 181 ? -8.75 -15.258 2.057 1 96.88 181 LEU A N 1
ATOM 1366 C CA . LEU A 1 181 ? -9.539 -15.859 0.987 1 96.88 181 LEU A CA 1
ATOM 1367 C C . LEU A 1 181 ? -8.656 -16.703 0.071 1 96.88 181 LEU A C 1
ATOM 1369 O O . LEU A 1 181 ? -8.984 -17.844 -0.229 1 96.88 181 LEU A O 1
ATOM 1373 N N . LEU A 1 182 ? -7.547 -16.188 -0.323 1 97 182 LEU A N 1
ATOM 1374 C CA . LEU A 1 182 ? -6.633 -16.891 -1.219 1 97 182 LEU A CA 1
ATOM 1375 C C . LEU A 1 182 ? -6.07 -18.141 -0.552 1 97 182 LEU A C 1
ATOM 1377 O O . LEU A 1 182 ? -5.914 -19.172 -1.201 1 97 182 LEU A O 1
ATOM 1381 N N . THR A 1 183 ? -5.801 -18.047 0.703 1 97.44 183 THR A N 1
ATOM 1382 C CA . THR A 1 183 ? -5.312 -19.188 1.461 1 97.44 183 THR A CA 1
ATOM 1383 C C . THR A 1 183 ? -6.355 -20.297 1.495 1 97.44 183 THR A C 1
ATOM 1385 O O . THR A 1 183 ? -6.043 -21.469 1.239 1 97.44 183 THR A O 1
ATOM 1388 N N . LYS A 1 184 ? -7.543 -19.891 1.763 1 97.19 184 LYS A N 1
ATOM 1389 C CA . LYS A 1 184 ? -8.641 -20.844 1.814 1 97.19 184 LYS A CA 1
ATOM 1390 C C . LYS A 1 184 ? -8.844 -21.516 0.462 1 97.19 184 LYS A C 1
ATOM 1392 O O . LYS A 1 184 ? -9.008 -22.734 0.39 1 97.19 184 LYS A O 1
ATOM 1397 N N . ILE A 1 185 ? -8.836 -20.75 -0.53 1 96.88 185 ILE A N 1
ATOM 1398 C CA . ILE A 1 185 ? -9.023 -21.266 -1.882 1 96.88 185 ILE A CA 1
ATOM 1399 C C . ILE A 1 185 ? -7.926 -22.281 -2.209 1 96.88 185 ILE A C 1
ATOM 1401 O O . ILE A 1 185 ? -8.203 -23.359 -2.734 1 96.88 185 ILE A O 1
ATOM 1405 N N . LYS A 1 186 ? -6.723 -21.938 -1.919 1 97.5 186 LYS A N 1
ATOM 1406 C CA . LYS A 1 186 ? -5.59 -22.828 -2.156 1 97.5 186 LYS A CA 1
ATOM 1407 C C . LYS A 1 186 ? -5.766 -24.156 -1.413 1 97.5 186 LYS A C 1
ATOM 1409 O O . LYS A 1 186 ? -5.559 -25.219 -1.984 1 97.5 186 LYS A O 1
ATOM 1414 N N . GLU A 1 187 ? -6.164 -24.094 -0.179 1 96.81 187 GLU A N 1
ATOM 1415 C CA . GLU A 1 187 ? -6.344 -25.281 0.653 1 96.81 187 GLU A CA 1
ATOM 1416 C C . GLU A 1 187 ? -7.473 -26.156 0.127 1 96.81 187 GLU A C 1
ATOM 1418 O O . GLU A 1 187 ? -7.371 -27.391 0.145 1 96.81 187 GLU A O 1
ATOM 1423 N N . GLU A 1 188 ? -8.43 -25.531 -0.4 1 95.88 188 GLU A N 1
ATOM 1424 C CA . GLU A 1 188 ? -9.625 -26.25 -0.835 1 95.88 188 GLU A CA 1
ATOM 1425 C C . GLU A 1 188 ? -9.43 -26.844 -2.227 1 95.88 188 GLU A C 1
ATOM 1427 O O . GLU A 1 188 ? -9.953 -27.922 -2.527 1 95.88 188 GLU A O 1
ATOM 1432 N N . THR A 1 189 ? -8.727 -26.188 -3.049 1 95.94 189 THR A N 1
ATOM 1433 C CA . THR A 1 189 ? -8.719 -26.578 -4.453 1 95.94 189 THR A CA 1
ATOM 1434 C C . THR A 1 189 ? -7.363 -27.156 -4.848 1 95.94 189 THR A C 1
ATOM 1436 O O . THR A 1 189 ? -7.242 -27.828 -5.875 1 95.94 189 THR A O 1
ATOM 1439 N N . GLY A 1 190 ? -6.32 -26.812 -4.121 1 97 190 GLY A N 1
ATOM 1440 C CA . GLY A 1 190 ? -4.973 -27.234 -4.473 1 97 190 GLY A CA 1
ATOM 1441 C C . GLY A 1 190 ? -4.34 -26.359 -5.543 1 97 190 GLY A C 1
ATOM 1442 O O . GLY A 1 190 ? -3.289 -26.703 -6.086 1 97 190 GLY A O 1
ATOM 1443 N N . VAL A 1 191 ? -4.973 -25.266 -5.844 1 98 191 VAL A N 1
ATOM 1444 C CA . VAL A 1 191 ? -4.453 -24.344 -6.852 1 98 191 VAL A CA 1
ATOM 1445 C C . VAL A 1 191 ? -3.115 -23.766 -6.387 1 98 191 VAL A C 1
ATOM 1447 O O . VAL A 1 191 ? -2.875 -23.625 -5.188 1 98 191 VAL A O 1
ATOM 1450 N N . SER A 1 192 ? -2.188 -23.531 -7.348 1 98.62 192 SER A N 1
ATOM 1451 C CA . SER A 1 192 ? -0.943 -22.828 -7.051 1 98.62 192 SER A CA 1
ATOM 1452 C C . SER A 1 192 ? -1.127 -21.312 -7.129 1 98.62 192 SER A C 1
ATOM 1454 O O . SER A 1 192 ? -1.84 -20.812 -8 1 98.62 192 SER A O 1
ATOM 1456 N N . VAL A 1 193 ? -0.487 -20.609 -6.223 1 98.44 193 VAL A N 1
ATOM 1457 C CA . VAL A 1 193 ? -0.662 -19.172 -6.184 1 98.44 193 VAL A CA 1
ATOM 1458 C C . VAL A 1 193 ? 0.689 -18.469 -6.352 1 98.44 193 VAL A C 1
ATOM 1460 O O . VAL A 1 193 ? 1.678 -18.875 -5.73 1 98.44 193 VAL A O 1
ATOM 1463 N N . ILE A 1 194 ? 0.766 -17.547 -7.254 1 98.56 194 ILE A N 1
ATOM 1464 C CA . ILE A 1 194 ? 1.897 -16.641 -7.41 1 98.56 194 ILE A CA 1
ATOM 1465 C C . ILE A 1 194 ? 1.465 -15.211 -7.086 1 98.56 194 ILE A C 1
ATOM 1467 O O . ILE A 1 194 ? 0.479 -14.719 -7.637 1 98.56 194 ILE A O 1
ATOM 1471 N N . LEU A 1 195 ? 2.162 -14.594 -6.188 1 96.94 195 LEU A N 1
ATOM 1472 C CA . LEU A 1 195 ? 1.761 -13.242 -5.805 1 96.94 195 LEU A CA 1
ATOM 1473 C C . LEU A 1 195 ? 2.949 -12.289 -5.859 1 96.94 195 LEU A C 1
ATOM 1475 O O . LEU A 1 195 ? 4.062 -12.656 -5.477 1 96.94 195 LEU A O 1
ATOM 1479 N N . ALA A 1 196 ? 2.746 -11.172 -6.496 1 95.88 196 ALA A N 1
ATOM 1480 C CA . ALA A 1 196 ? 3.699 -10.062 -6.395 1 95.88 196 ALA A CA 1
ATOM 1481 C C . ALA A 1 196 ? 3.281 -9.078 -5.312 1 95.88 196 ALA A C 1
ATOM 1483 O O . ALA A 1 196 ? 2.102 -8.734 -5.191 1 95.88 196 ALA A O 1
ATOM 1484 N N . THR A 1 197 ? 4.207 -8.664 -4.465 1 90.31 197 THR A N 1
ATOM 1485 C CA . THR A 1 197 ? 3.896 -7.676 -3.438 1 90.31 197 THR A CA 1
ATOM 1486 C C . THR A 1 197 ? 5.16 -6.938 -3 1 90.31 197 THR A C 1
ATOM 1488 O O . THR A 1 197 ? 6.27 -7.457 -3.141 1 90.31 197 THR A O 1
ATOM 1491 N N . HIS A 1 198 ? 4.965 -5.793 -2.537 1 84.44 198 HIS A N 1
ATOM 1492 C CA . HIS A 1 198 ? 6.035 -5.039 -1.896 1 84.44 198 HIS A CA 1
ATOM 1493 C C . HIS A 1 198 ? 5.895 -5.066 -0.378 1 84.44 198 HIS A C 1
ATOM 1495 O O . HIS A 1 198 ? 6.762 -4.559 0.337 1 84.44 198 HIS A O 1
ATOM 1501 N N . GLU A 1 199 ? 4.895 -5.688 0.115 1 87.88 199 GLU A N 1
ATOM 1502 C CA . GLU A 1 199 ? 4.656 -5.781 1.552 1 87.88 199 GLU A CA 1
ATOM 1503 C C . GLU A 1 199 ? 5.344 -7.008 2.146 1 87.88 199 GLU A C 1
ATOM 1505 O O . GLU A 1 199 ? 4.773 -8.102 2.16 1 87.88 199 GLU A O 1
ATOM 1510 N N . MET A 1 200 ? 6.371 -6.75 2.787 1 92.69 200 MET A N 1
ATOM 1511 C CA . MET A 1 200 ? 7.242 -7.836 3.23 1 92.69 200 MET A CA 1
ATOM 1512 C C . MET A 1 200 ? 6.633 -8.562 4.426 1 92.69 200 MET A C 1
ATOM 1514 O O . MET A 1 200 ? 6.945 -9.734 4.672 1 92.69 200 MET A O 1
ATOM 1518 N N . ASP A 1 201 ? 5.75 -7.941 5.164 1 93.81 201 ASP A N 1
ATOM 1519 C CA . ASP A 1 201 ? 5.227 -8.523 6.398 1 93.81 201 ASP A CA 1
ATOM 1520 C C . ASP A 1 201 ? 4.195 -9.609 6.098 1 93.81 201 ASP A C 1
ATOM 1522 O O . ASP A 1 201 ? 3.879 -10.422 6.965 1 93.81 201 ASP A O 1
ATOM 1526 N N . ILE A 1 202 ? 3.689 -9.633 4.902 1 93.62 202 ILE A N 1
ATOM 1527 C CA . ILE A 1 202 ? 2.672 -10.641 4.605 1 93.62 202 ILE A CA 1
ATOM 1528 C C . ILE A 1 202 ? 3.338 -11.914 4.098 1 93.62 202 ILE A C 1
ATOM 1530 O O . ILE A 1 202 ? 2.736 -12.992 4.129 1 93.62 202 ILE A O 1
ATOM 1534 N N . VAL A 1 203 ? 4.559 -11.836 3.637 1 96.06 203 VAL A N 1
ATOM 1535 C CA . VAL A 1 203 ? 5.238 -12.914 2.918 1 96.06 203 VAL A CA 1
ATOM 1536 C C . VAL A 1 203 ? 5.414 -14.117 3.838 1 96.06 203 VAL A C 1
ATOM 1538 O O . VAL A 1 203 ? 5.008 -15.227 3.498 1 96.06 203 VAL A O 1
ATOM 1541 N N . PRO A 1 204 ? 5.875 -13.914 5.078 1 96.69 204 PRO A N 1
ATOM 1542 C CA . PRO A 1 204 ? 6.074 -15.078 5.945 1 96.69 204 PRO A CA 1
ATOM 1543 C C . PRO A 1 204 ? 4.758 -15.688 6.418 1 96.69 204 PRO A C 1
ATOM 1545 O O . PRO A 1 204 ? 4.742 -16.828 6.906 1 96.69 204 PRO A O 1
ATOM 1548 N N . LEU A 1 205 ? 3.715 -14.938 6.316 1 95.5 205 LEU A N 1
ATOM 1549 C CA . LEU A 1 205 ? 2.426 -15.406 6.805 1 95.5 205 LEU A CA 1
ATOM 1550 C C . LEU A 1 205 ? 1.711 -16.234 5.742 1 95.5 205 LEU A C 1
ATOM 1552 O O . LEU A 1 205 ? 0.993 -17.188 6.066 1 95.5 205 LEU A O 1
ATOM 1556 N N . TYR A 1 206 ? 1.98 -15.891 4.453 1 96.25 206 TYR A N 1
ATOM 1557 C CA . TYR A 1 206 ? 1.059 -16.422 3.457 1 96.25 206 TYR A CA 1
ATOM 1558 C C . TYR A 1 206 ? 1.812 -17.172 2.363 1 96.25 206 TYR A C 1
ATOM 1560 O O . TYR A 1 206 ? 1.206 -17.891 1.566 1 96.25 206 TYR A O 1
ATOM 1568 N N . CYS A 1 207 ? 3.127 -17.078 2.318 1 97.44 207 CYS A N 1
ATOM 1569 C CA . CYS A 1 207 ? 3.875 -17.641 1.197 1 97.44 207 CYS A CA 1
ATOM 1570 C C . CYS A 1 207 ? 4.801 -18.766 1.665 1 97.44 207 CYS A C 1
ATOM 1572 O O . CYS A 1 207 ? 5.273 -18.75 2.803 1 97.44 207 CYS A O 1
ATOM 1574 N N . ASP A 1 208 ? 5.062 -19.688 0.788 1 97.88 208 ASP A N 1
ATOM 1575 C CA . ASP A 1 208 ? 5.98 -20.797 1.028 1 97.88 208 ASP A CA 1
ATOM 1576 C C . ASP A 1 208 ? 7.367 -20.484 0.465 1 97.88 208 ASP A C 1
ATOM 1578 O O . ASP A 1 208 ? 8.383 -20.75 1.122 1 97.88 208 ASP A O 1
ATOM 1582 N N . ASP A 1 209 ? 7.352 -19.953 -0.716 1 98.12 209 ASP A N 1
ATOM 1583 C CA . ASP A 1 209 ? 8.586 -19.688 -1.453 1 98.12 209 ASP A CA 1
ATOM 1584 C C . ASP A 1 209 ? 8.617 -18.25 -1.963 1 98.12 209 ASP A C 1
ATOM 1586 O O . ASP A 1 209 ? 7.586 -17.578 -2.004 1 98.12 209 ASP A O 1
ATOM 1590 N N . VAL A 1 210 ? 9.852 -17.828 -2.287 1 97.69 210 VAL A N 1
ATOM 1591 C CA . VAL A 1 210 ? 10.039 -16.453 -2.732 1 97.69 210 VAL A CA 1
ATOM 1592 C C . VAL A 1 210 ? 11.078 -16.406 -3.854 1 97.69 210 VAL A C 1
ATOM 1594 O O . VAL A 1 210 ? 12.055 -17.156 -3.834 1 97.69 210 VAL A O 1
ATOM 1597 N N . PHE A 1 211 ? 10.812 -15.578 -4.828 1 97.88 211 PHE A N 1
ATOM 1598 C CA . PHE A 1 211 ? 11.82 -15.117 -5.777 1 97.88 211 PHE A CA 1
ATOM 1599 C C . PHE A 1 211 ? 11.984 -13.602 -5.699 1 97.88 211 PHE A C 1
ATOM 1601 O O . PHE A 1 211 ? 10.992 -12.867 -5.594 1 97.88 211 PHE A O 1
ATOM 1608 N N . VAL A 1 212 ? 13.211 -13.141 -5.68 1 96.88 212 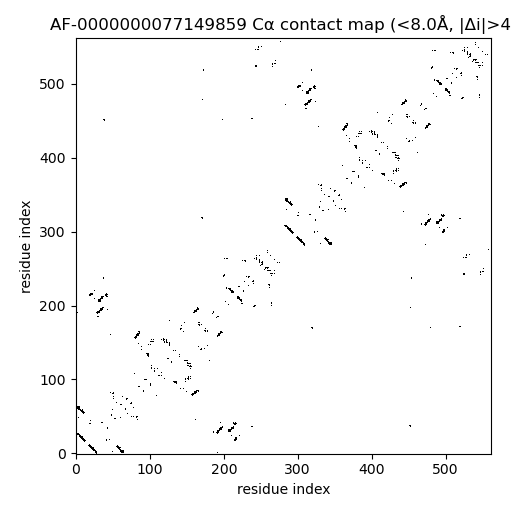VAL A N 1
ATOM 1609 C CA . VAL A 1 212 ? 13.516 -11.719 -5.699 1 96.88 212 VAL A CA 1
ATOM 1610 C C . VAL A 1 212 ? 14.023 -11.312 -7.082 1 96.88 212 VAL A C 1
ATOM 1612 O O . VAL A 1 212 ? 14.969 -11.906 -7.598 1 96.88 212 VAL A O 1
ATOM 1615 N N . MET A 1 213 ? 13.359 -10.336 -7.594 1 96.75 213 MET A N 1
ATOM 1616 C CA . MET A 1 213 ? 13.742 -9.844 -8.914 1 96.75 213 MET A CA 1
ATOM 1617 C C . MET A 1 213 ? 14.352 -8.445 -8.82 1 96.75 213 MET A C 1
ATOM 1619 O O . MET A 1 213 ? 13.953 -7.652 -7.965 1 96.75 213 MET A O 1
ATOM 1623 N N . ASP A 1 214 ? 15.266 -8.242 -9.641 1 95.19 214 ASP A N 1
ATOM 1624 C CA . ASP A 1 214 ? 15.914 -6.941 -9.789 1 95.19 214 ASP A CA 1
ATOM 1625 C C . ASP A 1 214 ? 16.359 -6.711 -11.234 1 95.19 214 ASP A C 1
ATOM 1627 O O . ASP A 1 214 ? 17.094 -7.52 -11.797 1 95.19 214 ASP A O 1
ATOM 1631 N N . HIS A 1 215 ? 15.867 -5.594 -11.828 1 94.44 215 HIS A N 1
ATOM 1632 C CA . HIS A 1 215 ? 16.234 -5.184 -13.18 1 94.44 215 HIS A CA 1
ATOM 1633 C C . HIS A 1 215 ? 16.094 -6.34 -14.164 1 94.44 215 HIS A C 1
ATOM 1635 O O . HIS A 1 215 ? 17.016 -6.633 -14.922 1 94.44 215 HIS A O 1
ATOM 1641 N N . GLY A 1 216 ? 15.047 -7.059 -14.023 1 97 216 GLY A N 1
ATOM 1642 C CA . GLY A 1 216 ? 14.688 -8.07 -15 1 97 216 GLY A CA 1
ATOM 1643 C C . GLY A 1 216 ? 15.32 -9.422 -14.727 1 97 216 GLY A C 1
ATOM 1644 O O . GLY A 1 216 ? 15.172 -10.359 -15.516 1 97 216 GLY A O 1
ATOM 1645 N N . LYS A 1 217 ? 16.016 -9.555 -13.602 1 97.88 217 LYS A N 1
ATOM 1646 C CA . LYS A 1 217 ? 16.703 -10.789 -13.242 1 97.88 217 LYS A CA 1
ATOM 1647 C C . LYS A 1 217 ? 16.203 -11.336 -11.914 1 97.88 217 LYS A C 1
ATOM 1649 O O . LYS A 1 217 ? 15.719 -10.578 -11.062 1 97.88 217 LYS A O 1
ATOM 1654 N N . VAL A 1 218 ? 16.234 -12.617 -11.812 1 97.88 218 VAL A N 1
ATOM 1655 C CA . VAL A 1 218 ? 16.047 -13.242 -10.508 1 97.88 218 VAL A CA 1
ATOM 1656 C C . VAL A 1 218 ? 17.359 -13.297 -9.75 1 97.88 218 VAL A C 1
ATOM 1658 O O . VAL A 1 218 ? 18.312 -13.953 -10.195 1 97.88 218 VAL A O 1
ATOM 1661 N N . VAL A 1 219 ? 17.453 -12.68 -8.648 1 97 219 VAL A N 1
ATOM 1662 C CA . VAL A 1 219 ? 18.734 -12.531 -7.957 1 97 219 VAL A CA 1
ATOM 1663 C C . VAL A 1 219 ? 18.797 -13.508 -6.781 1 97 219 VAL A C 1
ATOM 1665 O O . VAL A 1 219 ? 19.875 -13.805 -6.27 1 97 219 VAL A O 1
ATOM 1668 N N . MET A 1 220 ? 17.656 -13.914 -6.336 1 96 220 MET A N 1
ATOM 1669 C CA . MET A 1 220 ? 17.562 -14.859 -5.227 1 96 220 MET A CA 1
ATOM 1670 C C . MET A 1 220 ? 16.234 -15.617 -5.258 1 96 220 MET A C 1
ATOM 1672 O O . MET A 1 220 ? 15.234 -15.102 -5.746 1 96 220 MET A O 1
ATOM 1676 N N . GLY A 1 221 ? 16.312 -16.906 -4.789 1 96.31 221 GLY A N 1
ATOM 1677 C CA . GLY A 1 221 ? 15.125 -17.734 -4.664 1 96.31 221 GLY A CA 1
ATOM 1678 C C . GLY A 1 221 ? 15.25 -18.797 -3.598 1 96.31 221 GLY A C 1
ATOM 1679 O O . GLY A 1 221 ? 16.359 -19.188 -3.221 1 96.31 221 GLY A O 1
ATOM 1680 N N . GLY A 1 222 ? 14.18 -19.219 -3.082 1 96.12 222 GLY A N 1
ATOM 1681 C CA . GLY A 1 222 ? 14.141 -20.266 -2.072 1 96.12 222 GLY A CA 1
ATOM 1682 C C . GLY A 1 222 ? 12.922 -20.188 -1.176 1 96.12 222 GLY A C 1
ATOM 1683 O O . GLY A 1 222 ? 11.961 -19.484 -1.487 1 96.12 222 GLY A O 1
ATOM 1684 N N . ASN A 1 223 ? 12.945 -21.031 -0.161 1 96.94 223 ASN A N 1
ATOM 1685 C CA . ASN A 1 223 ? 11.867 -20.922 0.819 1 96.94 223 ASN A CA 1
ATOM 1686 C C . ASN A 1 223 ? 11.922 -19.594 1.564 1 96.94 223 ASN A C 1
ATOM 1688 O O . ASN A 1 223 ? 12.977 -18.953 1.624 1 96.94 223 ASN A O 1
ATOM 1692 N N . VAL A 1 224 ? 10.797 -19.141 2.096 1 96.56 224 VAL A N 1
ATOM 1693 C CA . VAL A 1 224 ? 10.648 -17.844 2.727 1 96.56 224 VAL A CA 1
ATOM 1694 C C . VAL A 1 224 ? 11.711 -17.672 3.812 1 96.56 224 VAL A C 1
ATOM 1696 O O . VAL A 1 224 ? 12.398 -16.656 3.857 1 96.56 224 VAL A O 1
ATOM 1699 N N . ARG A 1 225 ? 11.945 -18.641 4.633 1 93.75 225 ARG A N 1
ATOM 1700 C CA . ARG A 1 225 ? 12.875 -18.562 5.75 1 93.75 225 ARG A CA 1
ATOM 1701 C C . ARG A 1 225 ? 14.312 -18.391 5.254 1 93.75 225 ARG A C 1
ATOM 1703 O O . ARG A 1 225 ? 15.078 -17.609 5.805 1 93.75 225 ARG A O 1
ATOM 1710 N N . GLU A 1 226 ? 14.602 -19.172 4.223 1 93.69 226 GLU A N 1
ATOM 1711 C CA . GLU A 1 226 ? 15.938 -19.109 3.639 1 93.69 226 GLU A CA 1
ATOM 1712 C C . GLU A 1 226 ? 16.234 -17.719 3.086 1 93.69 226 GLU A C 1
ATOM 1714 O O . GLU A 1 226 ? 17.312 -17.172 3.316 1 93.69 226 GLU A O 1
ATOM 1719 N N . VAL A 1 227 ? 15.289 -17.141 2.418 1 94.06 227 VAL A N 1
ATOM 1720 C CA . VAL A 1 227 ? 15.484 -15.844 1.784 1 94.06 227 VAL A CA 1
ATOM 1721 C C . VAL A 1 227 ? 15.578 -14.75 2.852 1 94.06 227 VAL A C 1
ATOM 1723 O O . VAL A 1 227 ? 16.438 -13.867 2.771 1 94.06 227 VAL A O 1
ATOM 1726 N N . LEU A 1 228 ? 14.781 -14.836 3.906 1 93 228 LEU A N 1
ATOM 1727 C CA . LEU A 1 228 ? 14.742 -13.828 4.961 1 93 228 LEU A CA 1
ATOM 1728 C C . LEU A 1 228 ? 16 -13.898 5.828 1 93 228 LEU A C 1
ATOM 1730 O O . LEU A 1 228 ? 16.297 -12.969 6.574 1 93 228 LEU A O 1
ATOM 1734 N N . SER A 1 229 ? 16.766 -15.008 5.723 1 92.69 229 SER A N 1
ATOM 1735 C CA . SER A 1 229 ? 17.984 -15.18 6.5 1 92.69 229 SER A CA 1
ATOM 1736 C C . SER A 1 229 ? 19.156 -14.469 5.84 1 92.69 229 SER A C 1
ATOM 1738 O O . SER A 1 229 ? 20.281 -14.477 6.367 1 92.69 229 SER A O 1
ATOM 1740 N N . LYS A 1 230 ? 18.906 -13.82 4.73 1 93.25 230 LYS A N 1
ATOM 1741 C CA . LYS A 1 230 ? 19.938 -13.078 4.012 1 93.25 230 LYS A CA 1
ATOM 1742 C C . LYS A 1 230 ? 19.578 -11.602 3.904 1 93.25 230 LYS A C 1
ATOM 1744 O O . LYS A 1 230 ? 19.453 -11.07 2.801 1 93.25 230 LYS A O 1
ATOM 1749 N N . PRO A 1 231 ? 19.547 -10.883 5.039 1 92.69 231 PRO A N 1
ATOM 1750 C CA . PRO A 1 231 ? 19.062 -9.5 5.055 1 92.69 231 PRO A CA 1
ATOM 1751 C C . PRO A 1 231 ? 19.906 -8.578 4.184 1 92.69 231 PRO A C 1
ATOM 1753 O O . PRO A 1 231 ? 19.375 -7.664 3.543 1 92.69 231 PRO A O 1
ATOM 1756 N N . GLU A 1 232 ? 21.188 -8.75 4.16 1 93.12 232 GLU A N 1
ATOM 1757 C CA . GLU A 1 232 ? 22.062 -7.887 3.381 1 93.12 232 GLU A CA 1
ATOM 1758 C C . GLU A 1 232 ? 21.75 -7.973 1.892 1 93.12 232 GLU A C 1
ATOM 1760 O O . GLU A 1 232 ? 21.75 -6.957 1.191 1 93.12 232 GLU A O 1
ATOM 1765 N N . LEU A 1 233 ? 21.5 -9.188 1.473 1 92.19 233 LEU A N 1
ATOM 1766 C CA . LEU A 1 233 ? 21.156 -9.391 0.069 1 92.19 233 LEU A CA 1
ATOM 1767 C C . LEU A 1 233 ? 19.844 -8.719 -0.274 1 92.19 233 LEU A C 1
ATOM 1769 O O . LEU A 1 233 ? 19.688 -8.125 -1.349 1 92.19 233 LEU A O 1
ATOM 1773 N N . LEU A 1 234 ? 18.844 -8.836 0.608 1 92.19 234 LEU A N 1
ATOM 1774 C CA . LEU A 1 234 ? 17.547 -8.172 0.409 1 92.19 234 LEU A CA 1
ATOM 1775 C C . LEU A 1 234 ? 17.734 -6.664 0.294 1 92.19 234 LEU A C 1
ATOM 1777 O O . LEU A 1 234 ? 17.203 -6.039 -0.635 1 92.19 234 LEU A O 1
ATOM 1781 N N . ARG A 1 235 ? 18.516 -6.098 1.185 1 89.75 235 ARG A N 1
ATOM 1782 C CA . ARG A 1 235 ? 18.734 -4.656 1.218 1 89.75 235 ARG A CA 1
ATOM 1783 C C . ARG A 1 235 ? 19.484 -4.188 -0.023 1 89.75 235 ARG A C 1
ATOM 1785 O O . ARG A 1 235 ? 19.234 -3.092 -0.528 1 89.75 235 ARG A O 1
ATOM 1792 N N . GLU A 1 236 ? 20.391 -4.984 -0.527 1 91.75 236 GLU A N 1
ATOM 1793 C CA . GLU A 1 236 ? 21.125 -4.684 -1.749 1 91.75 236 GLU A CA 1
ATOM 1794 C C . GLU A 1 236 ? 20.188 -4.527 -2.939 1 91.75 236 GLU A C 1
ATOM 1796 O O . GLU A 1 236 ? 20.516 -3.842 -3.91 1 91.75 236 GLU A O 1
ATOM 1801 N N . HIS A 1 237 ? 19.047 -5.156 -2.836 1 90.12 237 HIS A N 1
ATOM 1802 C CA . HIS A 1 237 ? 18.094 -5.113 -3.939 1 90.12 237 HIS A CA 1
ATOM 1803 C C . HIS A 1 237 ? 16.844 -4.316 -3.559 1 90.12 237 HIS A C 1
ATOM 1805 O O . HIS A 1 237 ? 15.742 -4.645 -3.992 1 90.12 237 HIS A O 1
ATOM 1811 N N . SER A 1 238 ? 17.016 -3.461 -2.705 1 86 238 SER A N 1
ATOM 1812 C CA . SER A 1 238 ? 16.062 -2.416 -2.354 1 86 238 SER A CA 1
ATOM 1813 C C . SER A 1 238 ? 14.828 -2.998 -1.659 1 86 238 SER A C 1
ATOM 1815 O O . SER A 1 238 ? 13.719 -2.496 -1.826 1 86 238 SER A O 1
ATOM 1817 N N . LEU A 1 239 ? 15.086 -4.105 -0.985 1 90.88 239 LEU A N 1
ATOM 1818 C CA . LEU A 1 239 ? 14.023 -4.699 -0.178 1 90.88 239 LEU A CA 1
ATOM 1819 C C . LEU A 1 239 ? 14.336 -4.57 1.31 1 90.88 239 LEU A C 1
ATOM 1821 O O . LEU A 1 239 ? 15.492 -4.379 1.69 1 90.88 239 LEU A O 1
ATOM 1825 N N . ARG A 1 240 ? 13.32 -4.594 2.059 1 91.38 240 ARG A N 1
ATOM 1826 C CA . ARG A 1 240 ? 13.484 -4.574 3.51 1 91.38 240 ARG A CA 1
ATOM 1827 C C . ARG A 1 240 ? 13.055 -5.902 4.125 1 91.38 240 ARG A C 1
ATOM 1829 O O . ARG A 1 240 ? 12.414 -6.723 3.463 1 91.38 240 ARG A O 1
ATOM 1836 N N . LEU A 1 241 ? 13.469 -6.09 5.359 1 94.25 241 LEU A N 1
ATOM 1837 C CA . LEU A 1 241 ? 12.984 -7.238 6.121 1 94.25 241 LEU A CA 1
ATOM 1838 C C . LEU A 1 241 ? 11.586 -6.973 6.664 1 94.25 241 LEU A C 1
ATOM 1840 O O . LEU A 1 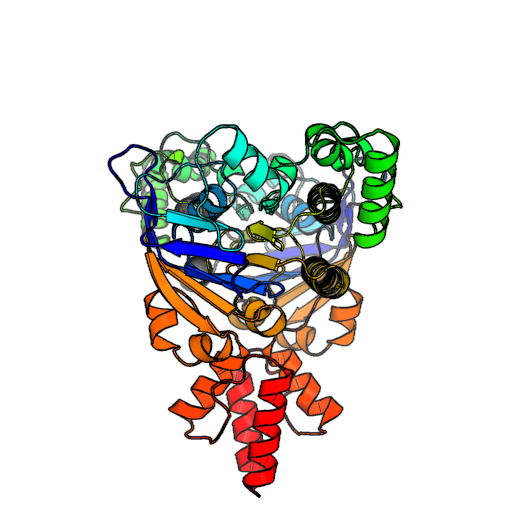241 ? 11.211 -5.82 6.895 1 94.25 241 LEU A O 1
ATOM 1844 N N . PRO A 1 242 ? 10.828 -8.117 6.863 1 95.44 242 PRO A N 1
ATOM 1845 C CA . PRO A 1 242 ? 9.672 -7.941 7.746 1 95.44 242 PRO A CA 1
ATOM 1846 C C . PRO A 1 242 ? 10.047 -7.309 9.086 1 95.44 242 PRO A C 1
ATOM 1848 O O . PRO A 1 242 ? 11.156 -7.512 9.578 1 95.44 242 PRO A O 1
ATOM 1851 N N . ARG A 1 243 ? 9.148 -6.637 9.617 1 95.12 243 ARG A N 1
ATOM 1852 C CA . ARG A 1 243 ? 9.43 -5.867 10.828 1 95.12 243 ARG A CA 1
ATOM 1853 C C . ARG A 1 243 ? 9.93 -6.77 11.945 1 95.12 243 ARG A C 1
ATOM 1855 O O . ARG A 1 243 ? 10.891 -6.434 12.641 1 95.12 243 ARG A O 1
ATOM 1862 N N . MET A 1 244 ? 9.328 -7.867 12.117 1 96.88 244 MET A N 1
ATOM 1863 C CA . MET A 1 244 ? 9.742 -8.797 13.172 1 96.88 244 MET A CA 1
ATOM 1864 C C . MET A 1 244 ? 11.133 -9.344 12.898 1 96.88 244 MET A C 1
ATOM 1866 O O . MET A 1 244 ? 11.945 -9.477 13.812 1 96.88 244 MET A O 1
ATOM 1870 N N . ALA A 1 245 ? 11.375 -9.656 11.656 1 96.56 245 ALA A N 1
ATOM 1871 C CA . ALA A 1 245 ? 12.703 -10.156 11.289 1 96.56 245 ALA A CA 1
ATOM 1872 C C . ALA A 1 245 ? 13.773 -9.094 11.531 1 96.56 245 ALA A C 1
ATOM 1874 O O . ALA A 1 245 ? 14.891 -9.414 11.93 1 96.56 245 ALA A O 1
ATOM 1875 N N . HIS A 1 246 ? 13.406 -7.898 11.258 1 96 246 HIS A N 1
ATOM 1876 C CA . HIS A 1 246 ? 14.336 -6.801 11.508 1 96 246 HIS A CA 1
ATOM 1877 C C . HIS A 1 246 ? 14.641 -6.664 13 1 96 246 HIS A C 1
ATOM 1879 O O . HIS A 1 246 ? 15.789 -6.465 13.383 1 96 246 HIS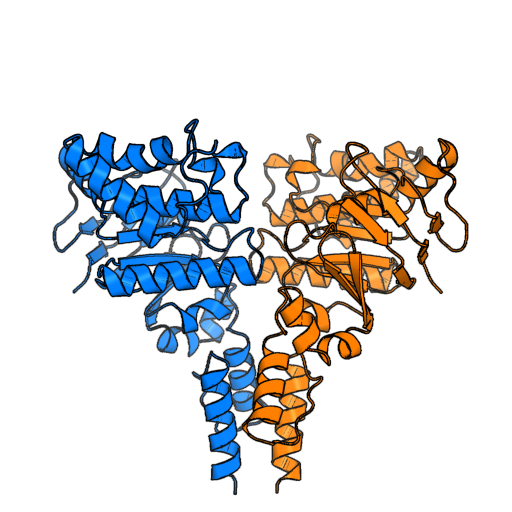 A O 1
ATOM 1885 N N . LEU A 1 247 ? 13.617 -6.746 13.805 1 97.06 247 LEU A N 1
ATOM 1886 C CA . LEU A 1 247 ? 13.812 -6.703 15.25 1 97.06 247 LEU A CA 1
ATOM 1887 C C . LEU A 1 247 ? 14.75 -7.816 15.711 1 97.06 247 LEU A C 1
ATOM 1889 O O . LEU A 1 247 ? 15.695 -7.57 16.469 1 97.06 247 LEU A O 1
ATOM 1893 N N . MET A 1 248 ? 14.516 -9.031 15.219 1 96.31 248 MET A N 1
ATOM 1894 C CA . MET A 1 248 ? 15.336 -10.172 15.594 1 96.31 248 MET A CA 1
ATOM 1895 C C . MET A 1 248 ? 16.781 -9.969 15.156 1 96.31 248 MET A C 1
ATOM 1897 O O . MET A 1 248 ? 17.719 -10.312 15.883 1 96.31 248 MET A O 1
ATOM 1901 N N . GLU A 1 249 ? 16.891 -9.414 13.984 1 95.25 249 GLU A N 1
ATOM 1902 C CA . GLU A 1 249 ? 18.219 -9.141 13.453 1 95.25 249 GLU A CA 1
ATOM 1903 C C . GLU A 1 249 ? 19 -8.203 14.367 1 95.25 249 GLU A C 1
ATOM 1905 O O . GLU A 1 249 ? 20.156 -8.453 14.68 1 95.25 249 GLU A O 1
ATOM 1910 N N . ILE A 1 250 ? 18.375 -7.164 14.789 1 95.88 250 ILE A N 1
ATOM 1911 C CA . ILE A 1 250 ? 19.031 -6.156 15.602 1 95.88 250 ILE A CA 1
ATOM 1912 C C . ILE A 1 250 ? 19.359 -6.738 16.984 1 95.88 250 ILE A C 1
ATOM 1914 O O . ILE A 1 250 ? 20.469 -6.551 17.484 1 95.88 250 ILE A O 1
ATOM 1918 N N . LEU A 1 251 ? 18.453 -7.406 17.562 1 95.88 251 LEU A N 1
ATOM 1919 C CA . LEU A 1 251 ? 18.688 -8.016 18.859 1 95.88 251 LEU A CA 1
ATOM 1920 C C . LEU A 1 251 ? 19.859 -8.977 18.812 1 95.88 251 LEU A C 1
ATOM 1922 O O . LEU A 1 251 ? 20.656 -9.047 19.75 1 95.88 251 LEU A O 1
ATOM 1926 N N . ASN A 1 252 ? 19.938 -9.672 17.703 1 94.81 252 ASN A N 1
ATOM 1927 C CA . ASN A 1 252 ? 21.031 -10.633 17.547 1 94.81 252 ASN A CA 1
ATOM 1928 C C . ASN A 1 252 ? 22.359 -9.945 17.266 1 94.81 252 ASN A C 1
ATOM 1930 O O . ASN A 1 252 ? 23.359 -10.219 17.922 1 94.81 252 ASN A O 1
ATOM 1934 N N . GLN A 1 253 ? 22.406 -9.047 16.375 1 93.88 253 GLN A N 1
ATOM 1935 C CA . GLN A 1 253 ? 23.641 -8.461 15.883 1 93.88 253 GLN A CA 1
ATOM 1936 C C . GLN A 1 253 ? 24.172 -7.395 16.844 1 93.88 253 GLN A C 1
ATOM 1938 O O . GLN A 1 253 ? 25.359 -7.344 17.125 1 93.88 253 GLN A O 1
ATOM 1943 N N . ARG A 1 254 ? 23.297 -6.586 17.359 1 93.75 254 ARG A N 1
ATOM 1944 C CA . ARG A 1 254 ? 23.719 -5.457 18.172 1 93.75 254 ARG A CA 1
ATOM 1945 C C . ARG A 1 254 ? 23.781 -5.844 19.641 1 93.75 254 ARG A C 1
ATOM 1947 O O . ARG A 1 254 ? 24.703 -5.438 20.359 1 93.75 254 ARG A O 1
ATOM 1954 N N . ASP A 1 255 ? 22.875 -6.633 20.047 1 94.5 255 ASP A N 1
ATOM 1955 C CA . ASP A 1 255 ? 22.781 -6.914 21.469 1 94.5 255 ASP A CA 1
ATOM 1956 C C . ASP A 1 255 ? 23.297 -8.312 21.797 1 94.5 255 ASP A C 1
ATOM 1958 O O . ASP A 1 255 ? 23.328 -8.711 22.969 1 94.5 255 ASP A O 1
ATOM 1962 N N . LYS A 1 256 ? 23.672 -9.133 20.781 1 94.38 256 LYS A N 1
ATOM 1963 C CA . LYS A 1 256 ? 24.281 -10.453 20.906 1 94.38 256 LYS A CA 1
ATOM 1964 C C . LYS A 1 256 ? 23.375 -11.406 21.672 1 94.38 256 LYS A C 1
ATOM 1966 O O . LYS A 1 256 ? 23.844 -12.203 22.484 1 94.38 256 LYS A O 1
ATOM 1971 N N . LEU A 1 257 ? 22.094 -11.219 21.422 1 93.44 257 LEU A N 1
ATOM 1972 C CA . LEU A 1 257 ? 21.125 -12.117 22.062 1 93.44 257 LEU A CA 1
ATOM 1973 C C . LEU A 1 257 ? 20.891 -13.359 21.203 1 93.44 257 LEU A C 1
ATOM 1975 O O . LEU A 1 257 ? 20.906 -13.281 19.984 1 93.44 257 LEU A O 1
ATOM 1979 N N . LYS A 1 258 ? 20.703 -14.5 21.844 1 92.38 258 LYS A N 1
ATOM 1980 C CA . LYS A 1 258 ? 20.422 -15.758 21.156 1 92.38 258 LYS A CA 1
ATOM 1981 C C . LYS A 1 258 ? 18.953 -15.852 20.75 1 92.38 258 LYS A C 1
ATOM 1983 O O . LYS A 1 258 ? 18.172 -16.562 21.391 1 92.38 258 LYS A O 1
ATOM 1988 N N . VAL A 1 259 ? 18.578 -15.141 19.766 1 92.88 259 VAL A N 1
ATOM 1989 C CA . VAL A 1 259 ? 17.219 -15.156 19.25 1 92.88 259 VAL A CA 1
ATOM 1990 C C . VAL A 1 259 ? 17.188 -15.844 17.875 1 92.88 259 VAL A C 1
ATOM 1992 O O . VAL A 1 259 ? 18.219 -15.969 17.219 1 92.88 259 VAL A O 1
ATOM 1995 N N . ASP A 1 260 ? 16.125 -16.328 17.562 1 91 260 ASP A N 1
ATOM 1996 C CA . ASP A 1 260 ? 15.93 -16.906 16.25 1 91 260 ASP A CA 1
ATOM 1997 C C . ASP A 1 260 ? 15.938 -15.828 15.164 1 91 260 ASP A C 1
ATOM 1999 O O . ASP A 1 260 ? 14.945 -15.133 14.961 1 91 260 ASP A O 1
ATOM 2003 N N . LYS A 1 261 ? 16.922 -15.789 14.406 1 88 261 LYS A N 1
ATOM 2004 C CA . LYS A 1 261 ? 17.109 -14.758 13.391 1 88 261 LYS A CA 1
ATOM 2005 C C . LYS A 1 261 ? 16.156 -14.961 12.211 1 88 261 LYS A C 1
ATOM 2007 O O . LYS A 1 261 ? 16 -14.07 11.375 1 88 261 LYS A O 1
ATOM 2012 N N . THR A 1 262 ? 15.531 -16.047 12.227 1 87.19 262 THR A N 1
ATOM 2013 C CA . THR A 1 262 ? 14.648 -16.344 11.102 1 87.19 262 THR A CA 1
ATOM 2014 C C . THR A 1 262 ? 13.203 -16.016 11.445 1 87.19 262 THR A C 1
ATOM 2016 O O . THR A 1 262 ? 12.312 -16.141 10.602 1 87.19 262 THR A O 1
ATOM 2019 N N . ALA A 1 263 ? 12.922 -15.68 12.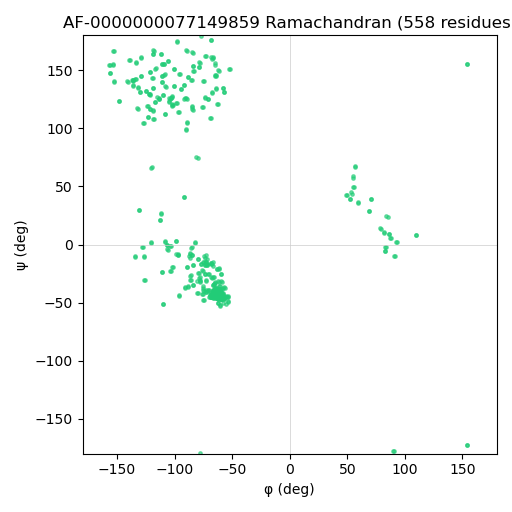727 1 94.06 263 ALA A N 1
ATOM 2020 C CA . ALA A 1 263 ? 11.57 -15.312 13.133 1 94.06 263 ALA A CA 1
ATOM 2021 C C . ALA A 1 263 ? 11.102 -14.055 12.398 1 94.06 263 ALA A C 1
ATOM 2023 O O . ALA A 1 263 ? 11.742 -13.008 12.477 1 94.06 263 ALA A O 1
ATOM 2024 N N . ALA A 1 264 ? 10 -14.227 11.68 1 95.69 264 ALA A N 1
ATOM 2025 C CA . ALA A 1 264 ? 9.586 -13.125 10.82 1 95.69 264 ALA A CA 1
ATOM 2026 C C . ALA A 1 264 ? 8.125 -12.758 11.07 1 95.69 264 ALA A C 1
ATOM 2028 O O . ALA A 1 264 ? 7.605 -11.812 10.469 1 95.69 264 ALA A O 1
ATOM 2029 N N . THR A 1 265 ? 7.441 -13.438 11.93 1 96.06 265 THR A N 1
ATOM 2030 C CA . THR A 1 265 ? 6.066 -13.148 12.328 1 96.06 265 THR A CA 1
ATOM 2031 C C . THR A 1 265 ? 5.996 -12.82 13.812 1 96.06 265 THR A C 1
ATOM 2033 O O . THR A 1 265 ? 6.941 -13.078 14.562 1 96.06 265 THR A O 1
ATOM 2036 N N . ILE A 1 266 ? 4.898 -12.297 14.18 1 95.94 266 ILE A N 1
ATOM 2037 C CA . ILE A 1 266 ? 4.707 -11.945 15.578 1 95.94 266 ILE A CA 1
ATOM 2038 C C . ILE A 1 266 ? 4.777 -13.203 16.438 1 95.94 266 ILE A C 1
ATOM 2040 O O . ILE A 1 266 ? 5.445 -13.219 17.484 1 95.94 266 ILE A O 1
ATOM 2044 N N . SER A 1 267 ? 4.176 -14.281 15.984 1 96.5 267 SER A N 1
ATOM 2045 C CA . SER A 1 267 ? 4.18 -15.539 16.719 1 96.5 267 SER A CA 1
ATOM 2046 C C . SER A 1 267 ? 5.594 -16.094 16.859 1 96.5 267 SER A C 1
ATOM 2048 O O . SER A 1 267 ? 5.98 -16.547 17.938 1 96.5 267 SER A O 1
ATOM 2050 N N . GLU A 1 268 ? 6.336 -16.047 15.82 1 96.06 268 GLU A N 1
ATOM 2051 C CA . GLU A 1 268 ? 7.703 -16.562 15.844 1 96.06 268 GLU A CA 1
ATOM 2052 C C . GLU A 1 268 ? 8.602 -15.703 16.734 1 96.06 268 GLU A C 1
ATOM 2054 O O . GLU A 1 268 ? 9.422 -16.234 17.484 1 96.06 268 GLU A O 1
ATOM 2059 N N . ALA A 1 269 ? 8.469 -14.406 16.562 1 96.38 269 ALA A N 1
ATOM 2060 C CA . ALA A 1 269 ? 9.25 -13.492 17.406 1 96.38 269 ALA A CA 1
ATOM 2061 C C . ALA A 1 269 ? 8.93 -13.68 18.875 1 96.38 269 ALA A C 1
ATOM 2063 O O . ALA A 1 269 ? 9.828 -13.727 19.719 1 96.38 269 ALA A O 1
ATOM 2064 N N . ARG A 1 270 ? 7.652 -13.75 19.188 1 96.56 270 ARG A N 1
ATOM 2065 C CA . ARG A 1 270 ? 7.215 -14.008 20.547 1 96.56 270 ARG A CA 1
ATOM 2066 C C . ARG A 1 270 ? 7.863 -15.273 21.109 1 96.56 270 ARG A C 1
ATOM 2068 O O . ARG A 1 270 ? 8.43 -15.258 22.203 1 96.56 270 ARG A O 1
ATOM 2075 N N . ALA A 1 271 ? 7.809 -16.375 20.344 1 96.06 271 ALA A N 1
ATOM 2076 C CA . ALA A 1 271 ? 8.391 -17.656 20.766 1 96.06 271 ALA A CA 1
ATOM 2077 C C . ALA A 1 271 ? 9.891 -17.516 21.016 1 96.06 271 ALA A C 1
ATOM 2079 O O . ALA A 1 271 ? 10.414 -18.062 21.984 1 96.06 271 ALA A O 1
ATOM 2080 N N . SER A 1 272 ? 10.492 -16.812 20.188 1 95.06 272 SER A N 1
ATOM 2081 C CA . SER A 1 272 ? 11.938 -16.594 20.297 1 95.06 272 SER A CA 1
ATOM 2082 C C . SER A 1 272 ? 12.273 -15.805 21.562 1 95.06 272 SER A C 1
ATOM 2084 O O . SER A 1 272 ? 13.211 -16.156 22.281 1 95.06 272 SER A O 1
ATOM 2086 N N . ILE A 1 273 ? 11.539 -14.781 21.828 1 94.81 273 ILE A N 1
ATOM 2087 C CA . ILE A 1 273 ? 11.758 -13.93 22.984 1 94.81 273 ILE A CA 1
ATOM 2088 C C . ILE A 1 273 ? 11.484 -14.711 24.266 1 94.81 273 ILE A C 1
ATOM 2090 O O . ILE A 1 273 ? 12.25 -14.625 25.234 1 94.81 273 ILE A O 1
ATOM 2094 N N . LEU A 1 274 ? 10.453 -15.5 24.219 1 94.5 274 LEU A N 1
ATOM 2095 C CA . LEU A 1 274 ? 10.125 -16.328 25.375 1 94.5 274 LEU A CA 1
ATOM 2096 C C . LEU A 1 274 ? 11.227 -17.344 25.656 1 94.5 274 LEU A C 1
ATOM 2098 O O . LEU A 1 274 ? 11.586 -17.562 26.812 1 94.5 274 LEU A O 1
ATOM 2102 N N . SER A 1 275 ? 11.703 -17.922 24.609 1 93.25 275 SER A N 1
ATOM 2103 C CA . SER A 1 275 ? 12.797 -18.875 24.75 1 93.25 275 SER A CA 1
ATOM 2104 C C . SER A 1 275 ? 14.031 -18.203 25.359 1 93.25 275 SER A C 1
ATOM 2106 O O . SER A 1 275 ? 14.719 -18.797 26.188 1 93.25 275 SER A O 1
ATOM 2108 N N . LEU A 1 276 ? 14.312 -17.016 24.938 1 90.75 276 LEU A N 1
ATOM 2109 C CA . LEU A 1 276 ? 15.438 -16.234 25.438 1 90.75 276 LEU A CA 1
ATOM 2110 C C . LEU A 1 276 ? 15.289 -15.961 26.922 1 90.75 276 LEU A C 1
ATOM 2112 O O . LEU A 1 276 ? 16.234 -16.125 27.688 1 90.75 276 LEU A O 1
ATOM 2116 N N . ILE A 1 277 ? 14.094 -15.617 27.328 1 88.12 277 ILE A N 1
ATOM 2117 C CA . ILE A 1 277 ? 13.82 -15.258 28.719 1 88.12 277 ILE A CA 1
ATOM 2118 C C . ILE A 1 277 ? 13.852 -16.5 29.594 1 88.12 277 ILE A C 1
ATOM 2120 O O . ILE A 1 277 ? 14.398 -16.484 30.703 1 88.12 277 ILE A O 1
ATOM 2124 N N . ASN A 1 278 ? 13.289 -17.531 29.062 1 86.69 278 ASN A N 1
ATOM 2125 C CA . ASN A 1 278 ? 13.234 -18.766 29.844 1 86.69 278 ASN A CA 1
ATOM 2126 C C . ASN A 1 278 ? 14.594 -19.453 29.891 1 86.69 278 ASN A C 1
ATOM 2128 O O . ASN A 1 278 ? 14.875 -20.219 30.828 1 86.69 278 ASN A O 1
ATOM 2132 N N . GLY A 1 279 ? 15.297 -19.359 28.812 1 76.5 279 GLY A N 1
ATOM 2133 C CA . GLY A 1 279 ? 16.609 -20 28.797 1 76.5 279 GLY A CA 1
ATOM 2134 C C . GLY A 1 279 ? 17.672 -19.172 29.484 1 76.5 279 GLY A C 1
ATOM 2135 O O . GLY A 1 279 ? 18.781 -19.656 29.75 1 76.5 279 GLY A O 1
ATOM 2136 N N . ALA A 1 280 ? 17.609 -17.75 29.469 1 58.78 280 ALA A N 1
ATOM 2137 C CA . ALA A 1 280 ? 18.547 -16.891 30.203 1 58.78 280 ALA A CA 1
ATOM 2138 C C . ALA A 1 280 ? 18.375 -17.062 31.703 1 58.78 280 ALA A C 1
ATOM 2140 O O . ALA A 1 280 ? 19.141 -16.516 32.5 1 58.78 280 ALA A O 1
ATOM 2141 N N . GLY A 1 281 ? 17.344 -17.625 32.125 1 45.34 281 GLY A N 1
ATOM 2142 C CA . GLY A 1 281 ? 17.266 -17.938 33.562 1 45.34 281 GLY A CA 1
ATOM 2143 C C . GLY A 1 281 ? 18.031 -19.188 33.938 1 45.34 281 GLY A C 1
ATOM 2144 O O . GLY A 1 281 ? 18.328 -20.016 33.062 1 45.34 281 GLY A O 1
ATOM 2145 N N . MET B 1 1 ? 0.025 25.781 20.109 1 92.31 1 MET B N 1
ATOM 2146 C CA . MET B 1 1 ? -0.8 26.562 19.172 1 92.31 1 MET B CA 1
ATOM 2147 C C . MET B 1 1 ? -1.256 25.703 18 1 92.31 1 MET B C 1
ATOM 2149 O O . MET B 1 1 ? -0.512 24.844 17.531 1 92.31 1 MET B O 1
ATOM 2153 N N . TYR B 1 2 ? -2.527 25.906 17.656 1 96.94 2 TYR B N 1
ATOM 2154 C CA . TYR B 1 2 ? -3.094 25.109 16.578 1 96.94 2 TYR B CA 1
ATOM 2155 C C . TYR B 1 2 ? -3.123 25.891 15.273 1 96.94 2 TYR B C 1
ATOM 2157 O O . TYR B 1 2 ? -3.41 27.094 15.273 1 96.94 2 TYR B O 1
ATOM 2165 N N . ILE B 1 3 ? -2.74 25.234 14.234 1 98.06 3 ILE B N 1
ATOM 2166 C CA . ILE B 1 3 ? -2.729 25.906 12.938 1 98.06 3 ILE B CA 1
ATOM 2167 C C . ILE B 1 3 ? -4.094 25.75 12.266 1 98.06 3 ILE B C 1
ATOM 2169 O O . ILE B 1 3 ? -4.543 26.656 11.555 1 98.06 3 ILE B O 1
ATOM 2173 N N . ILE B 1 4 ? -4.746 24.641 12.438 1 98.12 4 ILE B N 1
ATOM 2174 C CA . ILE B 1 4 ? -6.098 24.391 11.945 1 98.12 4 ILE B CA 1
ATOM 2175 C C . ILE B 1 4 ? -6.953 23.797 13.055 1 98.12 4 ILE B C 1
ATOM 2177 O O . ILE B 1 4 ? -6.492 22.922 13.797 1 98.12 4 ILE B O 1
ATOM 2181 N N . GLU B 1 5 ? -8.117 24.297 13.18 1 98.31 5 GLU B N 1
ATOM 2182 C CA . GLU B 1 5 ? -9.117 23.734 14.078 1 98.31 5 GLU B CA 1
ATOM 2183 C C . GLU B 1 5 ? -10.492 23.672 13.414 1 98.31 5 GLU B C 1
ATOM 2185 O O . GLU B 1 5 ? -10.852 24.562 12.648 1 98.31 5 GLU B O 1
ATOM 2190 N N . THR B 1 6 ? -11.195 22.641 13.656 1 98.5 6 THR B N 1
ATOM 2191 C CA . THR B 1 6 ? -12.594 22.562 13.266 1 98.5 6 THR B CA 1
ATOM 2192 C C . THR B 1 6 ? -13.484 22.375 14.492 1 98.5 6 THR B C 1
ATOM 2194 O O . THR B 1 6 ? -13.094 21.719 15.461 1 98.5 6 THR B O 1
ATOM 2197 N N . LYS B 1 7 ? -14.617 22.969 14.477 1 98.25 7 LYS B N 1
ATOM 2198 C CA . LYS B 1 7 ? -15.633 22.812 15.508 1 98.25 7 LYS B CA 1
ATOM 2199 C C . LYS B 1 7 ? -16.953 22.328 14.906 1 98.25 7 LYS B C 1
ATOM 2201 O O . LYS B 1 7 ? -17.641 23.078 14.211 1 98.25 7 LYS B O 1
ATOM 2206 N N . LYS B 1 8 ? -17.297 21.062 15.211 1 98.31 8 LYS B N 1
ATOM 2207 C CA . LYS B 1 8 ? -18.547 20.438 14.805 1 98.31 8 LYS B CA 1
ATOM 2208 C C . LYS B 1 8 ? -18.75 20.547 13.297 1 98.31 8 LYS B C 1
ATOM 2210 O O . LYS B 1 8 ? -19.844 20.922 12.836 1 98.31 8 LYS B O 1
ATOM 2215 N N . LEU B 1 9 ? -17.75 20.312 12.562 1 98.31 9 LEU B N 1
ATOM 2216 C CA . LEU B 1 9 ? -17.766 20.422 11.109 1 98.31 9 LEU B CA 1
ATOM 2217 C C . LEU B 1 9 ? -18.594 19.297 10.492 1 98.31 9 LEU B C 1
ATOM 2219 O O . LEU B 1 9 ? -18.391 18.125 10.805 1 98.31 9 LEU B O 1
ATOM 2223 N N . SER B 1 10 ? -19.547 19.656 9.703 1 98.31 10 SER B N 1
ATOM 2224 C CA . SER B 1 10 ? -20.375 18.703 8.969 1 98.31 10 SER B CA 1
ATOM 2225 C C . SER B 1 10 ? -20.438 19.047 7.484 1 98.31 10 SER B C 1
ATOM 2227 O O . SER B 1 10 ? -20.375 20.234 7.117 1 98.31 10 SER B O 1
ATOM 2229 N N . TYR B 1 11 ? -20.484 18.047 6.641 1 98.12 11 TYR B N 1
ATOM 2230 C CA . TYR B 1 11 ? -20.516 18.234 5.195 1 98.12 11 TYR B CA 1
ATOM 2231 C C . TYR B 1 11 ? -21.219 17.062 4.504 1 98.12 11 TYR B C 1
ATOM 2233 O O . TYR B 1 11 ? -21.062 15.914 4.91 1 98.12 11 TYR B O 1
ATOM 2241 N N . SER B 1 12 ? -22 17.438 3.51 1 97.25 12 SER B N 1
ATOM 2242 C CA . SER B 1 12 ? -22.641 16.453 2.639 1 97.25 12 SER B CA 1
ATOM 2243 C C . SER B 1 12 ? -22.484 16.844 1.17 1 97.25 12 SER B C 1
ATOM 2245 O O . SER B 1 12 ? -22.594 18.016 0.818 1 97.25 12 SER B O 1
ATOM 2247 N N . TYR B 1 13 ? -22.281 15.844 0.304 1 93.62 13 TYR B N 1
ATOM 2248 C CA . TYR B 1 13 ? -22.156 16.094 -1.128 1 93.62 13 TYR B CA 1
ATOM 2249 C C . TYR B 1 13 ? -23.531 16.375 -1.747 1 93.62 13 TYR B C 1
ATOM 2251 O O . TYR B 1 13 ? -23.656 17.203 -2.654 1 93.62 13 TYR B O 1
ATOM 2259 N N . ASP B 1 14 ? -24.5 15.578 -1.332 1 89.81 14 ASP B N 1
ATOM 2260 C CA . ASP B 1 14 ? -25.828 15.656 -1.936 1 89.81 14 ASP B CA 1
ATOM 2261 C C . ASP B 1 14 ? -26.828 16.281 -0.971 1 89.81 14 ASP B C 1
ATOM 2263 O O . ASP B 1 14 ? -28.016 16.391 -1.287 1 89.81 14 ASP B O 1
ATOM 2267 N N . GLY B 1 15 ? -26.438 16.688 0.14 1 87 15 GLY B N 1
ATOM 2268 C CA . GLY B 1 15 ? -27.312 17.312 1.121 1 87 15 GLY B CA 1
ATOM 2269 C C . GLY B 1 15 ? -28.078 16.312 1.957 1 87 15 GLY B C 1
ATOM 2270 O O . GLY B 1 15 ? -28.766 16.688 2.914 1 87 15 GLY B O 1
ATOM 2271 N N . GLU B 1 16 ? -27.969 14.984 1.653 1 83.5 16 GLU B N 1
ATOM 2272 C CA . GLU B 1 16 ? -28.734 13.945 2.344 1 83.5 16 GLU B CA 1
ATOM 2273 C C . GLU B 1 16 ? -27.844 13.086 3.221 1 83.5 16 GLU B C 1
ATOM 2275 O O . GLU B 1 16 ? -28.094 12.922 4.414 1 83.5 16 GLU B O 1
ATOM 2280 N N . HIS B 1 17 ? -26.781 12.586 2.662 1 87.19 17 HIS B N 1
ATOM 2281 C CA . HIS B 1 17 ? -25.859 11.734 3.402 1 87.19 17 HIS B CA 1
ATOM 2282 C C . HIS B 1 17 ? -24.609 12.516 3.816 1 87.19 17 HIS B C 1
ATOM 2284 O O . HIS B 1 17 ? -23.922 13.078 2.969 1 87.19 17 HIS B O 1
ATOM 2290 N N . GLN B 1 18 ? -24.422 12.578 5.176 1 91.94 18 GLN B N 1
ATOM 2291 C CA . GLN B 1 18 ? -23.266 13.32 5.676 1 91.94 18 GLN B CA 1
ATOM 2292 C C . GLN B 1 18 ? -21.984 12.531 5.48 1 91.94 18 GLN B C 1
ATOM 2294 O O . GLN B 1 18 ? -21.828 11.445 6.043 1 91.94 18 GLN B O 1
ATOM 2299 N N . ALA B 1 19 ? -21.141 13.117 4.715 1 95.94 19 ALA B N 1
ATOM 2300 C CA . ALA B 1 19 ? -19.797 12.562 4.559 1 95.94 19 ALA B CA 1
ATOM 2301 C C . ALA B 1 19 ? -18.922 12.891 5.762 1 95.94 19 ALA B C 1
ATOM 2303 O O . ALA B 1 19 ? -17.984 12.148 6.086 1 95.94 19 ALA B O 1
ATOM 2304 N N . LEU B 1 20 ? -19.141 14.008 6.391 1 98.38 20 LEU B N 1
ATOM 2305 C CA . LEU B 1 20 ? -18.578 14.406 7.672 1 98.38 20 LEU B CA 1
ATOM 2306 C C . LEU B 1 20 ? -19.672 14.766 8.672 1 98.38 20 LEU B C 1
ATOM 2308 O O . LEU B 1 20 ? -20.625 15.469 8.328 1 98.38 20 LEU B O 1
ATOM 2312 N N . GLU B 1 21 ? -19.547 14.234 9.836 1 98.25 21 GLU B N 1
ATOM 2313 C CA . GLU B 1 21 ? -20.547 14.453 10.859 1 98.25 21 GLU B CA 1
ATOM 2314 C C . GLU B 1 21 ? -19.922 14.977 12.156 1 98.25 21 GLU B C 1
ATOM 2316 O O . GLU B 1 21 ? -19.391 14.195 12.953 1 98.25 21 GLU B O 1
ATOM 2321 N N . ASN B 1 22 ? -20.078 16.281 12.438 1 98.06 22 ASN B N 1
ATOM 2322 C CA . ASN B 1 22 ? -19.688 16.906 13.695 1 98.06 22 ASN B CA 1
ATOM 2323 C C . ASN B 1 22 ? -18.219 16.656 14.016 1 98.06 22 ASN B C 1
ATOM 2325 O O . ASN B 1 22 ? -17.875 16.219 15.109 1 98.06 22 ASN B O 1
ATOM 2329 N N . VAL B 1 23 ? -17.359 16.906 13.055 1 98.5 23 VAL B N 1
ATOM 2330 C CA . VAL B 1 23 ? -15.93 16.641 13.18 1 98.5 23 VAL B CA 1
ATOM 2331 C C . VAL B 1 23 ? -15.234 17.797 13.883 1 98.5 23 VAL B C 1
ATOM 2333 O O . VAL B 1 23 ? -15.273 18.938 13.398 1 98.5 23 VAL B O 1
ATOM 2336 N N . SER B 1 24 ? -14.672 17.578 15.039 1 98.62 24 SER B N 1
ATOM 2337 C CA . SER B 1 24 ? -13.875 18.547 15.781 1 98.62 24 SER B CA 1
ATOM 2338 C C . SER B 1 24 ? -12.445 18.047 15.977 1 98.62 24 SER B C 1
ATOM 2340 O O . SER B 1 24 ? -12.219 17.031 16.641 1 98.62 24 SER B O 1
ATOM 2342 N N . ILE B 1 25 ? -11.508 18.75 15.375 1 98.31 25 ILE B N 1
ATOM 2343 C CA . ILE B 1 25 ? -10.102 18.375 15.492 1 98.31 25 ILE B CA 1
ATOM 2344 C C . ILE B 1 25 ? -9.25 19.625 15.664 1 98.31 25 ILE B C 1
ATOM 2346 O O . ILE B 1 25 ? -9.695 20.734 15.359 1 98.31 25 ILE B O 1
ATOM 2350 N N . SER B 1 26 ? -8.062 19.469 16.203 1 98.25 26 SER B N 1
ATOM 2351 C CA . SER B 1 26 ? -7.055 20.516 16.359 1 98.25 26 SER B CA 1
ATOM 2352 C C . SER B 1 26 ? -5.688 20.047 15.875 1 98.25 26 SER B C 1
ATOM 2354 O O . SER B 1 26 ? -5.125 19.094 16.422 1 98.25 26 SER B O 1
ATOM 2356 N N . ILE B 1 27 ? -5.227 20.703 14.867 1 98.25 27 ILE B N 1
ATOM 2357 C CA . ILE B 1 27 ? -3.928 20.375 14.289 1 98.25 27 ILE B CA 1
ATOM 2358 C C . ILE B 1 27 ? -2.867 21.328 14.844 1 98.25 27 ILE B C 1
ATOM 2360 O O . ILE B 1 27 ? -2.975 22.547 14.688 1 98.25 27 ILE B O 1
ATOM 2364 N N . LYS B 1 28 ? -1.843 20.812 15.469 1 98 28 LYS B N 1
ATOM 2365 C CA . LYS B 1 28 ? -0.784 21.625 16.062 1 98 28 LYS B CA 1
ATOM 2366 C C . LYS B 1 28 ? 0.14 22.188 15 1 98 28 LYS B C 1
ATOM 2368 O O . LYS B 1 28 ? 0.457 21.516 14.016 1 98 28 LYS B O 1
ATOM 2373 N N . LYS B 1 29 ? 0.527 23.422 15.242 1 97.94 29 LYS B N 1
ATOM 2374 C CA . LYS B 1 29 ? 1.472 24.094 14.352 1 97.94 29 LYS B CA 1
ATOM 2375 C C . LYS B 1 29 ? 2.85 23.438 14.422 1 97.94 29 LYS B C 1
ATOM 2377 O O . LYS B 1 29 ? 3.34 23.125 15.508 1 97.94 29 LYS B O 1
ATOM 2382 N N . GLY B 1 30 ? 3.404 23.141 13.273 1 97.81 30 GLY B N 1
ATOM 2383 C CA . GLY B 1 30 ? 4.77 22.656 13.188 1 97.81 30 GLY B CA 1
ATOM 2384 C C . GLY B 1 30 ? 4.891 21.172 13.523 1 97.81 30 GLY B C 1
ATOM 2385 O O . GLY B 1 30 ? 5.992 20.672 13.766 1 97.81 30 GLY B O 1
ATOM 2386 N N . LYS B 1 31 ? 3.758 20.453 13.57 1 98.12 31 LYS B N 1
ATOM 2387 C CA . LYS B 1 31 ? 3.75 19.031 13.898 1 98.12 31 LYS B CA 1
ATOM 2388 C C . LYS B 1 31 ? 3.193 18.219 12.742 1 98.12 31 LYS B C 1
ATOM 2390 O O . LYS B 1 31 ? 2.689 18.766 11.758 1 98.12 31 LYS B O 1
ATOM 2395 N N . THR B 1 32 ? 3.428 16.969 12.797 1 98.31 32 THR B N 1
ATOM 2396 C CA . THR B 1 32 ? 2.848 16.031 11.844 1 98.31 32 THR B CA 1
ATOM 2397 C C . THR B 1 32 ? 1.671 15.281 12.469 1 98.31 32 THR B C 1
ATOM 2399 O O . THR B 1 32 ? 1.82 14.633 13.508 1 98.31 32 THR B O 1
ATOM 2402 N N . THR B 1 33 ? 0.536 15.445 11.867 1 98.5 33 THR B N 1
ATOM 2403 C CA . THR B 1 33 ? -0.682 14.805 12.344 1 98.5 33 THR B CA 1
ATOM 2404 C C . THR B 1 33 ? -1.178 13.773 11.336 1 98.5 33 THR B C 1
ATOM 2406 O O . THR B 1 33 ? -1.324 14.078 10.148 1 98.5 33 THR B O 1
ATOM 2409 N N . ALA B 1 34 ? -1.389 12.547 11.805 1 98.06 34 ALA B N 1
ATOM 2410 C CA . ALA B 1 34 ? -1.97 11.508 10.953 1 98.06 34 ALA B CA 1
ATOM 2411 C C . ALA B 1 34 ? -3.49 11.484 11.086 1 98.06 34 ALA B C 1
ATOM 2413 O O . ALA B 1 34 ? -4.027 11.648 12.18 1 98.06 34 ALA B O 1
ATOM 2414 N N . VAL B 1 35 ? -4.148 11.344 9.992 1 97.56 35 VAL B N 1
ATOM 2415 C CA . VAL B 1 35 ? -5.574 11.023 9.961 1 97.56 35 VAL B CA 1
ATOM 2416 C C . VAL B 1 35 ? -5.773 9.586 9.492 1 97.56 35 VAL B C 1
ATOM 2418 O O . VAL B 1 35 ? -5.516 9.266 8.328 1 97.56 35 VAL B O 1
ATOM 2421 N N . LEU B 1 36 ? -6.234 8.766 10.398 1 95.69 36 LEU B N 1
ATOM 2422 C CA . LEU B 1 36 ? -6.375 7.336 10.133 1 95.69 36 LEU B CA 1
ATOM 2423 C C . LEU B 1 36 ? -7.84 6.961 9.945 1 95.69 36 LEU B C 1
ATOM 2425 O O . LEU B 1 36 ? -8.734 7.637 10.469 1 95.69 36 LEU B O 1
ATOM 2429 N N . GLY B 1 37 ? -8.07 5.859 9.289 1 92.69 37 GLY B N 1
ATOM 2430 C CA . GLY B 1 37 ? -9.391 5.332 9 1 92.69 37 GLY B CA 1
ATOM 2431 C C . GLY B 1 37 ? -9.43 4.461 7.758 1 92.69 37 GLY B C 1
ATOM 2432 O O . GLY B 1 37 ? -8.555 4.562 6.895 1 92.69 37 GLY B O 1
ATOM 2433 N N . GLY B 1 38 ? -10.359 3.617 7.723 1 87.31 38 GLY B N 1
ATOM 2434 C CA . GLY B 1 38 ? -10.539 2.779 6.547 1 87.31 38 GLY B CA 1
ATOM 2435 C C . GLY B 1 38 ? -10.992 3.557 5.324 1 87.31 38 GLY B C 1
ATOM 2436 O O . GLY B 1 38 ? -11.164 4.773 5.387 1 87.31 38 GLY B O 1
ATOM 2437 N N . ASN B 1 39 ? -11.086 2.826 4.184 1 84.75 39 ASN B N 1
ATOM 2438 C CA . ASN B 1 39 ? -11.656 3.441 2.99 1 84.75 39 ASN B CA 1
ATOM 2439 C C . ASN B 1 39 ? -13.07 3.955 3.244 1 84.75 39 ASN B C 1
ATOM 2441 O O . ASN B 1 39 ? -13.875 3.275 3.881 1 84.75 39 ASN B O 1
ATOM 2445 N N . GLY B 1 40 ? -13.359 5.176 2.877 1 87.56 40 GLY B N 1
ATOM 2446 C CA . GLY B 1 40 ? -14.688 5.746 3.039 1 87.56 40 GLY B CA 1
ATOM 2447 C C . GLY B 1 40 ? -14.906 6.371 4.406 1 87.56 40 GLY B C 1
ATOM 2448 O O . GLY B 1 40 ? -16.016 6.805 4.727 1 87.56 40 GLY B O 1
ATOM 2449 N N . ALA B 1 41 ? -13.891 6.5 5.195 1 92.75 41 ALA B N 1
ATOM 2450 C CA . ALA B 1 41 ? -14.039 7.004 6.559 1 92.75 41 ALA B CA 1
ATOM 2451 C C . ALA B 1 41 ? -14.273 8.508 6.562 1 92.75 41 ALA B C 1
ATOM 2453 O O . ALA B 1 41 ? -14.664 9.078 7.586 1 92.75 41 ALA B O 1
ATOM 2454 N N . GLY B 1 42 ? -14.008 9.195 5.445 1 95 42 GLY B N 1
ATOM 2455 C CA . GLY B 1 42 ? -14.227 10.625 5.352 1 95 42 GLY B CA 1
ATOM 2456 C C . GLY B 1 42 ? -12.938 11.422 5.297 1 95 42 GLY B C 1
ATOM 2457 O O . GLY B 1 42 ? -12.961 12.656 5.305 1 95 42 GLY B O 1
ATOM 2458 N N . LYS B 1 43 ? -11.797 10.812 5.18 1 95.94 43 LYS B N 1
ATOM 2459 C CA . LYS B 1 43 ? -10.492 11.461 5.25 1 95.94 43 LYS B CA 1
ATOM 2460 C C . LYS B 1 43 ? -10.32 12.477 4.125 1 95.94 43 LYS B C 1
ATOM 2462 O O . LYS B 1 43 ? -9.984 13.641 4.371 1 95.94 43 LYS B O 1
ATOM 2467 N N . SER B 1 44 ? -10.602 12.016 2.912 1 94.81 44 SER B N 1
ATOM 2468 C CA . SER B 1 44 ? -10.445 12.898 1.756 1 94.81 44 SER B CA 1
ATOM 2469 C C . SER B 1 44 ? -11.414 14.07 1.814 1 94.81 44 SER B C 1
ATOM 2471 O O . SER B 1 44 ? -11.055 15.203 1.492 1 94.81 44 SER B O 1
ATOM 2473 N N . THR B 1 45 ? -12.648 13.805 2.219 1 96.38 45 THR B N 1
ATOM 2474 C CA . THR B 1 45 ? -13.641 14.867 2.373 1 96.38 45 THR B CA 1
ATOM 2475 C C . THR B 1 45 ? -13.18 15.891 3.406 1 96.38 45 THR B C 1
ATOM 2477 O O . THR B 1 45 ? -13.328 17.094 3.197 1 96.38 45 THR B O 1
ATOM 2480 N N . LEU B 1 46 ? -12.633 15.367 4.508 1 98.06 46 LEU B N 1
ATOM 2481 C CA . LEU B 1 46 ? -12.102 16.266 5.527 1 98.06 46 LEU B CA 1
ATOM 2482 C C . LEU B 1 46 ? -11.008 17.156 4.953 1 98.06 46 LEU B C 1
ATOM 2484 O O . LEU B 1 46 ? -11.031 18.375 5.133 1 98.06 46 LEU B O 1
ATOM 2488 N N . PHE B 1 47 ? -10.086 16.609 4.18 1 97.56 47 PHE B N 1
ATOM 2489 C CA . PHE B 1 47 ? -8.953 17.328 3.623 1 97.56 47 PHE B CA 1
ATOM 2490 C C . PHE B 1 47 ? -9.43 18.438 2.688 1 97.56 47 PHE B C 1
ATOM 2492 O O . PHE B 1 47 ? -8.906 19.547 2.719 1 97.56 47 PHE B O 1
ATOM 2499 N N . LEU B 1 48 ? -10.453 18.172 1.917 1 96.56 48 LEU B N 1
ATOM 2500 C CA . LEU B 1 48 ? -10.984 19.141 0.974 1 96.56 48 LEU B CA 1
ATOM 2501 C C . LEU B 1 48 ? -11.688 20.281 1.709 1 96.56 48 LEU B C 1
ATOM 2503 O O . LEU B 1 48 ? -11.781 21.391 1.19 1 96.56 48 LEU B O 1
ATOM 2507 N N . ASN B 1 49 ? -12.156 20 2.891 1 97.19 49 ASN B N 1
ATOM 2508 C CA . ASN B 1 49 ? -12.758 21.047 3.711 1 97.19 49 ASN B CA 1
ATOM 2509 C C . ASN B 1 49 ? -11.695 21.906 4.398 1 97.19 49 ASN B C 1
ATOM 2511 O O . ASN B 1 49 ? -11.938 23.062 4.723 1 97.19 49 ASN B O 1
ATOM 2515 N N . LEU B 1 50 ? -10.516 21.312 4.57 1 97.19 50 LEU B N 1
ATOM 2516 C CA . LEU B 1 50 ? -9.461 22.016 5.305 1 97.19 50 LEU B CA 1
ATOM 2517 C C . LEU B 1 50 ? -8.68 22.938 4.387 1 97.19 50 LEU B C 1
ATOM 2519 O O . LEU B 1 50 ? -7.875 23.75 4.852 1 97.19 50 LEU B O 1
ATOM 2523 N N . ASN B 1 51 ? -8.922 22.844 3.102 1 95.12 51 ASN B N 1
ATOM 2524 C CA . ASN B 1 51 ? -8.172 23.703 2.193 1 95.12 51 ASN B CA 1
ATOM 2525 C C . ASN B 1 51 ? -9.102 24.609 1.379 1 95.12 51 ASN B C 1
ATOM 2527 O O . ASN B 1 51 ? -8.664 25.234 0.411 1 95.12 51 ASN B O 1
ATOM 2531 N N . GLY B 1 52 ? -10.367 24.516 1.607 1 93.19 52 GLY B N 1
ATOM 2532 C CA . GLY B 1 52 ? -11.32 25.469 1.042 1 93.19 52 GLY B CA 1
ATOM 2533 C C . GLY B 1 52 ? -11.906 25 -0.279 1 93.19 52 GLY B C 1
ATOM 2534 O O . GLY B 1 52 ? -12.664 25.734 -0.921 1 93.19 52 GLY B O 1
ATOM 2535 N N . VAL B 1 53 ? -11.547 23.844 -0.726 1 93 53 VAL B N 1
ATOM 2536 C CA . VAL B 1 53 ? -12.172 23.281 -1.925 1 93 53 VAL B CA 1
ATOM 2537 C C . VAL B 1 53 ? -13.648 23.016 -1.665 1 93 53 VAL B C 1
ATOM 2539 O O . VAL B 1 53 ? -14.492 23.25 -2.539 1 93 53 VAL B O 1
ATOM 2542 N N . LEU B 1 54 ? -13.938 22.516 -0.511 1 95.38 54 LEU B N 1
ATOM 2543 C CA . LEU B 1 54 ? -15.32 22.312 -0.083 1 95.38 54 LEU B CA 1
ATOM 2544 C C . LEU B 1 54 ? -15.695 23.297 1.018 1 95.38 54 LEU B C 1
ATOM 2546 O O . LEU B 1 54 ? -14.836 23.719 1.797 1 95.38 54 LEU B O 1
ATOM 2550 N N . THR B 1 55 ? -16.953 23.719 1 1 95.69 55 THR B N 1
ATOM 2551 C CA . THR B 1 55 ? -17.516 24.531 2.061 1 95.69 55 THR B CA 1
ATOM 2552 C C . THR B 1 55 ? -18.406 23.703 2.982 1 95.69 55 THR B C 1
ATOM 2554 O O . THR B 1 55 ? -19.297 22.984 2.518 1 95.69 55 THR B O 1
ATOM 2557 N N . PRO B 1 56 ? -18.141 23.75 4.242 1 96.62 56 PRO B N 1
ATOM 2558 C CA . PRO B 1 56 ? -18.953 22.953 5.172 1 96.62 56 PRO B CA 1
ATOM 2559 C C . PRO B 1 56 ? -20.422 23.344 5.164 1 96.62 56 PRO B C 1
ATOM 2561 O O . PRO B 1 56 ? -20.75 24.5 4.914 1 96.62 56 PRO B O 1
ATOM 2564 N N . ASP B 1 57 ? -21.266 22.312 5.434 1 96.94 57 ASP B N 1
ATOM 2565 C CA . ASP B 1 57 ? -22.688 22.578 5.629 1 96.94 57 ASP B CA 1
ATOM 2566 C C . ASP B 1 57 ? -22.922 23.297 6.953 1 96.94 57 ASP B C 1
ATOM 2568 O O . ASP B 1 57 ? -23.797 24.172 7.043 1 96.94 57 ASP B O 1
ATOM 2572 N N . SER B 1 58 ? -22.234 22.922 7.961 1 97.12 58 SER B N 1
ATOM 2573 C CA . SER B 1 58 ? -22.297 23.5 9.297 1 97.12 58 SER B CA 1
ATOM 2574 C C . SER B 1 58 ? -20.984 23.328 10.055 1 97.12 58 SER B C 1
ATOM 2576 O O . SER B 1 58 ? -20.109 22.594 9.609 1 97.12 58 SER B O 1
ATOM 2578 N N . GLY B 1 59 ? -20.828 24.031 11.133 1 97.62 59 GLY B N 1
ATOM 2579 C CA . GLY B 1 59 ? -19.594 24.047 11.883 1 97.62 59 GLY B CA 1
ATOM 2580 C C . GLY B 1 59 ? -18.625 25.125 11.43 1 97.62 59 GLY B C 1
ATOM 2581 O O . GLY B 1 59 ? -18.984 25.969 10.602 1 97.62 59 GLY B O 1
ATOM 2582 N N . THR B 1 60 ? -17.469 25.109 12.086 1 97.38 60 THR B N 1
ATOM 2583 C CA . THR B 1 60 ? -16.547 26.203 11.812 1 97.38 60 THR B CA 1
ATOM 2584 C C . THR B 1 60 ? -15.117 25.672 11.648 1 97.38 60 THR B C 1
ATOM 2586 O O . THR B 1 60 ? -14.727 24.703 12.305 1 97.38 60 THR B O 1
ATOM 2589 N N . VAL B 1 61 ? -14.438 26.234 10.75 1 97.31 61 VAL B N 1
ATOM 2590 C CA . VAL B 1 61 ? -13.016 25.984 10.57 1 97.31 61 VAL B CA 1
ATOM 2591 C C . VAL B 1 61 ? -12.211 27.219 10.984 1 97.31 61 VAL B C 1
ATOM 2593 O O . VAL B 1 61 ? -12.57 28.344 10.633 1 97.31 61 VAL B O 1
ATOM 2596 N N . PHE B 1 62 ? -11.258 27 11.805 1 97.25 62 PHE B N 1
ATOM 2597 C CA . PHE B 1 62 ? -10.312 28.047 12.188 1 97.25 62 PHE B CA 1
ATOM 2598 C C . PHE B 1 62 ? -8.945 27.797 11.555 1 97.25 62 PHE B C 1
ATOM 2600 O O . PHE B 1 62 ? -8.469 26.672 11.523 1 97.25 62 PHE B O 1
ATOM 2607 N N . PHE B 1 63 ? -8.352 28.844 11.031 1 96.69 63 PHE B N 1
ATOM 2608 C CA . PHE B 1 63 ? -6.988 28.812 10.508 1 96.69 63 PHE B CA 1
ATOM 2609 C C . PHE B 1 63 ? -6.117 29.844 11.195 1 96.69 63 PHE B C 1
ATOM 2611 O O . PHE B 1 63 ? -6.426 31.047 11.156 1 96.69 63 PHE B O 1
ATOM 2618 N N . ASP B 1 64 ? -5.125 29.328 11.812 1 95.25 64 ASP B N 1
ATOM 2619 C CA . ASP B 1 64 ? -4.199 30.188 12.547 1 95.25 64 ASP B CA 1
ATOM 2620 C C . ASP B 1 64 ? -4.941 31.109 13.516 1 95.25 64 ASP B C 1
ATOM 2622 O O . ASP B 1 64 ? -4.719 32.312 13.531 1 95.25 64 ASP B O 1
ATOM 2626 N N . GLY B 1 65 ? -5.945 30.547 14.133 1 94.75 65 GLY B N 1
ATOM 2627 C CA . GLY B 1 65 ? -6.652 31.219 15.203 1 94.75 65 GLY B CA 1
ATOM 2628 C C . GLY B 1 65 ? -7.836 32.031 14.719 1 94.75 65 GLY B C 1
ATOM 2629 O O . GLY B 1 65 ? -8.633 32.531 15.523 1 94.75 65 GLY B O 1
ATOM 2630 N N . SER B 1 66 ? -8.008 32.219 13.438 1 95.69 66 SER B N 1
ATOM 2631 C CA . SER B 1 66 ? -9.094 33.031 12.891 1 95.69 66 SER B CA 1
ATOM 2632 C C . SER B 1 66 ? -10.117 32.125 12.164 1 95.69 66 SER B C 1
ATOM 2634 O O . SER B 1 66 ? -9.742 31.188 11.469 1 95.69 66 SER B O 1
ATOM 2636 N N . GLU B 1 67 ? -11.312 32.469 12.367 1 96.19 67 GLU B N 1
ATOM 2637 C CA . GLU B 1 67 ? -12.367 31.75 11.656 1 96.19 67 GLU B CA 1
ATOM 2638 C C . GLU B 1 67 ? -12.258 31.953 10.148 1 96.19 67 GLU B C 1
ATOM 2640 O O . GLU B 1 67 ? -12.031 33.062 9.68 1 96.19 67 GLU B O 1
ATOM 2645 N N . VAL B 1 68 ? -12.375 30.906 9.453 1 95.5 68 VAL B N 1
ATOM 2646 C CA . VAL B 1 68 ? -12.289 30.969 7.996 1 95.5 68 VAL B CA 1
ATOM 2647 C C . VAL B 1 68 ? -13.555 31.594 7.43 1 95.5 68 VAL B C 1
ATOM 2649 O O . VAL B 1 68 ? -14.664 31.219 7.797 1 95.5 68 VAL B O 1
ATOM 2652 N N . GLU B 1 69 ? -13.359 32.594 6.668 1 94.25 69 GLU B N 1
ATOM 2653 C CA . GLU B 1 69 ? -14.477 33.188 5.945 1 94.25 69 GLU B CA 1
ATOM 2654 C C . GLU B 1 69 ? -14.688 32.531 4.586 1 94.25 69 GLU B C 1
ATOM 2656 O O . GLU B 1 69 ? -13.766 32.469 3.771 1 94.25 69 GLU B O 1
ATOM 2661 N N . TYR B 1 70 ? -15.883 32.062 4.34 1 93.19 70 TYR B N 1
ATOM 2662 C CA . TYR B 1 70 ? -16.141 31.359 3.104 1 93.19 70 TYR B CA 1
ATOM 2663 C C . TYR B 1 70 ? -16.625 32.281 2.01 1 93.19 70 TYR B C 1
ATOM 2665 O O . TYR B 1 70 ? -17.625 32.031 1.354 1 93.19 70 TYR B O 1
ATOM 2673 N N . ASN B 1 71 ? -16.016 33.469 1.922 1 93.19 71 ASN B N 1
ATOM 2674 C CA . ASN B 1 71 ? -16.109 34.344 0.757 1 93.19 71 ASN B CA 1
ATOM 2675 C C . ASN B 1 71 ? -14.898 34.188 -0.153 1 93.19 71 ASN B C 1
ATOM 2677 O O . ASN B 1 71 ? -13.984 33.406 0.143 1 93.19 71 ASN B O 1
ATOM 2681 N N . LYS B 1 72 ? -14.875 34.781 -1.248 1 92.56 72 LYS B N 1
ATOM 2682 C CA . LYS B 1 72 ? -13.836 34.594 -2.258 1 92.56 72 LYS B CA 1
ATOM 2683 C C . LYS B 1 72 ? -12.453 34.875 -1.676 1 92.56 72 LYS B C 1
ATOM 2685 O O . LYS B 1 72 ? -11.539 34.062 -1.832 1 92.56 72 LYS B O 1
ATOM 2690 N N . LYS B 1 73 ? -12.328 35.906 -0.963 1 90.88 73 LYS B N 1
ATOM 2691 C CA . LYS B 1 73 ? -11.039 36.312 -0.396 1 90.88 73 LYS B CA 1
ATOM 2692 C C . LYS B 1 73 ? -10.562 35.281 0.634 1 90.88 73 LYS B C 1
ATOM 2694 O O . LYS B 1 73 ? -9.391 34.906 0.624 1 90.88 73 LYS B O 1
ATOM 2699 N N . GLY B 1 74 ? -11.445 34.875 1.493 1 91.38 74 GLY B N 1
ATOM 2700 C CA . GLY B 1 74 ? -11.094 33.938 2.527 1 91.38 74 GLY B CA 1
ATOM 2701 C C . GLY B 1 74 ? -10.695 32.562 1.972 1 91.38 74 GLY B C 1
ATOM 2702 O O . GLY B 1 74 ? -9.734 31.953 2.445 1 91.38 74 GLY B O 1
ATOM 2703 N N . ILE B 1 75 ? -11.344 32.156 0.976 1 91.5 75 ILE B N 1
ATOM 2704 C CA . ILE B 1 75 ? -11.086 30.875 0.349 1 91.5 75 ILE B CA 1
ATOM 2705 C C . ILE B 1 75 ? -9.734 30.906 -0.356 1 91.5 75 ILE B C 1
ATOM 2707 O O . ILE B 1 75 ? -8.938 29.969 -0.231 1 91.5 75 ILE B O 1
ATOM 2711 N N . ILE B 1 76 ? -9.484 31.953 -1.027 1 89.81 76 ILE B N 1
ATOM 2712 C CA . ILE B 1 76 ? -8.219 32.125 -1.733 1 89.81 76 ILE B CA 1
ATOM 2713 C C . ILE B 1 76 ? -7.066 32.094 -0.734 1 89.81 76 ILE B C 1
ATOM 2715 O O . ILE B 1 76 ? -6.051 31.438 -0.965 1 89.81 76 ILE B O 1
ATOM 2719 N N . GLU B 1 77 ? -7.277 32.781 0.313 1 91.81 77 GLU B N 1
ATOM 2720 C CA . GLU B 1 77 ? -6.246 32.812 1.346 1 91.81 77 GLU B CA 1
ATOM 2721 C C . GLU B 1 77 ? -5.984 31.406 1.912 1 91.81 77 GLU B C 1
ATOM 2723 O O . GLU B 1 77 ? -4.832 31.016 2.104 1 91.81 77 GLU B O 1
ATOM 2728 N N . MET B 1 78 ? -6.984 30.672 2.141 1 92.94 78 MET B N 1
ATOM 2729 C CA . MET B 1 78 ? -6.852 29.312 2.666 1 92.94 78 MET B CA 1
ATOM 2730 C C . MET B 1 78 ? -6.121 28.422 1.675 1 92.94 78 MET B C 1
ATOM 2732 O O . MET B 1 78 ? -5.227 27.656 2.057 1 92.94 78 MET B O 1
ATOM 2736 N N . ARG B 1 79 ? -6.469 28.547 0.473 1 91.06 79 ARG B N 1
ATOM 2737 C CA . ARG B 1 79 ? -5.898 27.703 -0.569 1 91.06 79 ARG B CA 1
ATOM 2738 C C . ARG B 1 79 ? -4.418 28 -0.776 1 91.06 79 ARG B C 1
ATOM 2740 O O . ARG B 1 79 ? -3.637 27.109 -1.109 1 91.06 79 ARG B O 1
ATOM 2747 N N . LYS B 1 80 ? -4.055 29.234 -0.494 1 92.31 80 LYS B N 1
ATOM 2748 C CA . LYS B 1 80 ? -2.66 29.641 -0.591 1 92.31 80 LYS B CA 1
ATOM 2749 C C . LYS B 1 80 ? -1.831 29.062 0.547 1 92.31 80 LYS B C 1
ATOM 2751 O O . LYS B 1 80 ? -0.646 28.766 0.371 1 92.31 80 LYS B O 1
ATOM 2756 N N . ARG B 1 81 ? -2.467 28.906 1.577 1 96 81 ARG B N 1
ATOM 2757 C CA . ARG B 1 81 ? -1.716 28.609 2.793 1 96 81 ARG B CA 1
ATOM 2758 C C . ARG B 1 81 ? -1.79 27.125 3.135 1 96 81 ARG B C 1
ATOM 2760 O O . ARG B 1 81 ? -1.006 26.625 3.947 1 96 81 ARG B O 1
ATOM 2767 N N . VAL B 1 82 ? -2.803 26.422 2.576 1 97.56 82 VAL B N 1
ATOM 2768 C CA . VAL B 1 82 ? -2.955 24.984 2.793 1 97.56 82 VAL B CA 1
ATOM 2769 C C . VAL B 1 82 ? -2.846 24.25 1.461 1 97.56 82 VAL B C 1
ATOM 2771 O O . VAL B 1 82 ? -3.775 24.281 0.651 1 97.56 82 VAL B O 1
ATOM 2774 N N . GLY B 1 83 ? -1.716 23.547 1.284 1 96.62 83 GLY B N 1
ATOM 2775 C CA . GLY B 1 83 ? -1.53 22.75 0.078 1 96.62 83 GLY B CA 1
ATOM 2776 C C . GLY B 1 83 ? -1.911 21.297 0.255 1 96.62 83 GLY B C 1
ATOM 2777 O O . GLY B 1 83 ? -1.725 20.719 1.332 1 96.62 83 GLY B O 1
ATOM 2778 N N . ILE B 1 84 ? -2.43 20.719 -0.832 1 95.94 84 ILE B N 1
ATOM 2779 C CA . ILE B 1 84 ? -2.805 19.297 -0.795 1 95.94 84 ILE B CA 1
ATOM 2780 C C . ILE B 1 84 ? -2.047 18.547 -1.878 1 95.94 84 ILE B C 1
ATOM 2782 O O . ILE B 1 84 ? -1.947 19 -3.018 1 95.94 84 ILE B O 1
ATOM 2786 N N . VAL B 1 85 ? -1.444 17.453 -1.408 1 94.88 85 VAL B N 1
ATOM 2787 C CA . VAL B 1 85 ? -0.889 16.469 -2.33 1 94.88 85 VAL B CA 1
ATOM 2788 C C . VAL B 1 85 ? -1.794 15.25 -2.383 1 94.88 85 VAL B C 1
ATOM 2790 O O . VAL B 1 85 ? -1.98 14.562 -1.374 1 94.88 85 VAL B O 1
ATOM 2793 N N . PHE B 1 86 ? -2.227 14.945 -3.58 1 92.06 86 PHE B N 1
ATOM 2794 C CA . PHE B 1 86 ? -3.189 13.867 -3.75 1 92.06 86 PHE B CA 1
ATOM 2795 C C . PHE B 1 86 ? -2.484 12.516 -3.826 1 92.06 86 PHE B C 1
ATOM 2797 O O . PHE B 1 86 ? -1.269 12.461 -4.027 1 92.06 86 PHE B O 1
ATOM 2804 N N . GLN B 1 87 ? -3.285 11.508 -3.672 1 86.94 87 GLN B N 1
ATOM 2805 C CA . GLN B 1 87 ? -2.777 10.141 -3.641 1 86.94 87 GLN B CA 1
ATOM 2806 C C . GLN B 1 87 ? -2.076 9.781 -4.945 1 86.94 87 GLN B C 1
ATOM 2808 O O . GLN B 1 87 ? -0.954 9.273 -4.938 1 86.94 87 GLN B O 1
ATOM 2813 N N . ASP B 1 88 ? -2.783 10.016 -6.051 1 88.56 88 ASP B N 1
ATOM 2814 C CA . ASP B 1 88 ? -2.219 9.766 -7.371 1 88.56 88 ASP B CA 1
ATOM 2815 C C . ASP B 1 88 ? -1.659 11.055 -7.977 1 88.56 88 ASP B C 1
ATOM 2817 O O . ASP B 1 88 ? -2.412 11.977 -8.289 1 88.56 88 ASP B O 1
ATOM 2821 N N . PRO B 1 89 ? -0.381 11.055 -8.133 1 88.69 89 PRO B N 1
ATOM 2822 C CA . PRO B 1 89 ? 0.207 12.281 -8.664 1 88.69 89 PRO B CA 1
ATOM 2823 C C . PRO B 1 89 ? -0.275 12.594 -10.078 1 88.69 89 PRO B C 1
ATOM 2825 O O . PRO B 1 89 ? -0.208 13.75 -10.516 1 88.69 89 PRO B O 1
ATOM 2828 N N . ASN B 1 90 ? -0.777 11.578 -10.805 1 86.06 90 ASN B N 1
ATOM 2829 C CA . ASN B 1 90 ? -1.314 11.812 -12.141 1 86.06 90 ASN B CA 1
ATOM 2830 C C . ASN B 1 90 ? -2.605 12.625 -12.086 1 86.06 90 ASN B C 1
ATOM 2832 O O . ASN B 1 90 ? -3.045 13.172 -13.102 1 86.06 90 ASN B O 1
ATOM 2836 N N . ASP B 1 91 ? -3.16 12.688 -10.969 1 81.38 91 ASP B N 1
ATOM 2837 C CA . ASP B 1 91 ? -4.363 13.492 -10.781 1 81.38 91 ASP B CA 1
ATOM 2838 C C . ASP B 1 91 ? -4.004 14.945 -10.484 1 81.38 91 ASP B C 1
ATOM 2840 O O . ASP B 1 91 ? -4.887 15.797 -10.359 1 81.38 91 ASP B O 1
ATOM 2844 N N . GLN B 1 92 ? -2.75 15.234 -10.391 1 81.75 92 GLN B N 1
ATOM 2845 C CA . GLN B 1 92 ? -2.32 16.547 -9.922 1 81.75 92 GLN B CA 1
ATOM 2846 C C . GLN B 1 92 ? -1.362 17.203 -10.914 1 81.75 92 GLN B C 1
ATOM 2848 O O . GLN B 1 92 ? -1.312 18.422 -11.023 1 81.75 92 GLN B O 1
ATOM 2853 N N . LEU B 1 93 ? -0.602 16.391 -11.633 1 83.56 93 LEU B N 1
ATOM 2854 C CA . LEU B 1 93 ? 0.384 16.906 -12.57 1 83.56 93 LEU B CA 1
ATOM 2855 C C . LEU B 1 93 ? -0.219 17.047 -13.969 1 83.56 93 LEU B C 1
ATOM 2857 O O . LEU B 1 93 ? -0.72 16.078 -14.539 1 83.56 93 LEU B O 1
ATOM 2861 N N . PHE B 1 94 ? -0.148 18.172 -14.523 1 81.56 94 PHE B N 1
ATOM 2862 C CA . PHE B 1 94 ? -0.88 18.422 -15.766 1 81.56 94 PHE B CA 1
ATOM 2863 C C . PHE B 1 94 ? 0.003 19.125 -16.781 1 81.56 94 PHE B C 1
ATOM 2865 O O . PHE B 1 94 ? -0.361 19.234 -17.953 1 81.56 94 PHE B O 1
ATOM 2872 N N . SER B 1 95 ? 1.103 19.594 -16.484 1 84.12 95 SER B N 1
ATOM 2873 C CA . SER B 1 95 ? 1.892 20.453 -17.359 1 84.12 95 SER B CA 1
ATOM 2874 C C . SER B 1 95 ? 2.816 19.625 -18.25 1 84.12 95 SER B C 1
ATOM 2876 O O . SER B 1 95 ? 3.064 18.453 -17.984 1 84.12 95 SER B O 1
ATOM 2878 N N . SER B 1 96 ? 3.303 20.281 -19.172 1 83.19 96 SER B N 1
ATOM 2879 C CA . SER B 1 96 ? 4.172 19.656 -20.172 1 83.19 96 SER B CA 1
ATOM 2880 C C . SER B 1 96 ? 5.578 19.453 -19.609 1 83.19 96 SER B C 1
ATOM 2882 O O . SER B 1 96 ? 6.328 18.609 -20.125 1 83.19 96 SER B O 1
ATOM 2884 N N . SER B 1 97 ? 5.926 20.312 -18.672 1 91 97 SER B N 1
ATOM 2885 C CA . SER B 1 97 ? 7.242 20.141 -18.062 1 91 97 SER B CA 1
ATOM 2886 C C . SER B 1 97 ? 7.168 20.234 -16.547 1 91 97 SER B C 1
ATOM 2888 O O . SER B 1 97 ? 6.262 20.875 -16 1 91 97 SER B O 1
ATOM 2890 N N . VAL B 1 98 ? 8.133 19.641 -15.93 1 94.12 98 VAL B N 1
ATOM 2891 C CA . VAL B 1 98 ? 8.227 19.609 -14.469 1 94.12 98 VAL B CA 1
ATOM 2892 C C . VAL B 1 98 ? 8.32 21.031 -13.922 1 94.12 98 VAL B C 1
ATOM 2894 O O . VAL B 1 98 ? 7.59 21.391 -13 1 94.12 98 VAL B O 1
ATOM 2897 N N . LYS B 1 99 ? 9.156 21.844 -14.531 1 93.81 99 LYS B N 1
ATOM 2898 C CA . LYS B 1 99 ? 9.359 23.219 -14.07 1 93.81 99 LYS B CA 1
ATOM 2899 C C . LYS B 1 99 ? 8.07 24.016 -14.164 1 93.81 99 LYS B C 1
ATOM 2901 O O . LYS B 1 99 ? 7.711 24.75 -13.234 1 93.81 99 LYS B O 1
ATOM 2906 N N . LYS B 1 100 ? 7.395 23.906 -15.242 1 93.12 100 LYS B N 1
ATOM 2907 C CA . LYS B 1 100 ? 6.121 24.594 -15.422 1 93.12 100 LYS B CA 1
ATOM 2908 C C . LYS B 1 100 ? 5.094 24.141 -14.391 1 93.12 100 LYS B C 1
ATOM 2910 O O . LYS B 1 100 ? 4.363 24.953 -13.828 1 93.12 100 LYS B O 1
ATOM 2915 N N . ASP B 1 101 ? 5.082 22.875 -14.148 1 94.69 101 ASP B N 1
ATOM 2916 C CA . ASP B 1 101 ? 4.109 22.328 -13.203 1 94.69 101 ASP B CA 1
ATOM 2917 C C . ASP B 1 101 ? 4.336 22.891 -11.797 1 94.69 101 ASP B C 1
ATOM 2919 O O . ASP B 1 101 ? 3.395 23.328 -11.141 1 94.69 101 ASP B O 1
ATOM 2923 N N . ILE B 1 102 ? 5.582 22.922 -11.422 1 95.81 102 ILE B N 1
ATOM 2924 C CA . ILE B 1 102 ? 5.953 23.359 -10.086 1 95.81 102 ILE B CA 1
ATOM 2925 C C . ILE B 1 102 ? 5.629 24.844 -9.93 1 95.81 102 ILE B C 1
ATOM 2927 O O . ILE B 1 102 ? 5.281 25.312 -8.836 1 95.81 102 ILE B O 1
ATOM 2931 N N . SER B 1 103 ? 5.652 25.562 -11.047 1 95.12 103 SER B N 1
ATOM 2932 C CA . SER B 1 103 ? 5.504 27.016 -10.992 1 95.12 103 SER B CA 1
ATOM 2933 C C . SER B 1 103 ? 4.035 27.422 -10.938 1 95.12 103 SER B C 1
ATOM 2935 O O . SER B 1 103 ? 3.709 28.547 -10.578 1 95.12 103 SER B O 1
ATOM 2937 N N . PHE B 1 104 ? 3.219 26.547 -11.281 1 92.5 104 PHE B N 1
ATOM 2938 C CA . PHE B 1 104 ? 1.809 26.844 -11.492 1 92.5 104 PHE B CA 1
ATOM 2939 C C . PHE B 1 104 ? 1.189 27.438 -10.234 1 92.5 104 PHE B C 1
ATOM 2941 O O . PHE B 1 104 ? 0.521 28.484 -10.297 1 92.5 104 PHE B O 1
ATOM 2948 N N . GLY B 1 105 ? 1.409 26.766 -9.156 1 91.5 105 GLY B N 1
ATOM 2949 C CA . GLY B 1 105 ? 0.834 27.25 -7.914 1 91.5 105 GLY B CA 1
ATOM 2950 C C . GLY B 1 105 ? 1.321 28.625 -7.527 1 91.5 105 GLY B C 1
ATOM 2951 O O . GLY B 1 105 ? 0.523 29.5 -7.16 1 91.5 105 GLY B O 1
ATOM 2952 N N . ALA B 1 106 ? 2.582 28.844 -7.613 1 94.06 106 ALA B N 1
ATOM 2953 C CA . ALA B 1 106 ? 3.182 30.125 -7.242 1 94.06 106 ALA B CA 1
ATOM 2954 C C . ALA B 1 106 ? 2.715 31.234 -8.18 1 94.06 106 ALA B C 1
ATOM 2956 O O . ALA B 1 106 ? 2.455 32.344 -7.734 1 94.06 106 ALA B O 1
ATOM 2957 N N . ILE B 1 107 ? 2.617 30.922 -9.445 1 93.44 107 ILE B N 1
ATOM 2958 C CA . ILE B 1 107 ? 2.139 31.891 -10.43 1 93.44 107 ILE B CA 1
ATOM 2959 C C . ILE B 1 107 ? 0.708 32.312 -10.086 1 93.44 107 ILE B C 1
ATOM 2961 O O . ILE B 1 107 ? 0.375 33.5 -10.109 1 93.44 107 ILE B O 1
ATOM 2965 N N . ASN B 1 108 ? -0.081 31.344 -9.695 1 91.19 108 ASN B N 1
ATOM 2966 C CA . ASN B 1 108 ? -1.494 31.594 -9.422 1 91.19 108 ASN B CA 1
ATOM 2967 C C . ASN B 1 108 ? -1.688 32.406 -8.133 1 91.19 108 ASN B C 1
ATOM 2969 O O . ASN B 1 108 ? -2.777 32.906 -7.875 1 91.19 108 ASN B O 1
ATOM 2973 N N . LEU B 1 109 ? -0.614 32.531 -7.355 1 91.88 109 LEU B N 1
ATOM 2974 C CA . LEU B 1 109 ? -0.651 33.375 -6.168 1 91.88 109 LEU B CA 1
ATOM 2975 C C . LEU B 1 109 ? -0.485 34.844 -6.539 1 91.88 109 LEU B C 1
ATOM 2977 O O . LEU B 1 109 ? -0.637 35.719 -5.691 1 91.88 109 LEU B O 1
ATOM 2981 N N . GLY B 1 110 ? -0.087 35.062 -7.777 1 91.75 110 GLY B N 1
ATOM 2982 C CA . GLY B 1 110 ? 0.103 36.438 -8.227 1 91.75 110 GLY B CA 1
ATOM 2983 C C . GLY B 1 110 ? 1.471 37 -7.883 1 91.75 110 GLY B C 1
ATOM 2984 O O . GLY B 1 110 ? 1.646 38.219 -7.793 1 91.75 110 GLY B O 1
ATOM 2985 N N . LEU B 1 111 ? 2.377 36.188 -7.703 1 93.44 111 LEU B N 1
ATOM 2986 C CA . LEU B 1 111 ? 3.727 36.625 -7.336 1 93.44 111 LEU B CA 1
ATOM 2987 C C . LEU B 1 111 ? 4.488 37.125 -8.555 1 93.44 111 LEU B C 1
ATOM 2989 O O . LEU B 1 111 ? 4.145 36.781 -9.688 1 93.44 111 LEU B O 1
ATOM 2993 N N . GLY B 1 112 ? 5.492 37.969 -8.297 1 94.62 112 GLY B N 1
ATOM 2994 C CA . GLY B 1 112 ? 6.363 38.438 -9.375 1 94.62 112 GLY B CA 1
ATOM 2995 C C . GLY B 1 112 ? 7.219 37.312 -9.953 1 94.62 112 GLY B C 1
ATOM 2996 O O . GLY B 1 112 ? 7.438 36.312 -9.312 1 94.62 112 GLY B O 1
ATOM 2997 N N . VAL B 1 113 ? 7.688 37.531 -11.117 1 95.38 113 VAL B N 1
ATOM 2998 C CA . VAL B 1 113 ? 8.438 36.562 -11.883 1 95.38 113 VAL B CA 1
ATOM 2999 C C . VAL B 1 113 ? 9.68 36.125 -11.109 1 95.38 113 VAL B C 1
ATOM 3001 O O . VAL B 1 113 ? 9.984 34.938 -11 1 95.38 113 VAL B O 1
ATOM 3004 N N . GLU B 1 114 ? 10.312 37 -10.547 1 97.06 114 GLU B N 1
ATOM 3005 C CA . GLU B 1 114 ? 11.547 36.719 -9.82 1 97.06 114 GLU B CA 1
ATOM 3006 C C . GLU B 1 114 ? 11.258 35.906 -8.562 1 97.06 114 GLU B C 1
ATOM 3008 O O . GLU B 1 114 ? 11.984 34.969 -8.242 1 97.06 114 GLU B O 1
ATOM 3013 N N . GLU B 1 115 ? 10.227 36.281 -7.91 1 96.69 115 GLU B N 1
ATOM 3014 C CA . GLU B 1 115 ? 9.852 35.562 -6.703 1 96.69 115 GLU B CA 1
ATOM 3015 C C . GLU B 1 115 ? 9.43 34.125 -7.031 1 96.69 115 GLU B C 1
ATOM 3017 O O . GLU B 1 115 ? 9.812 33.188 -6.328 1 96.69 115 GLU B O 1
ATOM 3022 N N . VAL B 1 116 ? 8.664 34.031 -8.086 1 97 116 VAL B N 1
ATOM 3023 C CA . VAL B 1 116 ? 8.258 32.688 -8.531 1 97 116 VAL B CA 1
ATOM 3024 C C . VAL B 1 116 ? 9.492 31.859 -8.836 1 97 116 VAL B C 1
ATOM 3026 O O . VAL B 1 116 ? 9.586 30.703 -8.391 1 97 116 VAL B O 1
ATOM 3029 N N . ARG B 1 117 ? 10.406 32.469 -9.555 1 96.94 117 ARG B N 1
ATOM 3030 C CA . ARG B 1 117 ? 11.633 31.75 -9.922 1 96.94 117 ARG B CA 1
ATOM 3031 C C . ARG B 1 117 ? 12.391 31.297 -8.688 1 96.94 117 ARG B C 1
ATOM 3033 O O . ARG B 1 117 ? 12.844 30.156 -8.617 1 96.94 117 ARG B O 1
ATOM 3040 N N . GLU B 1 118 ? 12.5 32.125 -7.758 1 97.69 118 GLU B N 1
ATOM 3041 C CA . GLU B 1 118 ? 13.227 31.812 -6.527 1 97.69 118 GLU B CA 1
ATOM 3042 C C . GLU B 1 118 ? 12.547 30.672 -5.762 1 97.69 118 GLU B C 1
ATOM 3044 O O . GLU B 1 118 ? 13.203 29.75 -5.301 1 97.69 118 GLU B O 1
ATOM 3049 N N . ARG B 1 119 ? 11.312 30.734 -5.641 1 97.19 119 ARG B N 1
ATOM 3050 C CA . ARG B 1 119 ? 10.555 29.719 -4.906 1 97.19 119 ARG B CA 1
ATOM 3051 C C . ARG B 1 119 ? 10.617 28.375 -5.605 1 97.19 119 ARG B C 1
ATOM 3053 O O . ARG B 1 119 ? 10.758 27.328 -4.953 1 97.19 119 ARG B O 1
ATOM 3060 N N . VAL B 1 120 ? 10.5 28.438 -6.887 1 97.25 120 VAL B N 1
ATOM 3061 C CA . VAL B 1 120 ? 10.562 27.219 -7.68 1 97.25 120 VAL B CA 1
ATOM 3062 C C . VAL B 1 120 ? 11.938 26.562 -7.527 1 97.25 120 VAL B C 1
ATOM 3064 O O . VAL B 1 120 ? 12.031 25.359 -7.301 1 97.25 120 VAL B O 1
ATOM 3067 N N . GLU B 1 121 ? 12.945 27.359 -7.602 1 97.56 1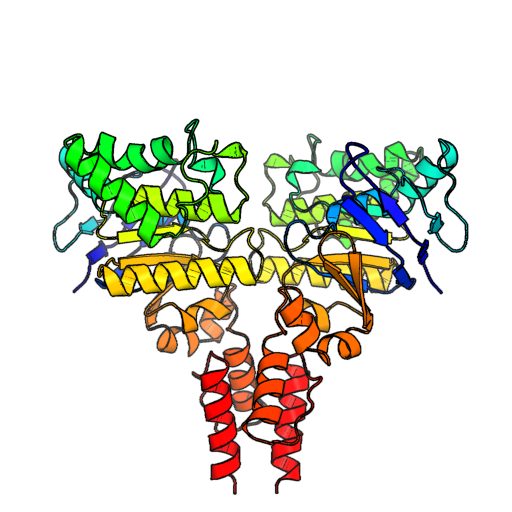21 GLU B N 1
ATOM 3068 C CA . GLU B 1 121 ? 14.297 26.844 -7.441 1 97.56 121 GLU B CA 1
ATOM 3069 C C . GLU B 1 121 ? 14.5 26.25 -6.051 1 97.56 121 GLU B C 1
ATOM 3071 O O . GLU B 1 121 ? 15.117 25.188 -5.902 1 97.56 121 GLU B O 1
ATOM 3076 N N . LYS B 1 122 ? 14.016 26.938 -5.078 1 97.31 122 LYS B N 1
ATOM 3077 C CA . LYS B 1 122 ? 14.102 26.438 -3.707 1 97.31 122 LYS B CA 1
ATOM 3078 C C . LYS B 1 122 ? 13.391 25.094 -3.564 1 97.31 122 LYS B C 1
ATOM 3080 O O . LYS B 1 122 ? 13.938 24.156 -2.982 1 97.31 122 LYS B O 1
ATOM 3085 N N . ALA B 1 123 ? 12.203 24.969 -4.082 1 97.56 123 ALA B N 1
ATOM 3086 C CA . ALA B 1 123 ? 11.414 23.75 -4.031 1 97.56 123 ALA B CA 1
ATOM 3087 C C . ALA B 1 123 ? 12.141 22.609 -4.738 1 97.56 123 ALA B C 1
ATOM 3089 O O . ALA B 1 123 ? 12.141 21.469 -4.262 1 97.56 123 ALA B O 1
ATOM 3090 N N . ILE B 1 124 ? 12.781 22.953 -5.852 1 97.31 124 ILE B N 1
ATOM 3091 C CA . ILE B 1 124 ? 13.531 21.969 -6.625 1 97.31 124 ILE B CA 1
ATOM 3092 C C . ILE B 1 124 ? 14.68 21.406 -5.777 1 97.31 124 ILE B C 1
ATOM 3094 O O . ILE B 1 124 ? 14.875 20.203 -5.711 1 97.31 124 ILE B O 1
ATOM 3098 N N . VAL B 1 125 ? 15.32 22.234 -5.105 1 96.81 125 VAL B N 1
ATOM 3099 C CA . VAL B 1 125 ? 16.453 21.844 -4.27 1 96.81 125 VAL B CA 1
ATOM 3100 C C . VAL B 1 125 ? 15.961 21.031 -3.072 1 96.81 125 VAL B C 1
ATOM 3102 O O . VAL B 1 125 ? 16.5 19.969 -2.768 1 96.81 125 VAL B O 1
ATOM 3105 N N . GLN B 1 126 ? 14.93 21.469 -2.443 1 95.88 126 GLN B N 1
ATOM 3106 C CA . GLN B 1 126 ? 14.383 20.828 -1.258 1 95.88 126 GLN B CA 1
ATOM 3107 C C . GLN B 1 126 ? 13.922 19.406 -1.571 1 95.88 126 GLN B C 1
ATOM 3109 O O . GLN B 1 126 ? 14.031 18.516 -0.728 1 95.88 126 GLN B O 1
ATOM 3114 N N . THR B 1 127 ? 13.3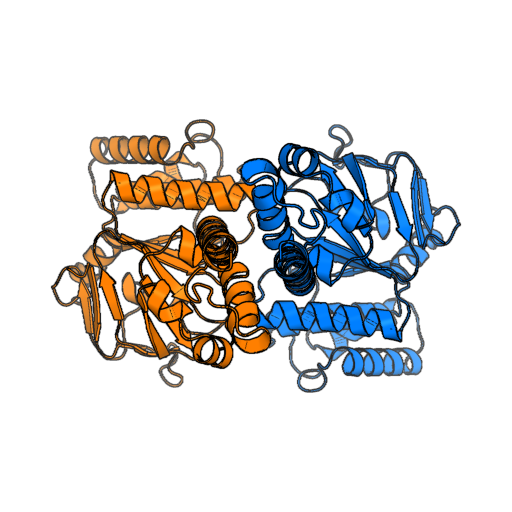91 19.188 -2.764 1 96.56 127 THR B N 1
ATOM 3115 C CA . THR B 1 127 ? 12.812 17.891 -3.105 1 96.56 127 THR B CA 1
ATOM 3116 C C . THR B 1 127 ? 13.812 17.031 -3.867 1 96.56 127 THR B C 1
ATOM 3118 O O . THR B 1 127 ? 13.555 15.859 -4.129 1 96.56 127 THR B O 1
ATOM 3121 N N . GLY B 1 128 ? 14.898 17.531 -4.273 1 95 128 GLY B N 1
ATOM 3122 C CA . GLY B 1 128 ? 15.953 16.797 -4.941 1 95 128 GLY B CA 1
ATOM 3123 C C . GLY B 1 128 ? 15.578 16.359 -6.348 1 95 128 GLY B C 1
ATOM 3124 O O . GLY B 1 128 ? 15.891 15.234 -6.758 1 95 128 GLY B O 1
ATOM 3125 N N . ILE B 1 129 ? 14.859 17.234 -7.098 1 95.44 129 ILE B N 1
ATOM 3126 C CA . ILE B 1 129 ? 14.375 16.812 -8.406 1 95.44 129 ILE B CA 1
ATOM 3127 C C . ILE B 1 129 ? 15.094 17.594 -9.5 1 95.44 129 ILE B C 1
ATOM 3129 O O . ILE B 1 129 ? 14.617 17.656 -10.633 1 95.44 129 ILE B O 1
ATOM 3133 N N . GLY B 1 130 ? 16.234 18.156 -9.25 1 95.12 130 GLY B N 1
ATOM 3134 C CA . GLY B 1 130 ? 16.969 19.016 -10.18 1 95.12 130 GLY B CA 1
ATOM 3135 C C . GLY B 1 130 ? 17.312 18.312 -11.477 1 95.12 130 GLY B C 1
ATOM 3136 O O . GLY B 1 130 ? 17.297 18.938 -12.547 1 95.12 130 GLY B O 1
ATOM 3137 N N . GLU B 1 131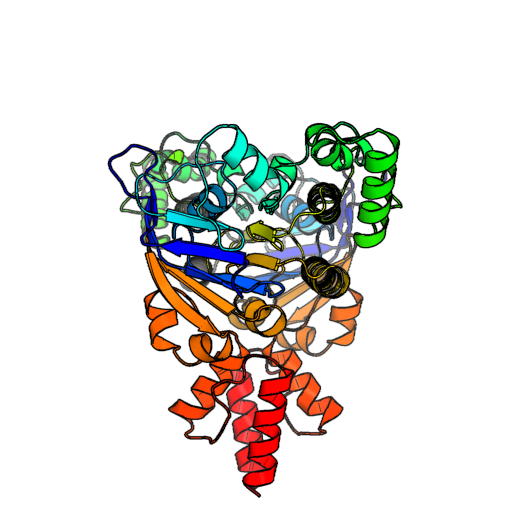 ? 17.547 17.047 -11.43 1 93.81 131 GLU B N 1
ATOM 3138 C CA . GLU B 1 131 ? 18.047 16.297 -12.578 1 93.81 131 GLU B CA 1
ATOM 3139 C C . GLU B 1 131 ? 16.953 16.109 -13.625 1 93.81 131 GLU B C 1
ATOM 3141 O O . GLU B 1 131 ? 17.25 15.797 -14.781 1 93.81 131 GLU B O 1
ATOM 3146 N N . TYR B 1 132 ? 15.688 16.297 -13.195 1 90.88 132 TYR B N 1
ATOM 3147 C CA . TYR B 1 132 ? 14.641 16.016 -14.18 1 90.88 132 TYR B CA 1
ATOM 3148 C C . TYR B 1 132 ? 13.641 17.172 -14.258 1 90.88 132 TYR B C 1
ATOM 3150 O O . TYR B 1 132 ? 12.5 16.969 -14.672 1 90.88 132 TYR B O 1
ATOM 3158 N N . VAL B 1 133 ? 14.102 18.344 -13.992 1 92.44 133 VAL B N 1
ATOM 3159 C CA . VAL B 1 133 ? 13.211 19.5 -13.93 1 92.44 133 VAL B CA 1
ATOM 3160 C C . VAL B 1 133 ? 12.773 19.891 -15.344 1 92.44 133 VAL B C 1
ATOM 3162 O O . VAL B 1 133 ? 11.695 20.438 -15.539 1 92.44 133 VAL B O 1
ATOM 3165 N N . ASP B 1 134 ? 13.539 19.578 -16.344 1 91.56 134 ASP B N 1
ATOM 3166 C CA . ASP B 1 134 ? 13.234 19.969 -17.719 1 91.56 134 ASP B CA 1
ATOM 3167 C C . ASP B 1 134 ? 12.57 18.828 -18.484 1 91.56 134 ASP B C 1
ATOM 3169 O O . ASP B 1 134 ? 12.242 18.984 -19.672 1 91.56 134 ASP B O 1
ATOM 3173 N N . LYS B 1 135 ? 12.328 17.797 -17.859 1 93.31 135 LYS B N 1
ATOM 3174 C CA . LYS B 1 135 ? 11.68 16.656 -18.5 1 93.31 135 LYS B CA 1
ATOM 3175 C C . LYS B 1 135 ? 10.164 16.812 -18.5 1 93.31 135 LYS B C 1
ATOM 3177 O O . LYS B 1 135 ? 9.609 17.547 -17.672 1 93.31 135 LYS B O 1
ATOM 3182 N N . PRO B 1 136 ? 9.578 16.156 -19.5 1 93.06 136 PRO B N 1
ATOM 3183 C CA . PRO B 1 136 ? 8.117 16.062 -19.406 1 93.06 136 PRO B CA 1
ATOM 3184 C C . PRO B 1 136 ? 7.648 15.242 -18.219 1 93.06 136 PRO B C 1
ATOM 3186 O O . PRO B 1 136 ? 8.281 14.242 -17.859 1 93.06 136 PRO B O 1
ATOM 3189 N N . THR B 1 137 ? 6.531 15.633 -17.625 1 91.12 137 THR B N 1
ATOM 3190 C CA . THR B 1 137 ? 6.023 14.977 -16.438 1 91.12 137 THR B CA 1
ATOM 3191 C C . THR B 1 137 ? 5.699 13.508 -16.719 1 91.12 137 THR B C 1
ATOM 3193 O O . THR B 1 137 ? 5.852 12.656 -15.844 1 91.12 137 THR B O 1
ATOM 3196 N N . HIS B 1 138 ? 5.285 13.211 -17.891 1 89.06 138 HIS B N 1
ATOM 3197 C CA . HIS B 1 138 ? 4.867 11.852 -18.219 1 89.06 138 HIS B CA 1
ATOM 3198 C C . HIS B 1 138 ? 6.062 10.906 -18.297 1 89.06 138 HIS B C 1
ATOM 3200 O O . HIS B 1 138 ? 5.898 9.688 -18.297 1 89.06 138 HIS B O 1
ATOM 3206 N N . ALA B 1 139 ? 7.262 11.438 -18.406 1 90.62 139 ALA B N 1
ATOM 3207 C CA . ALA B 1 139 ? 8.484 10.641 -18.531 1 90.62 139 ALA B CA 1
ATOM 3208 C C . ALA B 1 139 ? 9.023 10.273 -17.141 1 90.62 139 ALA B C 1
ATOM 3210 O O . ALA B 1 139 ? 9.977 9.492 -17.031 1 90.62 139 ALA B O 1
ATOM 3211 N N . LEU B 1 140 ? 8.438 10.836 -16.156 1 92.25 140 LEU B N 1
ATOM 3212 C CA . LEU B 1 140 ? 8.922 10.625 -14.797 1 92.25 140 LEU B CA 1
ATOM 3213 C C . LEU B 1 140 ? 8.383 9.328 -14.219 1 92.25 140 LEU B C 1
ATOM 3215 O O . LEU B 1 140 ? 7.285 8.891 -14.578 1 92.25 140 LEU B O 1
ATOM 3219 N N . SER B 1 141 ? 9.164 8.664 -13.312 1 88.75 141 SER B N 1
ATOM 3220 C CA . SER B 1 141 ? 8.656 7.547 -12.523 1 88.75 141 SER B CA 1
ATOM 3221 C C . SER B 1 141 ? 7.582 8.008 -11.547 1 88.75 141 SER B C 1
ATOM 3223 O O . SER B 1 141 ? 7.422 9.203 -11.305 1 88.75 141 SER B O 1
ATOM 3225 N N . PHE B 1 142 ? 6.82 7.121 -11.086 1 88.81 142 PHE B N 1
ATOM 3226 C CA . PHE B 1 142 ? 5.758 7.41 -10.141 1 88.81 142 PHE B CA 1
ATOM 3227 C C . PHE B 1 142 ? 6.305 8.133 -8.914 1 88.81 142 PHE B C 1
ATOM 3229 O O . PHE B 1 142 ? 5.711 9.109 -8.445 1 88.81 142 PHE B O 1
ATOM 3236 N N . GLY B 1 143 ? 7.43 7.695 -8.352 1 90.94 143 GLY B N 1
ATOM 3237 C CA . GLY B 1 143 ? 8.07 8.336 -7.215 1 90.94 143 GLY B CA 1
ATOM 3238 C C . GLY B 1 143 ? 8.555 9.742 -7.523 1 90.94 143 GLY B C 1
ATOM 3239 O O . GLY B 1 143 ? 8.453 10.641 -6.684 1 90.94 143 GLY B O 1
ATOM 3240 N N . GLN B 1 144 ? 9.055 9.914 -8.711 1 93.38 144 GLN B N 1
ATOM 3241 C CA . GLN B 1 144 ? 9.484 11.242 -9.156 1 93.38 144 GLN B CA 1
ATOM 3242 C C . GLN B 1 144 ? 8.297 12.195 -9.258 1 93.38 144 GLN B C 1
ATOM 3244 O O . GLN B 1 144 ? 8.383 13.352 -8.844 1 93.38 144 GLN B O 1
ATOM 3249 N N . LYS B 1 145 ? 7.246 11.656 -9.789 1 94.81 145 LYS B N 1
ATOM 3250 C CA . LYS B 1 145 ? 6.043 12.469 -9.906 1 94.81 145 LYS B CA 1
ATOM 3251 C C . LYS B 1 145 ? 5.551 12.938 -8.539 1 94.81 145 LYS B C 1
ATOM 3253 O O . LYS B 1 145 ? 5.109 14.07 -8.383 1 94.81 145 LYS B O 1
ATOM 3258 N N . LYS B 1 146 ? 5.645 12.094 -7.562 1 94.94 146 LYS B N 1
ATOM 3259 C CA . LYS B 1 146 ? 5.246 12.461 -6.207 1 94.94 146 LYS B CA 1
ATOM 3260 C C . LYS B 1 146 ? 6.109 13.602 -5.668 1 94.94 146 LYS B C 1
ATOM 3262 O O . LYS B 1 146 ? 5.598 14.531 -5.039 1 94.94 146 LYS B O 1
ATOM 3267 N N . ARG B 1 147 ? 7.348 13.516 -5.914 1 96 147 ARG B N 1
ATOM 3268 C CA . ARG B 1 147 ? 8.258 14.57 -5.48 1 96 147 ARG B CA 1
ATOM 3269 C C . ARG B 1 147 ? 7.941 15.891 -6.172 1 96 147 ARG B C 1
ATOM 3271 O O . ARG B 1 147 ? 7.996 16.953 -5.551 1 96 147 ARG B O 1
ATOM 3278 N N . VAL B 1 148 ? 7.633 15.789 -7.461 1 96.62 148 VAL B N 1
ATOM 3279 C CA . VAL B 1 148 ? 7.285 16.984 -8.234 1 96.62 148 VAL B CA 1
ATOM 3280 C C . VAL B 1 148 ? 6.008 17.609 -7.68 1 96.62 148 VAL B C 1
ATOM 3282 O O . VAL B 1 148 ? 5.918 18.828 -7.531 1 96.62 148 VAL B O 1
ATOM 3285 N N . ALA B 1 149 ? 5.035 16.719 -7.375 1 96.12 149 ALA B N 1
ATOM 3286 C CA . ALA B 1 149 ? 3.789 17.188 -6.781 1 96.12 149 ALA B CA 1
ATOM 3287 C C . ALA B 1 149 ? 4.051 17.938 -5.473 1 96.12 149 ALA B C 1
ATOM 3289 O O . ALA B 1 149 ? 3.48 19 -5.227 1 96.12 149 ALA B O 1
ATOM 3290 N N . ILE B 1 150 ? 4.938 17.391 -4.664 1 96.81 150 ILE B N 1
ATOM 3291 C CA . ILE B 1 150 ? 5.297 18 -3.393 1 96.81 150 ILE B CA 1
ATOM 3292 C C . ILE B 1 150 ? 6 19.328 -3.645 1 96.81 150 ILE B C 1
ATOM 3294 O O . ILE B 1 150 ? 5.699 20.328 -2.986 1 96.81 150 ILE B O 1
ATOM 3298 N N . ALA B 1 151 ? 6.855 19.359 -4.641 1 97.25 151 ALA B N 1
ATOM 3299 C CA . ALA B 1 151 ? 7.578 20.578 -4.992 1 97.25 151 ALA B CA 1
ATOM 3300 C C . ALA B 1 151 ? 6.617 21.688 -5.398 1 97.25 151 ALA B C 1
ATOM 3302 O O . ALA B 1 151 ? 6.805 22.844 -5.02 1 97.25 151 ALA B O 1
ATOM 3303 N N . GLY B 1 152 ? 5.672 21.344 -6.168 1 96.44 152 GLY B N 1
ATOM 3304 C CA . GLY B 1 152 ? 4.676 22.328 -6.578 1 96.44 152 GLY B CA 1
ATOM 3305 C C . GLY B 1 152 ? 3.973 22.984 -5.406 1 96.44 152 GLY B C 1
ATOM 3306 O O . GLY B 1 152 ? 3.707 24.188 -5.434 1 96.44 152 GLY B O 1
ATOM 3307 N N . ILE B 1 153 ? 3.752 22.203 -4.426 1 96.31 153 ILE B N 1
ATOM 3308 C CA . ILE B 1 153 ? 3.096 22.719 -3.23 1 96.31 153 ILE B CA 1
ATOM 3309 C C . ILE B 1 153 ? 4.082 23.562 -2.428 1 96.31 153 ILE B C 1
ATOM 3311 O O . ILE B 1 153 ? 3.725 24.625 -1.926 1 96.31 153 ILE B O 1
ATOM 3315 N N . LEU B 1 154 ? 5.297 23.156 -2.34 1 97.31 154 LEU B N 1
ATOM 3316 C CA . LEU B 1 154 ? 6.312 23.859 -1.573 1 97.31 154 LEU B CA 1
ATOM 3317 C C . LEU B 1 154 ? 6.594 25.234 -2.184 1 97.31 154 LEU B C 1
ATOM 3319 O O . LEU B 1 154 ? 6.891 26.188 -1.465 1 97.31 154 LEU B O 1
ATOM 3323 N N . ALA B 1 155 ? 6.473 25.281 -3.486 1 97.12 155 ALA B N 1
ATOM 3324 C CA . ALA B 1 155 ? 6.719 26.547 -4.184 1 97.12 155 ALA B CA 1
ATOM 3325 C C . ALA B 1 155 ? 5.734 27.625 -3.736 1 97.12 155 ALA B C 1
ATOM 3327 O O . ALA B 1 155 ? 6 28.812 -3.879 1 97.12 155 ALA B O 1
ATOM 3328 N N . MET B 1 156 ? 4.676 27.203 -3.188 1 96.81 156 MET B N 1
ATOM 3329 C CA . MET B 1 156 ? 3.664 28.141 -2.719 1 96.81 156 MET B CA 1
ATOM 3330 C C . MET B 1 156 ? 3.963 28.594 -1.296 1 96.81 156 MET B C 1
ATOM 3332 O O . MET B 1 156 ? 3.305 29.5 -0.778 1 96.81 156 MET B O 1
ATOM 3336 N N . GLU B 1 157 ? 4.93 27.922 -0.668 1 97 157 GLU B N 1
ATOM 3337 C CA . GLU B 1 157 ? 5.336 28.219 0.705 1 97 157 GLU B CA 1
ATOM 3338 C C . GLU B 1 157 ? 4.141 28.172 1.651 1 97 157 GLU B C 1
ATOM 3340 O O . GLU B 1 157 ? 3.877 29.141 2.369 1 97 157 GLU B O 1
ATOM 3345 N N . PRO B 1 158 ? 3.463 27.047 1.699 1 97.69 158 PRO B N 1
ATOM 3346 C CA . PRO B 1 158 ? 2.27 26.891 2.535 1 97.69 158 PRO B CA 1
ATOM 3347 C C . PRO B 1 158 ? 2.6 26.812 4.023 1 97.69 158 PRO B C 1
ATOM 3349 O O . PRO B 1 158 ? 3.758 26.594 4.391 1 97.69 158 PRO B O 1
ATOM 3352 N N . ASP B 1 159 ? 1.58 27.047 4.844 1 98.19 159 ASP B N 1
ATOM 3353 C CA . ASP B 1 159 ? 1.702 26.844 6.285 1 98.19 159 ASP B CA 1
ATOM 3354 C C . ASP B 1 159 ? 1.4 25.391 6.66 1 98.19 159 ASP B C 1
ATOM 3356 O O . ASP B 1 159 ? 1.857 24.906 7.695 1 98.19 159 ASP B O 1
ATOM 3360 N N . VAL B 1 160 ? 0.597 24.781 5.82 1 98.62 160 VAL B N 1
ATOM 3361 C CA . VAL B 1 160 ? 0.174 23.391 6.055 1 98.62 160 VAL B CA 1
ATOM 3362 C C . VAL B 1 160 ? 0.254 22.609 4.75 1 98.62 160 VAL B C 1
ATOM 3364 O O . VAL B 1 160 ? -0.134 23.094 3.689 1 98.62 160 VAL B O 1
ATOM 3367 N N . ILE B 1 161 ? 0.763 21.422 4.844 1 98.38 161 ILE B N 1
ATOM 3368 C CA . ILE B 1 161 ? 0.741 20.484 3.721 1 98.38 161 ILE B CA 1
ATOM 3369 C C . ILE B 1 161 ? -0.081 19.25 4.094 1 98.38 161 ILE B C 1
ATOM 3371 O O . ILE B 1 161 ? 0.188 18.594 5.105 1 98.38 161 ILE B O 1
ATOM 3375 N N . ILE B 1 162 ? -1.079 18.969 3.324 1 98.38 162 ILE B N 1
ATOM 3376 C CA . ILE B 1 162 ? -1.895 17.781 3.471 1 98.38 162 ILE B CA 1
ATOM 3377 C C . ILE B 1 162 ? -1.493 16.75 2.416 1 98.38 162 ILE B C 1
ATOM 3379 O O . ILE B 1 162 ? -1.413 17.062 1.227 1 98.38 162 ILE B O 1
ATOM 3383 N N . LEU B 1 163 ? -1.203 15.562 2.865 1 97.56 163 LEU B N 1
ATOM 3384 C CA . LEU B 1 163 ? -0.838 14.484 1.954 1 97.56 163 LEU B CA 1
ATOM 3385 C C . LEU B 1 163 ? -1.794 13.305 2.1 1 97.56 163 LEU B C 1
ATOM 3387 O O . LEU B 1 163 ? -1.874 12.688 3.166 1 97.56 163 LEU B O 1
ATOM 3391 N N . ASP B 1 164 ? -2.482 13.039 1.062 1 95.19 164 ASP B N 1
ATOM 3392 C CA . ASP B 1 164 ? -3.389 11.898 1.036 1 95.19 164 ASP B CA 1
ATOM 3393 C C . ASP B 1 164 ? -2.676 10.641 0.541 1 95.19 164 ASP B C 1
ATOM 3395 O O . ASP B 1 164 ? -2.482 10.469 -0.664 1 95.19 164 ASP B O 1
ATOM 3399 N N . GLU B 1 165 ? -2.248 9.781 1.45 1 92.56 165 GLU B N 1
ATOM 3400 C CA . GLU B 1 165 ? -1.538 8.531 1.185 1 92.56 165 GLU B CA 1
ATOM 3401 C C . GLU B 1 165 ? -0.264 8.781 0.383 1 92.56 165 GLU B C 1
ATOM 3403 O O . GLU B 1 165 ? -0.108 8.266 -0.724 1 92.56 165 GLU B O 1
ATOM 3408 N N . PRO B 1 166 ? 0.67 9.43 0.97 1 93.75 166 PRO B N 1
ATOM 3409 C CA . PRO B 1 166 ? 1.859 9.883 0.243 1 93.75 166 PRO B CA 1
ATOM 3410 C C . PRO B 1 166 ? 2.746 8.727 -0.214 1 93.75 166 PRO B C 1
ATOM 3412 O O . PRO B 1 166 ? 3.566 8.891 -1.12 1 93.75 166 PRO B O 1
ATOM 3415 N N . THR B 1 167 ? 2.553 7.57 0.364 1 91.81 167 THR B N 1
ATOM 3416 C CA . THR B 1 167 ? 3.461 6.48 0.034 1 91.81 167 THR B CA 1
ATOM 3417 C C . THR B 1 167 ? 2.773 5.457 -0.868 1 91.81 167 THR B C 1
ATOM 3419 O O . THR B 1 167 ? 3.381 4.461 -1.261 1 91.81 167 THR B O 1
ATOM 3422 N N . ALA B 1 168 ? 1.529 5.703 -1.18 1 88.12 168 ALA B N 1
ATOM 3423 C CA . ALA B 1 168 ? 0.793 4.781 -2.039 1 88.12 168 ALA B CA 1
ATOM 3424 C C . ALA B 1 168 ? 1.49 4.613 -3.387 1 88.12 168 ALA B C 1
ATOM 3426 O O . ALA B 1 168 ? 1.925 5.594 -3.996 1 88.12 168 ALA B O 1
ATOM 3427 N N . GLY B 1 169 ? 1.602 3.369 -3.834 1 84.38 169 GLY B N 1
ATOM 3428 C CA . GLY B 1 169 ? 2.16 3.086 -5.148 1 84.38 169 GLY B CA 1
ATOM 3429 C C . GLY B 1 169 ? 3.678 3.045 -5.152 1 84.38 169 GLY B C 1
ATOM 3430 O O . GLY B 1 169 ? 4.293 2.756 -6.184 1 84.38 169 GLY B O 1
ATOM 3431 N N . LEU B 1 170 ? 4.246 3.299 -4.016 1 88.31 170 LEU B N 1
ATOM 3432 C CA . LEU B 1 170 ? 5.703 3.303 -3.918 1 88.31 170 LEU B CA 1
ATOM 3433 C C . LEU B 1 170 ? 6.211 1.995 -3.316 1 88.31 170 LEU B C 1
ATOM 3435 O O . LEU B 1 170 ? 5.5 1.344 -2.547 1 88.31 170 LEU B O 1
ATOM 3439 N N . ASP B 1 171 ? 7.426 1.659 -3.736 1 86.81 171 ASP B N 1
ATOM 3440 C CA . ASP B 1 171 ? 8.086 0.55 -3.053 1 86.81 171 ASP B CA 1
ATOM 3441 C C . ASP B 1 171 ? 8.648 0.992 -1.701 1 86.81 171 ASP B C 1
ATOM 3443 O O . ASP B 1 171 ? 8.453 2.139 -1.29 1 86.81 171 ASP B O 1
ATOM 3447 N N . SER B 1 172 ? 9.266 0.097 -0.975 1 84.75 172 SER B N 1
ATOM 3448 C CA . SER B 1 172 ? 9.734 0.358 0.384 1 84.75 172 SER B CA 1
ATOM 3449 C C . SER B 1 172 ? 10.727 1.519 0.416 1 84.75 172 SER B C 1
ATOM 3451 O O . SER B 1 172 ? 10.617 2.408 1.263 1 84.75 172 SER B O 1
ATOM 3453 N N . LYS B 1 173 ? 11.656 1.486 -0.488 1 86.56 173 LYS B N 1
ATOM 3454 C CA . LYS B 1 173 ? 12.648 2.551 -0.534 1 86.56 173 LYS B CA 1
ATOM 3455 C C . LYS B 1 173 ? 12.016 3.891 -0.888 1 86.56 173 LYS B C 1
ATOM 3457 O O . LYS B 1 173 ? 12.281 4.902 -0.242 1 86.56 173 LYS B O 1
ATOM 3462 N N . GLY B 1 174 ? 11.141 3.881 -1.841 1 89.62 174 GLY B N 1
ATOM 3463 C CA . GLY B 1 174 ? 10.445 5.094 -2.244 1 89.62 174 GLY B CA 1
ATOM 3464 C C . GLY B 1 174 ? 9.609 5.699 -1.134 1 89.62 174 GLY B C 1
ATOM 3465 O O . GLY B 1 174 ? 9.594 6.918 -0.949 1 89.62 174 GLY B O 1
ATOM 3466 N N . ALA B 1 175 ? 8.938 4.848 -0.425 1 90.69 175 ALA B N 1
ATOM 3467 C CA . ALA B 1 175 ? 8.109 5.305 0.69 1 90.69 175 ALA B CA 1
ATOM 3468 C C . ALA B 1 175 ? 8.961 5.973 1.766 1 90.69 175 ALA B C 1
ATOM 3470 O O . ALA B 1 175 ? 8.641 7.07 2.229 1 90.69 175 ALA B O 1
ATOM 3471 N N . SER B 1 176 ? 10.055 5.309 2.104 1 91.38 176 SER B N 1
ATOM 3472 C CA . SER B 1 176 ? 10.969 5.855 3.107 1 91.38 176 SER B CA 1
ATOM 3473 C C . SER B 1 176 ? 11.547 7.191 2.66 1 91.38 176 SER B C 1
ATOM 3475 O O . SER B 1 176 ? 11.648 8.125 3.459 1 91.38 176 SER B O 1
ATOM 3477 N N . ASP B 1 177 ? 11.867 7.277 1.411 1 93.62 177 ASP B N 1
ATOM 3478 C CA . ASP B 1 177 ? 12.445 8.5 0.859 1 93.62 177 ASP B CA 1
ATOM 3479 C C . ASP B 1 177 ? 11.469 9.664 0.966 1 93.62 177 ASP B C 1
ATOM 3481 O O . ASP B 1 177 ? 11.852 10.766 1.357 1 93.62 177 ASP B O 1
ATOM 3485 N N . ILE B 1 178 ? 10.266 9.375 0.652 1 95.69 178 ILE B N 1
ATOM 3486 C CA . ILE B 1 178 ? 9.25 10.422 0.665 1 95.69 178 ILE B CA 1
ATOM 3487 C C . ILE B 1 178 ? 8.992 10.867 2.1 1 95.69 178 ILE B C 1
ATOM 3489 O O . ILE B 1 178 ? 8.914 12.07 2.377 1 95.69 178 ILE B O 1
ATOM 3493 N N . LEU B 1 179 ? 8.875 9.984 3.012 1 96.12 179 LEU B N 1
ATOM 3494 C CA . LEU B 1 179 ? 8.594 10.32 4.402 1 96.12 179 LEU B CA 1
ATOM 3495 C C . LEU B 1 179 ? 9.766 11.07 5.027 1 96.12 179 LEU B C 1
ATOM 3497 O O . LEU B 1 179 ? 9.562 12.023 5.785 1 96.12 179 LEU B O 1
ATOM 3501 N N . ASN B 1 180 ? 10.938 10.641 4.688 1 96.38 180 ASN B N 1
ATOM 3502 C CA . ASN B 1 180 ? 12.125 11.352 5.148 1 96.38 180 ASN B CA 1
ATOM 3503 C C . ASN B 1 180 ? 12.18 12.773 4.586 1 96.38 180 ASN B C 1
ATOM 3505 O O . ASN B 1 180 ? 12.555 13.711 5.289 1 96.38 180 ASN B O 1
ATOM 3509 N N . LEU B 1 181 ? 11.859 12.867 3.363 1 96.94 181 LEU B N 1
ATOM 3510 C CA . LEU B 1 181 ? 11.789 14.172 2.723 1 96.94 181 LEU B CA 1
ATOM 3511 C C . LEU B 1 181 ? 10.82 15.094 3.457 1 96.94 181 LEU B C 1
ATOM 3513 O O . LEU B 1 181 ? 11.156 16.234 3.771 1 96.94 181 LEU B O 1
ATOM 3517 N N . LEU B 1 182 ? 9.672 14.617 3.775 1 97.12 182 LEU B N 1
ATOM 3518 C CA . LEU B 1 182 ? 8.648 15.406 4.461 1 97.12 182 LEU B CA 1
ATOM 3519 C C . LEU B 1 18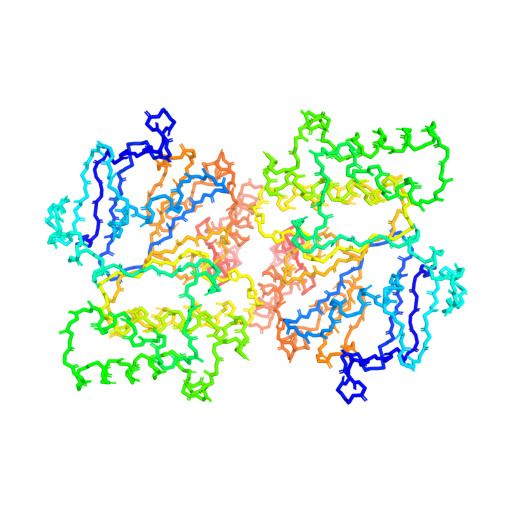2 ? 9.117 15.805 5.855 1 97.12 182 LEU B C 1
ATOM 3521 O O . LEU B 1 182 ? 8.867 16.922 6.305 1 97.12 182 LEU B O 1
ATOM 3525 N N . THR B 1 183 ? 9.805 14.914 6.5 1 97.5 183 THR B N 1
ATOM 3526 C CA . THR B 1 183 ? 10.352 15.203 7.82 1 97.5 183 THR B CA 1
ATOM 3527 C C . THR B 1 183 ? 11.383 16.328 7.742 1 97.5 183 THR B C 1
ATOM 3529 O O . THR B 1 183 ? 11.336 17.266 8.539 1 97.5 183 THR B O 1
ATOM 3532 N N . LYS B 1 184 ? 12.219 16.203 6.773 1 97.25 184 LYS B N 1
ATOM 3533 C CA . LYS B 1 184 ? 13.25 17.219 6.578 1 97.25 184 LYS B CA 1
ATOM 3534 C C . LYS B 1 184 ? 12.625 18.578 6.277 1 97.25 184 LYS B C 1
ATOM 3536 O O . LYS B 1 184 ? 13.039 19.594 6.84 1 97.25 184 LYS B O 1
ATOM 3541 N N . ILE B 1 185 ? 11.688 18.578 5.441 1 97 185 ILE B N 1
ATOM 3542 C CA . ILE B 1 185 ? 11.016 19.812 5.055 1 97 185 ILE B CA 1
ATOM 3543 C C . ILE B 1 185 ? 10.367 20.453 6.285 1 97 185 ILE B C 1
ATOM 3545 O O . ILE B 1 185 ? 10.492 21.656 6.504 1 97 185 ILE B O 1
ATOM 3549 N N . LYS B 1 186 ? 9.695 19.672 7.055 1 97.56 186 LYS B N 1
ATOM 3550 C CA . LYS B 1 186 ? 9.062 20.156 8.273 1 97.56 186 LYS B CA 1
ATOM 3551 C C . LYS B 1 186 ? 10.086 20.781 9.219 1 97.56 186 LYS B C 1
ATOM 3553 O O . LYS B 1 186 ? 9.859 21.875 9.758 1 97.56 186 LYS B O 1
ATOM 3558 N N . GLU B 1 187 ? 11.188 20.141 9.398 1 96.88 187 GLU B N 1
ATOM 3559 C CA . GLU B 1 187 ? 12.234 20.609 10.297 1 96.88 187 GLU B CA 1
ATOM 3560 C C . GLU B 1 187 ? 12.852 21.906 9.797 1 96.88 187 GLU B C 1
ATOM 3562 O O . GLU B 1 187 ? 13.164 22.797 10.586 1 96.88 187 GLU B O 1
ATOM 3567 N N . GLU B 1 188 ? 12.914 22.016 8.547 1 95.94 188 GLU B N 1
ATOM 3568 C CA . GLU B 1 188 ? 13.586 23.156 7.941 1 95.94 188 GLU B CA 1
ATOM 3569 C C . GLU B 1 188 ? 12.656 24.359 7.855 1 95.94 188 GLU B C 1
ATOM 3571 O O . GLU B 1 188 ? 13.094 25.5 7.988 1 95.94 188 GLU B O 1
ATOM 3576 N N . THR B 1 189 ? 11.438 24.141 7.641 1 96 189 THR B N 1
ATOM 3577 C CA . THR B 1 189 ? 10.555 25.25 7.305 1 96 189 THR B CA 1
ATOM 3578 C C . THR B 1 189 ? 9.562 25.531 8.438 1 96 189 THR B C 1
ATOM 3580 O O . THR B 1 189 ? 8.961 26.594 8.492 1 96 189 THR B O 1
ATOM 3583 N N . GLY B 1 190 ? 9.305 24.531 9.258 1 97 190 GLY B N 1
ATOM 3584 C CA . GLY B 1 190 ? 8.305 24.672 10.312 1 97 190 GLY B CA 1
ATOM 3585 C C . GLY B 1 190 ? 6.891 24.453 9.82 1 97 190 GLY B C 1
ATOM 3586 O O . GLY B 1 190 ? 5.926 24.719 10.539 1 97 190 GLY B O 1
ATOM 3587 N N . VAL B 1 191 ? 6.766 23.969 8.609 1 98.06 191 VAL B N 1
ATOM 3588 C CA . VAL B 1 191 ? 5.449 23.703 8.031 1 98.06 191 VAL B CA 1
ATOM 3589 C C . VAL B 1 191 ? 4.742 22.609 8.836 1 98.06 191 VAL B C 1
ATOM 3591 O O . VAL B 1 191 ? 5.395 21.734 9.414 1 98.06 191 VAL B O 1
ATOM 3594 N N . SER B 1 192 ? 3.391 22.719 8.953 1 98.62 192 SER B N 1
ATOM 3595 C CA . SER B 1 192 ? 2.592 21.656 9.539 1 98.62 192 SER B CA 1
ATOM 3596 C C . SER B 1 192 ? 2.215 20.609 8.5 1 98.62 192 SER B C 1
ATOM 3598 O O . SER B 1 192 ? 1.912 20.938 7.355 1 98.62 192 SER B O 1
ATOM 3600 N N . VAL B 1 193 ? 2.236 19.344 8.922 1 98.5 193 VAL B N 1
ATOM 3601 C CA . VAL B 1 193 ? 1.956 18.266 7.969 1 98.5 193 VAL B CA 1
ATOM 3602 C C . VAL B 1 193 ? 0.762 17.453 8.453 1 98.5 193 VAL B C 1
ATOM 3604 O O . VAL B 1 193 ? 0.679 17.109 9.633 1 98.5 193 VAL B O 1
ATOM 3607 N N . ILE B 1 194 ? -0.19 17.25 7.605 1 98.56 194 ILE B N 1
ATOM 3608 C CA . ILE B 1 194 ? -1.298 16.328 7.812 1 98.56 194 ILE B CA 1
ATOM 3609 C C . ILE B 1 194 ? -1.203 15.18 6.809 1 98.56 194 ILE B C 1
ATOM 3611 O O . ILE B 1 194 ? -1.099 15.406 5.602 1 98.56 194 ILE B O 1
ATOM 3615 N N . LEU B 1 195 ? -1.202 13.977 7.305 1 97 195 LEU B N 1
ATOM 3616 C CA . LEU B 1 195 ? -1.072 12.852 6.391 1 97 195 LEU B CA 1
ATOM 3617 C C . LEU B 1 195 ? -2.156 11.812 6.652 1 97 195 LEU B C 1
ATOM 3619 O O . LEU B 1 195 ? -2.494 11.539 7.805 1 97 195 LEU B O 1
ATOM 3623 N N . ALA B 1 196 ? -2.797 11.391 5.602 1 96 196 ALA B N 1
ATOM 3624 C CA . ALA B 1 196 ? -3.666 10.219 5.676 1 96 196 ALA B CA 1
ATOM 3625 C C . ALA B 1 196 ? -2.92 8.961 5.254 1 96 196 ALA B C 1
ATOM 3627 O O . ALA B 1 196 ? -2.166 8.969 4.277 1 96 196 ALA B O 1
ATOM 3628 N N . THR B 1 197 ? -3.057 7.887 6.012 1 90.5 197 THR B N 1
ATOM 3629 C CA . THR B 1 197 ? -2.424 6.625 5.645 1 90.5 197 THR B CA 1
ATOM 3630 C C . THR B 1 197 ? -3.15 5.449 6.289 1 90.5 197 THR B C 1
ATOM 3632 O O . THR B 1 197 ? -3.818 5.609 7.312 1 90.5 197 THR B O 1
ATOM 3635 N N . HIS B 1 198 ? -3.035 4.363 5.688 1 84.75 198 HIS B N 1
ATOM 3636 C CA . HIS B 1 198 ? -3.5 3.111 6.27 1 84.75 198 HIS B CA 1
ATOM 3637 C C . HIS B 1 198 ? -2.332 2.281 6.793 1 84.75 198 HIS B C 1
ATOM 3639 O O . HIS B 1 198 ? -2.537 1.226 7.398 1 84.75 198 HIS B O 1
ATOM 3645 N N . GLU B 1 199 ? -1.155 2.75 6.637 1 87.94 199 GLU B N 1
ATOM 3646 C CA . GLU B 1 199 ? 0.038 2.053 7.109 1 87.94 199 GLU B CA 1
ATOM 3647 C C . GLU B 1 199 ? 0.374 2.441 8.547 1 87.94 199 GLU B C 1
ATOM 3649 O O . GLU B 1 199 ? 1.065 3.436 8.781 1 87.94 199 GLU B O 1
ATOM 3654 N N . MET B 1 200 ? 0.107 1.572 9.383 1 92.81 200 MET B N 1
ATOM 3655 C CA . MET B 1 200 ? 0.179 1.891 10.805 1 92.81 200 MET B CA 1
ATOM 3656 C C . MET B 1 200 ? 1.627 1.928 11.281 1 92.81 200 MET B C 1
ATOM 3658 O O . MET B 1 200 ? 1.939 2.58 12.281 1 92.81 200 MET B O 1
ATOM 3662 N N . ASP B 1 201 ? 2.535 1.292 10.594 1 93.94 201 ASP B N 1
ATOM 3663 C CA . ASP B 1 201 ? 3.912 1.169 11.062 1 93.94 201 ASP B CA 1
ATOM 3664 C C . ASP B 1 201 ? 4.684 2.469 10.844 1 93.94 201 ASP B C 1
ATOM 3666 O O . ASP B 1 201 ? 5.738 2.68 11.445 1 93.94 201 ASP B O 1
ATOM 3670 N N . ILE B 1 202 ? 4.172 3.33 10.016 1 93.69 202 ILE B N 1
ATOM 3671 C CA . ILE B 1 202 ? 4.91 4.562 9.758 1 93.69 202 ILE B CA 1
ATOM 3672 C C . ILE B 1 202 ? 4.5 5.633 10.766 1 93.69 202 ILE B C 1
ATOM 3674 O O . ILE B 1 202 ? 5.223 6.605 10.977 1 93.69 202 ILE B O 1
ATOM 3678 N N . VAL B 1 203 ? 3.357 5.48 11.406 1 96.12 203 VAL B N 1
ATOM 3679 C CA . VAL B 1 203 ? 2.727 6.516 12.219 1 96.12 203 VAL B CA 1
ATOM 3680 C C . VAL B 1 203 ? 3.613 6.844 13.414 1 96.12 203 VAL B C 1
ATOM 3682 O O . VAL B 1 203 ? 3.965 8.008 13.633 1 96.12 203 VAL B O 1
ATOM 3685 N N . PRO B 1 204 ? 4.137 5.84 14.125 1 96.75 204 PRO B N 1
ATOM 3686 C CA . PRO B 1 204 ? 4.961 6.16 15.289 1 96.75 204 PRO B CA 1
ATOM 3687 C C . PRO B 1 204 ? 6.328 6.73 14.906 1 96.75 204 PRO B C 1
ATOM 3689 O O . PRO B 1 204 ? 7.016 7.312 15.75 1 96.75 204 PRO B O 1
ATOM 3692 N N . LEU B 1 205 ? 6.703 6.527 13.688 1 95.56 205 LEU B N 1
ATOM 3693 C CA . LEU B 1 205 ? 8.023 6.973 13.25 1 95.56 205 LEU B CA 1
ATOM 3694 C C . LEU B 1 205 ? 7.977 8.43 12.789 1 95.56 205 LEU B C 1
ATOM 3696 O O . LEU B 1 205 ? 8.945 9.164 12.969 1 95.56 205 LEU B O 1
ATOM 3700 N N . TYR B 1 206 ? 6.797 8.836 12.258 1 96.38 206 TYR B N 1
ATOM 3701 C CA . TYR B 1 206 ? 6.848 10.086 11.508 1 96.38 206 TYR B CA 1
ATOM 3702 C C . TYR B 1 206 ? 5.809 11.07 12.031 1 96.38 206 TYR B C 1
ATOM 3704 O O . TYR B 1 206 ? 5.852 12.258 11.703 1 96.38 206 TYR B O 1
ATOM 3712 N N . CYS B 1 207 ? 4.895 10.648 12.898 1 97.44 207 CYS B N 1
ATOM 3713 C CA . CYS B 1 207 ? 3.785 11.508 13.289 1 97.44 207 CYS B CA 1
ATOM 3714 C C . CYS B 1 207 ? 3.838 11.82 14.781 1 97.44 207 CYS B C 1
ATOM 3716 O O . CYS B 1 207 ? 4.328 11.008 15.57 1 97.44 207 CYS B O 1
ATOM 3718 N N . ASP B 1 208 ? 3.324 12.961 15.148 1 97.88 208 ASP B N 1
ATOM 3719 C CA . ASP B 1 208 ? 3.221 13.398 16.531 1 97.88 208 ASP B CA 1
ATOM 3720 C C . ASP B 1 208 ? 1.837 13.094 17.109 1 97.88 208 ASP B C 1
ATOM 3722 O O . ASP B 1 208 ? 1.718 12.609 18.234 1 97.88 208 ASP B O 1
ATOM 3726 N N . ASP B 1 209 ? 0.857 13.383 16.297 1 98.12 209 ASP B N 1
ATOM 3727 C CA . ASP B 1 209 ? -0.537 13.258 16.719 1 98.12 209 ASP B CA 1
ATOM 3728 C C . ASP B 1 209 ? -1.336 12.445 15.695 1 98.12 209 ASP B C 1
ATOM 3730 O O . ASP B 1 209 ? -0.895 12.25 14.562 1 98.12 209 ASP B O 1
ATOM 3734 N N . VAL B 1 210 ? -2.484 11.945 16.203 1 97.75 210 VAL B N 1
ATOM 3735 C CA . VAL B 1 210 ? -3.32 11.102 15.359 1 97.75 210 VAL B CA 1
ATOM 3736 C C . VAL B 1 210 ? -4.793 11.422 15.602 1 97.75 210 VAL B C 1
ATOM 3738 O O . VAL B 1 210 ? -5.191 11.703 16.734 1 97.75 210 VAL B O 1
ATOM 3741 N N . PHE B 1 211 ? -5.543 11.438 14.531 1 97.88 211 PHE B N 1
ATOM 3742 C CA . PHE B 1 211 ? -6.996 11.344 14.586 1 97.88 211 PHE B CA 1
ATOM 3743 C C . PHE B 1 211 ? -7.488 10.094 13.852 1 97.88 211 PHE B C 1
ATOM 3745 O O . PHE B 1 211 ? -6.988 9.766 12.781 1 97.88 211 PHE B O 1
ATOM 3752 N N . VAL B 1 212 ? -8.398 9.367 14.461 1 96.94 212 VAL B N 1
ATOM 3753 C CA . VAL B 1 212 ? -9.031 8.203 13.852 1 96.94 212 VAL B CA 1
ATOM 3754 C C . VAL B 1 212 ? -10.445 8.555 13.406 1 96.94 212 VAL B C 1
ATOM 3756 O O . VAL B 1 212 ? -11.25 9.039 14.203 1 96.94 212 VAL B O 1
ATOM 3759 N N . MET B 1 213 ? -10.664 8.297 12.156 1 96.81 213 MET B N 1
ATOM 3760 C CA . MET B 1 213 ? -11.984 8.578 11.602 1 96.81 213 MET B CA 1
ATOM 3761 C C . MET B 1 213 ? -12.719 7.285 11.258 1 96.81 213 MET B C 1
ATOM 3763 O O . MET B 1 213 ? -12.094 6.301 10.859 1 96.81 213 MET B O 1
ATOM 3767 N N . ASP B 1 214 ? -13.953 7.348 11.453 1 95.25 214 ASP B N 1
ATOM 3768 C CA . ASP B 1 214 ? -14.859 6.258 11.094 1 95.25 214 ASP B CA 1
ATOM 3769 C C . ASP B 1 214 ? -16.234 6.797 10.688 1 95.25 214 ASP B C 1
ATOM 3771 O O . ASP B 1 214 ? -16.875 7.527 11.445 1 95.25 214 ASP B O 1
ATOM 3775 N N . HIS B 1 215 ? -16.656 6.426 9.461 1 94.5 215 HIS B N 1
ATOM 3776 C CA . HIS B 1 215 ? -17.969 6.793 8.93 1 94.5 215 HIS B CA 1
ATOM 3777 C C . HIS B 1 215 ? -18.234 8.289 9.102 1 94.5 215 HIS B C 1
ATOM 3779 O O . HIS B 1 215 ? -19.281 8.68 9.617 1 94.5 215 HIS B O 1
ATOM 3785 N N . GLY B 1 216 ? -17.25 9.055 8.828 1 97 216 GLY B N 1
ATOM 3786 C CA . GLY B 1 216 ? -17.422 10.5 8.766 1 97 216 GLY B CA 1
ATOM 3787 C C . GLY B 1 216 ? -17.25 11.18 10.109 1 97 216 GLY B C 1
ATOM 3788 O O . GLY B 1 216 ? -17.438 12.391 10.227 1 97 216 GLY B O 1
ATOM 3789 N N . LYS B 1 217 ? -16.859 10.43 11.125 1 97.88 217 LYS B N 1
ATOM 3790 C CA . LYS B 1 217 ? -16.688 10.961 12.477 1 97.88 217 LYS B CA 1
ATOM 3791 C C . LYS B 1 217 ? -15.266 10.75 12.984 1 97.88 217 LYS B C 1
ATOM 3793 O O . LYS B 1 217 ? -14.578 9.828 12.547 1 97.88 217 LYS B O 1
ATOM 3798 N N . VAL B 1 218 ? -14.836 11.648 13.789 1 97.88 218 VAL B N 1
ATOM 3799 C CA . VAL B 1 218 ? -13.609 11.422 14.539 1 97.88 218 VAL B CA 1
ATOM 3800 C C . VAL B 1 218 ? -13.914 10.648 15.812 1 97.88 218 VAL B C 1
ATOM 3802 O O . VAL B 1 218 ? -14.648 11.133 16.688 1 97.88 218 VAL B O 1
ATOM 3805 N N . VAL B 1 219 ? -13.375 9.523 15.977 1 96.94 219 VAL B N 1
ATOM 3806 C CA . VAL B 1 219 ? -13.758 8.641 17.078 1 96.94 219 VAL B CA 1
ATOM 3807 C C . VAL B 1 219 ? -12.688 8.68 18.172 1 96.94 219 VAL B C 1
ATOM 3809 O O . VAL B 1 219 ? -12.945 8.305 19.312 1 96.94 219 VAL B O 1
ATOM 3812 N N . MET B 1 220 ? -11.516 9.055 17.766 1 96 220 MET B N 1
ATOM 3813 C CA . MET B 1 220 ? -10.406 9.164 18.719 1 96 220 MET B CA 1
ATOM 3814 C C . MET B 1 220 ? -9.352 10.133 18.203 1 96 220 MET B C 1
ATOM 3816 O O . MET B 1 220 ? -9.188 10.305 17 1 96 220 MET B O 1
ATOM 3820 N N . GLY B 1 221 ? -8.703 10.828 19.188 1 96.31 221 GLY B N 1
ATOM 3821 C CA . GLY B 1 221 ? -7.602 11.719 18.875 1 96.31 221 GLY B CA 1
ATOM 3822 C C . GLY B 1 221 ? -6.625 11.883 20.031 1 96.31 221 GLY B C 1
ATOM 3823 O O . GLY B 1 221 ? -6.965 11.625 21.188 1 96.31 221 GLY B O 1
ATOM 3824 N N . GLY B 1 222 ? -5.445 12.211 19.734 1 96.06 222 GLY B N 1
ATOM 3825 C CA . GLY B 1 222 ? -4.406 12.43 20.719 1 96.06 222 GLY B CA 1
ATOM 3826 C C . GLY B 1 222 ? -3.006 12.203 20.188 1 96.06 222 GLY B C 1
ATOM 3827 O O . GLY B 1 222 ? -2.809 12.125 18.969 1 96.06 222 GLY B O 1
ATOM 3828 N N . ASN B 1 223 ? -2.066 12.242 21.094 1 96.94 223 ASN B N 1
ATOM 3829 C CA . ASN B 1 223 ? -0.709 11.898 20.688 1 96.94 223 ASN B CA 1
ATOM 3830 C C . ASN B 1 223 ? -0.604 10.445 20.25 1 96.94 223 ASN B C 1
ATOM 3832 O O . ASN B 1 223 ? -1.425 9.609 20.641 1 96.94 223 ASN B O 1
ATOM 3836 N N . VAL B 1 224 ? 0.369 10.133 19.406 1 96.5 224 VAL B N 1
ATOM 3837 C CA . VAL B 1 224 ? 0.529 8.812 18.797 1 96.5 224 VAL B CA 1
ATOM 3838 C C . VAL B 1 224 ? 0.563 7.746 19.891 1 96.5 224 VAL B C 1
ATOM 3840 O O . VAL B 1 224 ? -0.151 6.746 19.812 1 96.5 224 VAL B O 1
ATOM 3843 N N . ARG B 1 225 ? 1.273 7.949 20.953 1 93.62 225 ARG B N 1
ATOM 3844 C CA . ARG B 1 225 ? 1.438 6.965 22.016 1 93.62 225 ARG B CA 1
ATOM 3845 C C . ARG B 1 225 ? 0.117 6.707 22.734 1 93.62 225 ARG B C 1
ATOM 3847 O O . ARG B 1 225 ? -0.216 5.559 23.047 1 93.62 225 ARG B O 1
ATOM 3854 N N . GLU B 1 226 ? -0.57 7.805 22.969 1 93.62 226 GLU B N 1
ATOM 3855 C CA . GLU B 1 226 ? -1.862 7.703 23.641 1 93.62 226 GLU B CA 1
ATOM 3856 C C . GLU B 1 226 ? -2.848 6.879 22.812 1 93.62 226 GLU B C 1
ATOM 3858 O O . GLU B 1 226 ? -3.541 6.012 23.344 1 93.62 226 GLU B O 1
ATOM 3863 N N . VAL B 1 227 ? -2.885 7.109 21.547 1 94 227 VAL B N 1
ATOM 3864 C CA . VAL B 1 227 ? -3.836 6.434 20.672 1 94 227 VAL B CA 1
ATOM 3865 C C . VAL B 1 227 ? -3.457 4.961 20.531 1 94 227 VAL B C 1
ATOM 3867 O O . VAL B 1 227 ? -4.324 4.082 20.594 1 94 227 VAL B O 1
ATOM 3870 N N . LEU B 1 228 ? -2.176 4.641 20.438 1 93.06 228 LEU B N 1
ATOM 3871 C CA . LEU B 1 228 ? -1.703 3.273 20.25 1 93.06 228 LEU B CA 1
ATOM 3872 C C . LEU B 1 228 ? -1.878 2.461 21.531 1 93.06 228 LEU B C 1
ATOM 3874 O O . LEU B 1 228 ? -1.816 1.229 21.5 1 93.06 228 LEU B O 1
ATOM 3878 N N . SER B 1 229 ? -2.119 3.141 22.672 1 92.62 229 SER B N 1
ATOM 3879 C CA . SER B 1 229 ? -2.312 2.463 23.953 1 92.62 229 SER B CA 1
ATOM 3880 C C . SER B 1 229 ? -3.746 1.965 24.109 1 92.62 229 SER B C 1
ATOM 3882 O O . SER B 1 229 ? -4.09 1.348 25.109 1 92.62 229 SER B O 1
ATOM 3884 N N . LYS B 1 230 ? -4.551 2.184 23.078 1 93.19 230 LYS B N 1
ATOM 3885 C CA . LYS B 1 230 ? -5.941 1.742 23.094 1 93.19 230 LYS B CA 1
ATOM 3886 C C . LYS B 1 230 ? -6.223 0.779 21.953 1 93.19 230 LYS B C 1
ATOM 3888 O O . LYS B 1 230 ? -7.066 1.053 21.094 1 93.19 230 LYS B O 1
ATOM 3893 N N . PRO B 1 231 ? -5.609 -0.413 21.969 1 92.81 231 PRO B N 1
ATOM 3894 C CA . PRO B 1 231 ? -5.691 -1.339 20.844 1 92.81 231 PRO B CA 1
ATOM 3895 C C . PRO B 1 231 ? -7.125 -1.78 20.547 1 92.81 231 PRO B C 1
ATOM 3897 O O . PRO B 1 231 ? -7.496 -1.944 19.375 1 92.81 231 PRO B O 1
ATOM 3900 N N . GLU B 1 232 ? -7.91 -1.998 21.547 1 93.19 232 GLU B N 1
ATOM 3901 C CA . GLU B 1 232 ? -9.281 -2.459 21.344 1 93.19 232 GLU B CA 1
ATOM 3902 C C . GLU B 1 232 ? -10.102 -1.435 20.562 1 93.19 232 GLU B C 1
ATOM 3904 O O . GLU B 1 232 ? -10.891 -1.8 19.688 1 93.19 232 GLU B O 1
ATOM 3909 N N . LEU B 1 233 ? -9.883 -0.2 20.922 1 92.31 233 LEU B N 1
ATOM 3910 C CA . LEU B 1 233 ? -10.586 0.87 20.219 1 92.31 233 LEU B CA 1
ATOM 3911 C C . LEU B 1 233 ? -10.172 0.935 18.766 1 92.31 233 LEU B C 1
ATOM 3913 O O . LEU B 1 233 ? -11.008 1.153 17.875 1 92.31 233 LEU B O 1
ATOM 3917 N N . LEU B 1 234 ? -8.875 0.802 18.484 1 92.31 234 LEU B N 1
ATOM 3918 C CA . LEU B 1 234 ? -8.375 0.787 17.109 1 92.31 234 LEU B CA 1
ATOM 3919 C C . LEU B 1 234 ? -9.008 -0.348 16.312 1 92.31 234 LEU B C 1
ATOM 3921 O O . LEU B 1 234 ? -9.508 -0.132 15.203 1 92.31 234 LEU B O 1
ATOM 3925 N N . ARG B 1 235 ? -9.047 -1.52 16.906 1 90.12 235 ARG B N 1
ATOM 3926 C CA . ARG B 1 235 ? -9.586 -2.699 16.234 1 90.12 235 ARG B CA 1
ATOM 3927 C C . ARG B 1 235 ? -11.086 -2.551 15.992 1 90.12 235 ARG B C 1
ATOM 3929 O O . ARG B 1 235 ? -11.602 -3.014 14.977 1 90.12 235 ARG B O 1
ATOM 3936 N N . GLU B 1 236 ? -11.797 -1.92 16.891 1 91.88 236 GLU B N 1
ATOM 3937 C CA . GLU B 1 236 ? -13.227 -1.652 16.75 1 91.88 236 GLU B CA 1
ATOM 3938 C C . GLU B 1 236 ? -13.5 -0.805 15.5 1 91.88 236 GLU B C 1
ATOM 3940 O O . GLU B 1 236 ? -14.586 -0.86 14.938 1 91.88 236 GLU B O 1
ATOM 3945 N N . HIS B 1 237 ? -12.508 -0.059 15.109 1 90.12 237 HIS B N 1
ATOM 3946 C CA . HIS B 1 237 ? -12.68 0.824 13.961 1 90.12 237 HIS B CA 1
ATOM 3947 C C . HIS B 1 237 ? -11.836 0.359 12.773 1 90.12 237 HIS B C 1
ATOM 3949 O O . HIS B 1 237 ? -11.336 1.18 12.008 1 90.12 237 HIS B O 1
ATOM 3955 N N . SER B 1 238 ? -11.586 -0.836 12.742 1 86.19 238 SER B N 1
ATOM 3956 C CA . SER B 1 238 ? -11.023 -1.56 11.609 1 86.19 238 SER B CA 1
ATOM 3957 C C . SER B 1 238 ? -9.57 -1.161 11.359 1 86.19 238 SER B C 1
ATOM 3959 O O . SER B 1 238 ? -9.117 -1.126 10.219 1 86.19 238 SER B O 1
ATOM 3961 N N . LEU B 1 239 ? -8.938 -0.78 12.453 1 91.06 239 LEU B N 1
ATOM 3962 C CA . LEU B 1 239 ? -7.512 -0.487 12.375 1 91.06 239 LEU B CA 1
ATOM 3963 C C . LEU B 1 239 ? -6.703 -1.536 13.133 1 91.06 239 LEU B C 1
ATOM 3965 O O . LEU B 1 239 ? -7.234 -2.234 13.992 1 91.06 239 LEU B O 1
ATOM 3969 N N . ARG B 1 240 ? -5.516 -1.665 12.734 1 91.5 240 ARG B N 1
ATOM 3970 C CA . ARG B 1 240 ? -4.602 -2.566 13.43 1 91.5 240 ARG B CA 1
ATOM 3971 C C . ARG B 1 240 ? -3.506 -1.789 14.148 1 91.5 240 ARG B C 1
ATOM 3973 O O . ARG B 1 240 ? -3.326 -0.593 13.914 1 91.5 240 ARG B O 1
ATOM 3980 N N . LEU B 1 241 ? -2.852 -2.484 15.047 1 94.31 241 LEU B N 1
ATOM 3981 C CA . LEU B 1 241 ? -1.67 -1.911 15.68 1 94.31 241 LEU B CA 1
ATOM 3982 C C . LEU B 1 241 ? -0.454 -2.021 14.766 1 94.31 241 LEU B C 1
ATOM 3984 O O . LEU B 1 241 ? -0.383 -2.922 13.93 1 94.31 241 LEU B O 1
ATOM 3988 N N . PRO B 1 242 ? 0.497 -1.049 14.977 1 95.56 242 PRO B N 1
ATOM 3989 C CA . PRO B 1 242 ? 1.817 -1.355 14.422 1 95.56 242 PRO B CA 1
ATOM 3990 C C . PRO B 1 242 ? 2.34 -2.721 14.859 1 95.56 242 PRO B C 1
ATOM 3992 O O . PRO B 1 242 ? 2.033 -3.176 15.969 1 95.56 242 PRO B O 1
ATOM 3995 N N . ARG B 1 243 ? 3.111 -3.279 14.055 1 95.25 243 ARG B N 1
ATOM 3996 C CA . ARG B 1 243 ? 3.559 -4.648 14.297 1 95.25 243 ARG B CA 1
ATOM 3997 C C . ARG B 1 243 ? 4.289 -4.754 15.633 1 95.25 243 ARG B C 1
ATOM 3999 O O . ARG B 1 243 ? 4.055 -5.691 16.391 1 95.25 243 ARG B O 1
ATOM 4006 N N . MET B 1 244 ? 5.109 -3.83 15.906 1 96.94 244 MET B N 1
ATOM 4007 C CA . MET B 1 244 ? 5.855 -3.859 17.172 1 96.94 244 MET B CA 1
ATOM 4008 C C . MET B 1 244 ? 4.918 -3.693 18.359 1 96.94 244 MET B C 1
ATOM 4010 O O . MET B 1 244 ? 5.082 -4.363 19.375 1 96.94 244 MET B O 1
ATOM 4014 N N . ALA B 1 245 ? 3.979 -2.805 18.203 1 96.62 245 ALA B N 1
ATOM 4015 C CA . ALA B 1 245 ? 3.012 -2.602 19.281 1 96.62 245 ALA B CA 1
ATOM 4016 C C . ALA B 1 245 ? 2.182 -3.861 19.516 1 96.62 245 ALA B C 1
ATOM 4018 O O . ALA B 1 245 ? 1.831 -4.176 20.656 1 96.62 245 ALA B O 1
ATOM 4019 N N . HIS B 1 246 ? 1.872 -4.504 18.453 1 96.06 246 HIS B N 1
ATOM 4020 C CA . HIS B 1 246 ? 1.132 -5.758 18.578 1 96.06 246 HIS B CA 1
ATOM 4021 C C . HIS B 1 246 ? 1.947 -6.812 19.312 1 96.06 246 HIS B C 1
ATOM 4023 O O . HIS B 1 246 ? 1.416 -7.531 20.156 1 96.06 246 HIS B O 1
ATOM 4029 N N . LEU B 1 247 ? 3.199 -6.926 18.969 1 97.06 247 LEU B N 1
ATOM 4030 C CA . LEU B 1 247 ? 4.082 -7.855 19.672 1 97.06 247 LEU B CA 1
ATOM 4031 C C . LEU B 1 247 ? 4.125 -7.547 21.156 1 97.06 247 LEU B C 1
ATOM 4033 O O . LEU B 1 247 ? 3.977 -8.445 21.984 1 97.06 247 LEU B O 1
ATOM 4037 N N . MET B 1 248 ? 4.285 -6.266 21.5 1 96.31 248 MET B N 1
ATOM 4038 C CA . MET B 1 248 ? 4.344 -5.855 22.906 1 96.31 248 MET B CA 1
ATOM 4039 C C . MET B 1 248 ? 3.037 -6.184 23.609 1 96.31 248 MET B C 1
ATOM 4041 O O . MET B 1 248 ? 3.051 -6.625 24.766 1 96.31 248 MET B O 1
ATOM 4045 N N . GLU B 1 249 ? 1.989 -5.957 22.891 1 95.31 249 GLU B N 1
ATOM 4046 C CA . GLU B 1 249 ? 0.674 -6.242 23.469 1 95.31 249 GLU B CA 1
ATOM 4047 C C . GLU B 1 249 ? 0.541 -7.719 23.828 1 95.31 249 GLU B C 1
ATOM 4049 O O . GLU B 1 249 ? 0.083 -8.047 24.938 1 95.31 249 GLU B O 1
ATOM 4054 N N . ILE B 1 250 ? 0.933 -8.562 22.953 1 95.88 250 ILE B N 1
ATOM 4055 C CA . ILE B 1 250 ? 0.783 -10 23.156 1 95.88 250 ILE B CA 1
ATOM 4056 C C . ILE B 1 250 ? 1.713 -10.453 24.281 1 95.88 250 ILE B C 1
ATOM 4058 O O . ILE B 1 250 ? 1.308 -11.219 25.156 1 95.88 250 ILE B O 1
ATOM 4062 N N . LEU B 1 251 ? 2.902 -10.016 24.281 1 95.88 251 LEU B N 1
ATOM 4063 C CA . LEU B 1 251 ? 3.854 -10.375 25.328 1 95.88 251 LEU B CA 1
ATOM 4064 C C . LEU B 1 251 ? 3.334 -9.961 26.703 1 95.88 251 LEU B C 1
ATOM 4066 O O . LEU B 1 251 ? 3.506 -10.695 27.688 1 95.88 251 LEU B O 1
ATOM 4070 N N . ASN B 1 252 ? 2.699 -8.805 26.703 1 94.88 252 ASN B N 1
ATOM 4071 C CA . ASN B 1 252 ? 2.164 -8.305 27.969 1 94.88 252 ASN B CA 1
ATOM 4072 C C . ASN B 1 252 ? 0.902 -9.055 28.375 1 94.88 252 ASN B C 1
ATOM 4074 O O . ASN B 1 252 ? 0.8 -9.523 29.516 1 94.88 252 ASN B O 1
ATOM 4078 N N . GLN B 1 253 ? -0.012 -9.227 27.531 1 93.88 253 GLN B N 1
ATOM 4079 C CA . GLN B 1 253 ? -1.333 -9.742 27.875 1 93.88 253 GLN B CA 1
ATOM 4080 C C . GLN B 1 253 ? -1.304 -11.266 28 1 93.88 253 GLN B C 1
ATOM 4082 O O . GLN B 1 253 ? -1.894 -11.82 28.938 1 93.88 253 GLN B O 1
ATOM 4087 N N . ARG B 1 254 ? -0.625 -11.922 27.125 1 93.75 254 ARG B N 1
ATOM 4088 C CA . ARG B 1 254 ? -0.647 -13.383 27.109 1 93.75 254 ARG B CA 1
ATOM 4089 C C . ARG B 1 254 ? 0.461 -13.961 27.969 1 93.75 254 ARG B C 1
ATOM 4091 O O . ARG B 1 254 ? 0.251 -14.953 28.672 1 93.75 254 ARG B O 1
ATOM 4098 N N . ASP B 1 255 ? 1.555 -13.328 27.969 1 94.5 255 ASP B N 1
ATOM 4099 C CA . ASP B 1 255 ? 2.705 -13.922 28.641 1 94.5 255 ASP B CA 1
ATOM 4100 C C . ASP B 1 255 ? 3.002 -13.195 29.953 1 94.5 255 ASP B C 1
ATOM 4102 O O . ASP B 1 255 ? 3.918 -13.57 30.688 1 94.5 255 ASP B O 1
ATOM 4106 N N . LYS B 1 256 ? 2.275 -12.102 30.281 1 94.38 256 LYS B N 1
ATOM 4107 C CA . LYS B 1 256 ? 2.352 -11.344 31.531 1 94.38 256 LYS B CA 1
ATOM 4108 C C . LYS B 1 256 ? 3.76 -10.805 31.75 1 94.38 256 LYS B C 1
ATOM 4110 O O . LYS B 1 256 ? 4.258 -10.812 32.875 1 94.38 256 LYS B O 1
ATOM 4115 N N . LEU B 1 257 ? 4.359 -10.43 30.641 1 93.5 257 LEU B N 1
ATOM 4116 C CA . LEU B 1 257 ? 5.691 -9.836 30.734 1 93.5 257 LEU B CA 1
ATOM 4117 C C . LEU B 1 257 ? 5.602 -8.328 30.938 1 93.5 257 LEU B C 1
ATOM 4119 O O . LEU B 1 257 ? 4.703 -7.676 30.391 1 93.5 257 LEU B O 1
ATOM 4123 N N . LYS B 1 258 ? 6.516 -7.766 31.719 1 92.31 258 LYS B N 1
ATOM 4124 C CA . LYS B 1 258 ? 6.574 -6.328 31.969 1 92.31 258 LYS B CA 1
ATOM 4125 C C . LYS B 1 258 ? 7.277 -5.598 30.828 1 92.31 258 LYS B C 1
ATOM 4127 O O . LYS B 1 258 ? 8.438 -5.199 30.969 1 92.31 258 LYS B O 1
ATOM 4132 N N . VAL B 1 259 ? 6.598 -5.461 29.766 1 92.81 259 VAL B N 1
ATOM 4133 C CA . VAL B 1 259 ? 7.121 -4.75 28.594 1 92.81 259 VAL B CA 1
ATOM 4134 C C . VAL B 1 259 ? 6.391 -3.42 28.438 1 92.81 259 VAL B C 1
ATOM 4136 O O . VAL B 1 259 ? 5.297 -3.23 28.969 1 92.81 259 VAL B O 1
ATOM 4139 N N . ASP B 1 260 ? 7.008 -2.537 27.828 1 91.44 260 ASP B N 1
ATOM 4140 C CA . ASP B 1 260 ? 6.375 -1.267 27.484 1 91.44 260 ASP B CA 1
ATOM 4141 C C . ASP B 1 260 ? 5.293 -1.457 26.438 1 91.44 260 ASP B C 1
ATOM 4143 O O . ASP B 1 260 ? 5.598 -1.589 25.25 1 91.44 260 ASP B O 1
ATOM 4147 N N . LYS B 1 261 ? 4.109 -1.336 26.734 1 88.25 261 LYS B N 1
ATOM 4148 C CA . LYS B 1 261 ? 2.973 -1.585 25.844 1 88.25 261 LYS B CA 1
ATOM 4149 C C . LYS B 1 261 ? 2.816 -0.463 24.828 1 88.25 261 LYS B C 1
ATOM 4151 O O . LYS B 1 261 ? 2.066 -0.599 23.859 1 88.25 261 LYS B O 1
ATOM 4156 N N . THR B 1 262 ? 3.551 0.547 25.062 1 87.75 262 THR B N 1
ATOM 4157 C CA . THR B 1 262 ? 3.422 1.686 24.172 1 87.75 262 THR B CA 1
ATOM 4158 C C . THR B 1 262 ? 4.508 1.654 23.094 1 87.75 262 THR B C 1
ATOM 4160 O O . THR B 1 262 ? 4.52 2.488 22.188 1 87.75 262 THR B O 1
ATOM 4163 N N . ALA B 1 263 ? 5.484 0.701 23.234 1 94.12 263 ALA B N 1
ATOM 4164 C CA . ALA B 1 263 ? 6.539 0.577 22.234 1 94.12 263 ALA B CA 1
ATOM 4165 C C . ALA B 1 263 ? 5.961 0.191 20.875 1 94.12 263 ALA B C 1
ATOM 4167 O O . ALA B 1 263 ? 5.289 -0.836 20.75 1 94.12 263 ALA B O 1
ATOM 4168 N N . ALA B 1 264 ? 6.211 1.065 19.906 1 95.81 264 ALA B N 1
ATOM 4169 C CA . ALA B 1 264 ? 5.551 0.852 18.625 1 95.81 264 ALA B CA 1
ATOM 4170 C C . ALA B 1 264 ? 6.562 0.847 17.484 1 95.81 264 ALA B C 1
ATOM 4172 O O . ALA B 1 264 ? 6.199 0.63 16.328 1 95.81 264 ALA B O 1
ATOM 4173 N N . THR B 1 265 ? 7.812 1.055 17.734 1 96.12 265 THR B N 1
ATOM 4174 C CA . THR B 1 265 ? 8.898 1 16.75 1 96.12 265 THR B CA 1
ATOM 4175 C C . THR B 1 265 ? 9.898 -0.095 17.125 1 96.12 265 THR B C 1
ATOM 4177 O O . THR B 1 265 ? 9.891 -0.604 18.234 1 96.12 265 THR B O 1
ATOM 4180 N N . ILE B 1 266 ? 10.719 -0.384 16.203 1 96 266 ILE B N 1
ATOM 4181 C CA . ILE B 1 266 ? 11.727 -1.41 16.438 1 96 266 ILE B CA 1
ATOM 4182 C C . ILE B 1 266 ? 12.656 -0.977 17.562 1 96 266 ILE B C 1
ATOM 4184 O O . ILE B 1 266 ? 12.961 -1.766 18.469 1 96 266 ILE B O 1
ATOM 4188 N N . SER B 1 267 ? 13.039 0.286 17.578 1 96.56 267 SER B N 1
ATOM 4189 C CA . SER B 1 267 ? 13.922 0.815 18.609 1 96.56 267 SER B CA 1
ATOM 4190 C C . SER B 1 267 ? 13.266 0.735 19.984 1 96.56 267 SER B C 1
ATOM 4192 O O . SER B 1 267 ? 13.906 0.344 20.969 1 96.56 267 SER B O 1
ATOM 4194 N N . GLU B 1 268 ? 12.031 1.091 20.062 1 96.06 268 GLU B N 1
ATOM 4195 C CA . GLU B 1 268 ? 11.305 1.067 21.328 1 96.06 268 GLU B CA 1
ATOM 4196 C C . GLU B 1 268 ? 11.102 -0.362 21.812 1 96.06 268 GLU B C 1
ATOM 4198 O O . GLU B 1 268 ? 11.258 -0.643 23.016 1 96.06 268 GLU B O 1
ATOM 4203 N N . ALA B 1 269 ? 10.695 -1.217 20.906 1 96.38 269 ALA B N 1
ATOM 4204 C CA . ALA B 1 269 ? 10.508 -2.621 21.25 1 96.38 269 ALA B CA 1
ATOM 4205 C C . ALA B 1 269 ? 11.82 -3.244 21.734 1 96.38 269 ALA B C 1
ATOM 4207 O O . ALA B 1 269 ? 11.836 -3.965 22.734 1 96.38 269 ALA B O 1
ATOM 4208 N N . ARG B 1 270 ? 12.891 -2.99 21 1 96.56 270 ARG B N 1
ATOM 4209 C CA . ARG B 1 270 ? 14.211 -3.461 21.406 1 96.56 270 ARG B CA 1
ATOM 4210 C C . ARG B 1 270 ? 14.547 -3.014 22.828 1 96.56 270 ARG B C 1
ATOM 4212 O O . ARG B 1 270 ? 14.953 -3.826 23.656 1 96.56 270 ARG B O 1
ATOM 4219 N N . ALA B 1 271 ? 14.352 -1.712 23.125 1 96.06 271 ALA B N 1
ATOM 4220 C CA . ALA B 1 271 ? 14.641 -1.163 24.453 1 96.06 271 ALA B CA 1
ATOM 4221 C C . ALA B 1 271 ? 13.805 -1.856 25.531 1 96.06 271 ALA B C 1
ATOM 4223 O O . ALA B 1 271 ? 14.312 -2.158 26.609 1 96.06 271 ALA B O 1
ATOM 4224 N N . SER B 1 272 ? 12.625 -2.082 25.188 1 95.12 272 SER B N 1
ATOM 4225 C CA . SER B 1 272 ? 11.719 -2.732 26.141 1 95.12 272 SER B CA 1
ATOM 4226 C C . SER B 1 272 ? 12.148 -4.164 26.422 1 95.12 272 SER B C 1
ATOM 4228 O O . SER B 1 272 ? 12.156 -4.594 27.578 1 95.12 272 SER B O 1
ATOM 4230 N N . ILE B 1 273 ? 12.523 -4.883 25.422 1 94.75 273 ILE B N 1
ATOM 4231 C CA . ILE B 1 273 ? 12.953 -6.273 25.547 1 94.75 273 ILE B CA 1
ATOM 4232 C C . ILE B 1 273 ? 14.258 -6.34 26.344 1 94.75 273 ILE B C 1
ATOM 4234 O O . ILE B 1 273 ? 14.414 -7.191 27.219 1 94.75 273 ILE B O 1
ATOM 4238 N N . LEU B 1 274 ? 15.117 -5.406 26.062 1 94.44 274 LEU B N 1
ATOM 4239 C CA . LEU B 1 274 ? 16.391 -5.359 26.781 1 94.44 274 LEU B CA 1
ATOM 4240 C C . LEU B 1 274 ? 16.156 -5.074 28.266 1 94.44 274 LEU B C 1
ATOM 4242 O O . LEU B 1 274 ? 16.797 -5.676 29.125 1 94.44 274 LEU B O 1
ATOM 4246 N N . SER B 1 275 ? 15.273 -4.145 28.5 1 93.31 275 SER B N 1
ATOM 4247 C CA . SER B 1 275 ? 14.945 -3.834 29.891 1 93.31 275 SER B CA 1
ATOM 4248 C C . SER B 1 275 ? 14.375 -5.051 30.609 1 93.31 275 SER B C 1
ATOM 4250 O O . SER B 1 275 ? 14.68 -5.289 31.781 1 93.31 275 SER B O 1
ATOM 4252 N N . LEU B 1 276 ? 13.555 -5.785 29.938 1 90.69 276 LEU B N 1
ATOM 4253 C CA . LEU B 1 276 ? 12.953 -7 30.484 1 90.69 276 LEU B CA 1
ATOM 4254 C C . LEU B 1 276 ? 14.023 -8.031 30.828 1 90.69 276 LEU B C 1
ATOM 4256 O O . LEU B 1 276 ? 13.984 -8.633 31.906 1 90.69 276 LEU B O 1
ATOM 4260 N N . ILE B 1 277 ? 14.984 -8.188 29.953 1 87.94 277 ILE B N 1
ATOM 4261 C CA . ILE B 1 277 ? 16.031 -9.195 30.125 1 87.94 277 ILE B CA 1
ATOM 4262 C C . ILE B 1 277 ? 16.984 -8.766 31.234 1 87.94 277 ILE B C 1
ATOM 4264 O O . ILE B 1 277 ? 17.406 -9.586 32.062 1 87.94 277 ILE B O 1
ATOM 4268 N N . ASN B 1 278 ? 17.266 -7.504 31.219 1 86.56 278 ASN B N 1
ATOM 4269 C CA . ASN B 1 278 ? 18.203 -7.008 32.219 1 86.56 278 ASN B CA 1
ATOM 4270 C C . ASN B 1 278 ? 17.562 -6.902 33.594 1 86.56 278 ASN B C 1
ATOM 4272 O O . ASN B 1 278 ? 18.25 -6.953 34.625 1 86.56 278 ASN B O 1
ATOM 4276 N N . GLY B 1 279 ? 16.281 -6.504 33.594 1 76 279 GLY B N 1
ATOM 4277 C CA . GLY B 1 279 ? 15.602 -6.406 34.875 1 76 279 GLY B CA 1
ATOM 4278 C C . GLY B 1 279 ? 15.156 -7.75 35.438 1 76 279 GLY B C 1
ATOM 4279 O O . GLY B 1 279 ? 14.758 -7.852 36.594 1 76 279 GLY B O 1
ATOM 4280 N N . ALA B 1 280 ? 14.781 -8.766 34.562 1 60.03 280 ALA B N 1
ATOM 4281 C CA . ALA B 1 280 ? 14.453 -10.117 35 1 60.03 280 ALA B CA 1
ATOM 4282 C C . ALA B 1 280 ? 15.68 -10.82 35.562 1 60.03 280 ALA B C 1
ATOM 4284 O O . ALA B 1 280 ? 15.57 -11.906 36.125 1 60.03 280 ALA B O 1
ATOM 4285 N N . GLY B 1 281 ? 16.828 -10.414 35.312 1 46.09 281 GLY B N 1
ATOM 4286 C CA . GLY B 1 281 ? 17.984 -10.961 36 1 46.09 281 GLY B CA 1
ATOM 4287 C C . GLY B 1 281 ? 18.141 -10.43 37.406 1 46.09 281 GLY B C 1
ATOM 4288 O O . GLY B 1 281 ? 17.578 -9.391 37.75 1 46.09 281 GLY B O 1
#

InterPro domains:
  IPR003439 ABC transporter-like, ATP-binding domain [PF00005] (20-168)
  IPR003439 ABC transporter-like, ATP-binding domain [PS50893] (4-240)
  IPR003593 AAA+ ATPase domain [SM00382] (29-217)
  IPR005876 Cobalt transport protein ATP-binding subunit [TIGR01166] (13-202)
  IPR015856 ABC transporter, CbiO/EcfA subunit [cd03225] (5-217)
  IPR017871 ABC transporter-like, conserved site [PS00211] (140-154)
  IPR027417 P-loop containing nucleoside triphosphate hydrolase [G3DSA:3.40.50.300] (1-277)
  IPR027417 P-loop containing nucleoside triphosphate hydrolase [SSF52540] (3-233)
  IPR050095 Energy-coupling factor transporter ATP-binding [PTHR43553] (5-255)

Sequence (562 aa):
MYIIETKKLSYSYDGEHQALENVSISIKKGKTTAVLGGNGAGKSTLFLNLNGVLTPDSGTVFFDGSEVEYNKKGIIEMRKRVGIVFQDPNDQLFSSSVKKDISFGAINLGLGVEEVRERVEKAIVQTGIGEYVDKPTHALSFGQKKRVAIAGILAMEPDVIILDEPTAGLDSKGASDILNLLTKIKEETGVSVILATHEMDIVPLYCDDVFVMDHGKVVMGGNVREVLSKPELLREHSLRLPRMAHLMEILNQRDKLKVDKTAATISEARASILSLINGAGMYIIETKKLSYSYDGEHQALENVSISIKKGKTTAVLGGNGAGKSTLFLNLNGVLTPDSGTVFFDGSEVEYNKKGIIEMRKRVGIVFQDPNDQLFSSSVKKDISFGAINLGLGVEEVRERVEKAIVQTGIGEYVDKPTHALSFGQKKRVAIAGILAMEPDVIILDEPTAGLDSKGASDILNLLTKIKEETGVSVILATHEMDIVPLYCDDVFVMDHGKVVMGGNVREVLSKPELLREHSLRLPRMAHLMEILNQRDKLKVDKTAATISEARASILSLINGAG